Protein AF-A0A3N1AZD9-F1 (afdb_monomer_lite)

Structure (mmCIF, N/CA/C/O backbone):
data_AF-A0A3N1AZD9-F1
#
_entry.id   AF-A0A3N1AZD9-F1
#
loop_
_atom_site.group_PDB
_atom_site.id
_atom_site.type_symbol
_atom_site.label_atom_id
_atom_site.label_alt_id
_atom_site.label_comp_id
_atom_site.label_asym_id
_atom_site.label_entity_id
_atom_site.label_seq_id
_atom_site.pdbx_PDB_ins_code
_atom_site.Cartn_x
_atom_site.Cartn_y
_atom_site.Cartn_z
_atom_site.occupancy
_atom_site.B_iso_or_equiv
_atom_site.auth_seq_id
_atom_site.auth_comp_id
_atom_site.auth_asym_id
_atom_site.auth_atom_id
_atom_site.pdbx_PDB_model_num
ATOM 1 N N . MET A 1 1 ? 18.963 3.751 -42.893 1.00 38.50 1 MET A N 1
ATOM 2 C CA . MET A 1 1 ? 17.815 3.025 -43.468 1.00 38.50 1 MET A CA 1
ATOM 3 C C . MET A 1 1 ? 17.330 2.034 -42.424 1.00 38.50 1 MET A C 1
ATOM 5 O O . MET A 1 1 ? 18.108 1.163 -42.075 1.00 38.50 1 MET A O 1
ATOM 9 N N . ALA A 1 2 ? 16.138 2.237 -41.859 1.00 45.06 2 ALA A N 1
ATOM 10 C CA . ALA A 1 2 ? 15.436 1.289 -40.979 1.00 45.06 2 ALA A CA 1
ATOM 11 C C . ALA A 1 2 ? 14.009 1.813 -40.723 1.00 45.06 2 ALA A C 1
ATOM 13 O O . ALA A 1 2 ? 13.673 2.213 -39.615 1.00 45.06 2 ALA A O 1
ATOM 14 N N . GLN A 1 3 ? 13.200 1.914 -41.778 1.00 43.59 3 GLN A N 1
ATOM 15 C CA . GLN A 1 3 ? 11.759 2.186 -41.700 1.00 43.59 3 GLN A CA 1
ATOM 16 C C . GLN A 1 3 ? 11.111 1.440 -42.869 1.00 43.59 3 GLN A C 1
ATOM 18 O O . GLN A 1 3 ? 10.907 2.005 -43.936 1.00 43.59 3 GLN A O 1
ATOM 23 N N . GLY A 1 4 ? 10.928 0.128 -42.722 1.00 38.16 4 GLY A N 1
ATOM 24 C CA . GLY A 1 4 ? 10.436 -0.717 -43.815 1.00 38.16 4 GLY A CA 1
ATOM 25 C C . GLY A 1 4 ? 9.667 -1.966 -43.391 1.00 38.16 4 GLY A C 1
ATOM 26 O O . GLY A 1 4 ? 9.315 -2.751 -44.261 1.00 38.16 4 GLY A O 1
ATOM 27 N N . GLU A 1 5 ? 9.378 -2.161 -42.100 1.00 41.56 5 GLU A N 1
ATOM 28 C CA . GLU A 1 5 ? 8.749 -3.400 -41.600 1.00 41.56 5 GLU A CA 1
ATOM 29 C C . GLU A 1 5 ? 7.324 -3.238 -41.039 1.00 41.56 5 GLU A C 1
ATOM 31 O O . GLU A 1 5 ? 6.800 -4.163 -40.430 1.00 41.56 5 GLU A O 1
ATOM 36 N N . GLU A 1 6 ? 6.632 -2.121 -41.286 1.00 46.44 6 GLU A N 1
ATOM 37 C CA . GLU A 1 6 ? 5.239 -1.942 -40.817 1.00 46.44 6 GLU A CA 1
ATOM 38 C C . GLU A 1 6 ? 4.216 -1.700 -41.940 1.00 46.44 6 GLU A C 1
ATOM 40 O O . GLU A 1 6 ? 3.214 -1.021 -41.741 1.00 46.44 6 GLU A O 1
ATOM 45 N N . LEU A 1 7 ? 4.432 -2.248 -43.142 1.00 43.50 7 LEU A N 1
ATOM 46 C CA . LEU A 1 7 ? 3.531 -2.006 -44.284 1.00 43.50 7 LEU A CA 1
ATOM 47 C C . LEU A 1 7 ? 2.660 -3.194 -44.720 1.00 43.50 7 LEU A C 1
ATOM 49 O O . LEU A 1 7 ? 1.808 -3.013 -45.584 1.00 43.50 7 LEU A O 1
ATOM 53 N N . PHE A 1 8 ? 2.781 -4.378 -44.107 1.00 41.09 8 PHE A N 1
ATOM 54 C CA . PHE A 1 8 ? 2.000 -5.556 -44.522 1.00 41.09 8 PHE A CA 1
ATOM 55 C C . PHE A 1 8 ? 1.524 -6.443 -43.361 1.00 41.09 8 PHE A C 1
ATOM 57 O O . PHE A 1 8 ? 1.767 -7.642 -43.343 1.00 41.09 8 PHE A O 1
ATOM 64 N N . ASN A 1 9 ? 0.776 -5.864 -42.419 1.00 41.44 9 ASN A N 1
ATOM 65 C CA . ASN A 1 9 ? -0.092 -6.615 -41.499 1.00 41.44 9 ASN A CA 1
ATOM 66 C C . ASN A 1 9 ? -1.554 -6.167 -41.665 1.00 41.44 9 ASN A C 1
ATOM 68 O O . ASN A 1 9 ? -2.174 -5.642 -40.745 1.00 41.44 9 ASN A O 1
ATOM 72 N N . LEU A 1 10 ? -2.102 -6.345 -42.869 1.00 46.16 10 LEU A N 1
ATOM 73 C CA . LEU A 1 10 ? -3.519 -6.117 -43.164 1.00 46.16 10 LEU A CA 1
ATOM 74 C C . LEU A 1 10 ? -4.116 -7.356 -43.830 1.00 46.16 10 LEU A C 1
ATOM 76 O O . LEU A 1 10 ? -4.430 -7.344 -45.013 1.00 46.16 10 LEU A O 1
ATOM 80 N N . ASP A 1 11 ? -4.284 -8.418 -43.047 1.00 42.88 11 ASP A N 1
ATOM 81 C CA . ASP A 1 11 ? -5.478 -9.249 -43.182 1.00 42.88 11 ASP A CA 1
ATOM 82 C C . ASP A 1 11 ? -5.743 -9.988 -41.863 1.00 42.88 11 ASP A C 1
ATOM 84 O O . ASP A 1 11 ? -5.005 -10.893 -41.476 1.00 42.88 11 ASP A O 1
ATOM 88 N N . GLY A 1 12 ? -6.787 -9.558 -41.149 1.00 39.66 12 GLY A N 1
ATOM 89 C CA . GLY A 1 12 ? -7.280 -10.225 -39.941 1.00 39.66 12 GLY A CA 1
ATOM 90 C C . GLY A 1 12 ? -7.301 -9.381 -38.665 1.00 39.66 12 GLY A C 1
ATOM 91 O O . GLY A 1 12 ? -6.639 -9.745 -37.706 1.00 39.66 12 GLY A O 1
ATOM 92 N N . ASP A 1 13 ? -8.064 -8.283 -38.638 1.00 35.38 13 ASP A N 1
ATOM 93 C CA . ASP A 1 13 ? -9.177 -8.108 -37.681 1.00 35.38 13 ASP A CA 1
ATOM 94 C C . ASP A 1 13 ? -9.902 -6.777 -37.964 1.00 35.38 13 ASP A C 1
ATOM 96 O O . ASP A 1 13 ? -9.418 -5.678 -37.687 1.00 35.38 13 ASP A O 1
ATOM 100 N N . SER A 1 14 ? -11.076 -6.867 -38.584 1.00 43.41 14 SER A N 1
ATOM 101 C CA . SER A 1 14 ? -11.930 -5.718 -38.887 1.00 43.41 14 SER A CA 1
ATOM 102 C C . SER A 1 14 ? -12.856 -5.459 -37.699 1.00 43.41 14 SER A C 1
ATOM 104 O O . SER A 1 14 ? -13.969 -5.975 -37.635 1.00 43.41 14 SER A O 1
ATOM 106 N N . GLY A 1 15 ? -12.395 -4.633 -36.755 1.00 42.03 15 GLY A N 1
ATOM 107 C CA . GLY A 1 15 ? -13.229 -4.193 -35.630 1.00 42.03 15 GLY A CA 1
ATOM 108 C C . GLY A 1 15 ? -12.607 -3.243 -34.602 1.00 42.03 15 GLY A C 1
ATOM 109 O O . GLY A 1 15 ? -13.291 -2.892 -33.645 1.00 42.03 15 GLY A O 1
ATOM 110 N N . SER A 1 16 ? -11.354 -2.801 -34.754 1.00 45.81 16 SER A N 1
ATOM 111 C CA . SER A 1 16 ? -10.680 -2.001 -33.719 1.00 45.81 16 SER A CA 1
ATOM 112 C C . SER A 1 16 ? -10.763 -0.498 -34.002 1.00 45.81 16 SER A C 1
ATOM 114 O O . SER A 1 16 ? -9.838 0.120 -34.525 1.00 45.81 16 SER A O 1
ATOM 116 N N . GLY A 1 17 ? -11.906 0.106 -33.677 1.00 55.09 17 GLY A N 1
ATOM 117 C CA . GLY A 1 17 ? -11.932 1.544 -33.408 1.00 55.09 17 GLY A CA 1
ATOM 118 C C . GLY A 1 17 ? -11.178 1.839 -32.101 1.00 55.09 17 GLY A C 1
ATOM 119 O O . GLY A 1 17 ? -11.158 0.982 -31.214 1.00 55.09 17 GLY A O 1
ATOM 120 N N . PRO A 1 18 ? -10.562 3.023 -31.940 1.00 62.84 18 PRO A N 1
ATOM 121 C CA . PRO A 1 18 ? -9.939 3.411 -30.674 1.00 62.84 18 PRO A CA 1
ATOM 122 C C . PRO A 1 18 ? -10.954 3.279 -29.528 1.00 62.84 18 PRO A C 1
ATOM 124 O O . PRO A 1 18 ? -12.039 3.861 -29.567 1.00 62.84 18 PRO A O 1
ATOM 127 N N . ASN A 1 19 ? -10.616 2.479 -28.517 1.00 67.62 19 ASN A N 1
ATOM 128 C CA . ASN A 1 19 ? -11.515 2.185 -27.408 1.00 67.62 19 ASN A CA 1
ATOM 129 C C . ASN A 1 19 ? -11.417 3.318 -26.369 1.00 67.62 19 ASN A C 1
ATOM 131 O O . ASN A 1 19 ? -10.431 3.419 -25.637 1.00 67.62 19 ASN A O 1
ATOM 135 N N . PHE A 1 20 ? -12.402 4.217 -26.359 1.00 79.62 20 PHE A N 1
ATOM 136 C CA . PHE A 1 20 ? -12.469 5.345 -25.426 1.00 79.62 20 PHE A CA 1
ATOM 137 C C . PHE A 1 20 ? -13.220 4.956 -24.147 1.00 79.62 20 PHE A C 1
ATOM 139 O O . PHE A 1 20 ? -14.250 4.282 -24.202 1.00 79.62 20 PHE A O 1
ATOM 146 N N . GLU A 1 21 ? -12.752 5.422 -22.994 1.00 77.38 21 GLU A N 1
ATOM 147 C CA . GLU A 1 21 ? -13.413 5.187 -21.711 1.00 77.38 21 GLU A CA 1
ATOM 148 C C . GLU A 1 21 ? -14.753 5.948 -21.631 1.00 77.38 21 GLU A C 1
ATOM 150 O O . GLU A 1 21 ? -14.871 7.099 -22.065 1.00 77.38 21 GLU A O 1
ATOM 155 N N . LEU A 1 22 ? -15.787 5.294 -21.087 1.00 69.62 22 LEU A N 1
ATOM 156 C CA . LEU A 1 22 ? -17.137 5.846 -20.926 1.00 69.62 22 LEU A CA 1
ATOM 157 C C . LEU A 1 22 ? -17.248 6.618 -19.599 1.00 69.62 22 LEU A C 1
ATOM 159 O O . LEU A 1 22 ? -17.202 6.037 -18.518 1.00 69.62 22 LEU A O 1
ATOM 163 N N . ALA A 1 23 ? -17.452 7.929 -19.681 1.00 72.56 23 ALA A N 1
ATOM 164 C CA . ALA A 1 23 ? -17.836 8.795 -18.575 1.00 72.56 23 ALA A CA 1
ATOM 165 C C . ALA A 1 23 ? -19.372 8.853 -18.411 1.00 72.56 23 ALA A C 1
ATOM 167 O O . ALA A 1 23 ? -20.140 8.465 -19.292 1.00 72.56 23 ALA A O 1
ATOM 168 N N . ILE A 1 24 ? -19.847 9.409 -17.287 1.00 64.56 24 ILE A N 1
ATOM 169 C CA . ILE A 1 24 ? -21.278 9.478 -16.895 1.00 64.56 24 ILE A CA 1
ATOM 170 C C . ILE A 1 24 ? -22.179 10.140 -17.974 1.00 64.56 24 ILE A C 1
ATOM 172 O O . ILE A 1 24 ? -23.396 9.957 -17.977 1.00 64.56 24 ILE A O 1
ATOM 176 N N . ARG A 1 25 ? -21.592 10.862 -18.940 1.00 58.91 25 ARG A N 1
ATOM 177 C CA . ARG A 1 25 ? -22.233 11.290 -20.194 1.00 58.91 25 ARG A CA 1
ATOM 178 C C . ARG A 1 25 ? -21.275 11.136 -21.385 1.00 58.91 25 ARG A C 1
ATOM 180 O O . ARG A 1 25 ? -20.647 12.109 -21.791 1.00 58.91 25 ARG A O 1
ATOM 187 N N . GLY A 1 26 ? -21.213 9.943 -21.973 1.00 75.75 26 GLY A N 1
ATOM 188 C CA . GLY A 1 26 ? -20.466 9.690 -23.215 1.00 75.75 26 GLY A CA 1
ATOM 189 C C . GLY A 1 26 ? -18.983 9.398 -22.985 1.00 75.75 26 GLY A C 1
ATOM 190 O O . GLY A 1 26 ? -18.611 8.957 -21.910 1.00 75.75 26 GLY A O 1
ATOM 191 N N . TYR A 1 27 ? -18.137 9.601 -23.992 1.00 81.69 27 TYR A N 1
ATOM 192 C CA . TYR A 1 27 ? -16.703 9.293 -23.912 1.00 81.69 27 TYR A CA 1
ATOM 193 C C . TYR A 1 27 ? -15.904 10.358 -23.147 1.00 81.69 27 TYR A C 1
ATOM 195 O O . TYR A 1 27 ? -16.302 11.527 -23.114 1.00 81.69 27 TYR A O 1
ATOM 203 N N . ASP A 1 28 ? -14.764 9.981 -22.556 1.00 83.25 28 ASP A N 1
ATOM 204 C CA . ASP A 1 28 ? -13.844 10.947 -21.946 1.00 83.25 28 ASP A CA 1
ATOM 205 C C . ASP A 1 28 ? -13.318 11.926 -23.006 1.00 83.25 28 ASP A C 1
ATOM 207 O O . ASP A 1 28 ? -12.491 11.602 -23.865 1.00 83.25 28 ASP A O 1
ATOM 211 N N . LYS A 1 29 ? -13.794 13.170 -22.912 1.00 83.06 29 LYS A N 1
ATOM 212 C CA . LYS A 1 29 ? -13.447 14.259 -23.822 1.00 83.06 29 LYS A CA 1
ATOM 213 C C . LYS A 1 29 ? -11.933 14.465 -23.942 1.00 83.06 29 LYS A C 1
ATOM 215 O O . LYS A 1 29 ? -11.454 14.746 -25.031 1.00 83.06 29 LYS A O 1
ATOM 220 N N . ARG A 1 30 ? -11.159 14.287 -22.865 1.00 82.12 30 ARG A N 1
ATOM 221 C CA . ARG A 1 30 ? -9.697 14.474 -22.900 1.00 82.12 30 ARG A CA 1
ATOM 222 C C . ARG A 1 30 ? -8.995 13.373 -23.688 1.00 82.12 30 ARG A C 1
ATOM 224 O O . ARG A 1 30 ? -7.973 13.641 -24.317 1.00 82.12 30 ARG A O 1
ATOM 231 N N . GLN A 1 31 ? -9.518 12.150 -23.643 1.00 84.00 31 GLN A N 1
ATOM 232 C CA . GLN A 1 31 ? -8.984 11.025 -24.408 1.00 84.00 31 GLN A CA 1
ATOM 233 C C . GLN A 1 31 ? -9.302 11.186 -25.899 1.00 84.00 31 GLN A C 1
ATOM 235 O O . GLN A 1 31 ? -8.427 10.973 -26.738 1.00 84.00 31 GLN A O 1
ATOM 240 N N . VAL A 1 32 ? -10.517 11.641 -26.215 1.00 85.50 32 VAL A N 1
ATOM 241 C CA . VAL A 1 32 ? -10.953 11.934 -27.587 1.00 85.50 32 VAL A CA 1
ATOM 242 C C . VAL A 1 32 ? -10.176 13.114 -28.178 1.00 85.50 32 VAL A C 1
ATOM 244 O O . VAL A 1 32 ? -9.623 12.976 -29.263 1.00 85.50 32 VAL A O 1
ATOM 247 N N . ASP A 1 33 ? -10.037 14.230 -27.453 1.00 85.81 33 ASP A N 1
ATOM 248 C CA . ASP A 1 33 ? -9.287 15.409 -27.916 1.00 85.81 33 ASP A CA 1
ATOM 249 C C . ASP A 1 33 ? -7.810 15.062 -28.194 1.00 85.81 33 ASP A C 1
ATOM 251 O O . ASP A 1 33 ? -7.225 15.515 -29.178 1.00 85.81 33 ASP A O 1
ATOM 255 N N . ARG A 1 34 ? -7.203 14.202 -27.362 1.00 85.25 34 ARG A N 1
ATOM 256 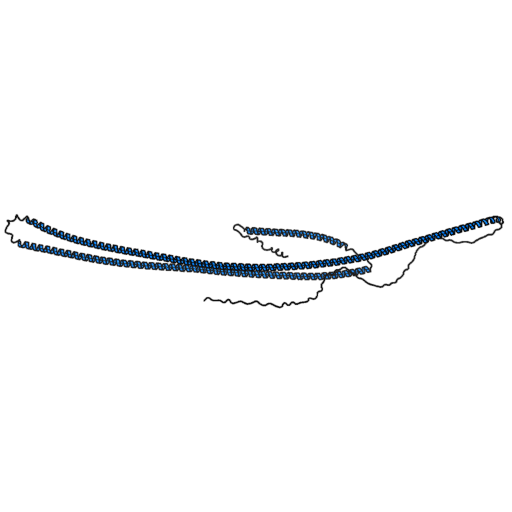C CA . ARG A 1 34 ? -5.825 13.729 -27.564 1.00 85.25 34 ARG A CA 1
ATOM 257 C C . ARG A 1 34 ? -5.700 12.807 -28.777 1.00 85.25 34 ARG A C 1
ATOM 259 O O . ARG A 1 34 ? -4.699 12.883 -29.484 1.00 85.25 34 ARG A O 1
ATOM 266 N N . TYR A 1 35 ? -6.683 11.938 -29.006 1.00 87.25 35 TYR A N 1
ATOM 267 C CA . TYR A 1 35 ? -6.707 11.071 -30.181 1.00 87.25 35 TYR A CA 1
ATOM 268 C C . TYR A 1 35 ? -6.886 11.884 -31.464 1.00 87.25 35 TYR A C 1
ATOM 270 O O . TYR A 1 35 ? -6.114 11.692 -32.394 1.00 87.25 35 TYR A O 1
ATOM 278 N N . ILE A 1 36 ? -7.809 12.852 -31.481 1.00 88.94 36 ILE A N 1
ATOM 279 C CA . ILE A 1 36 ? -8.016 13.753 -32.623 1.00 88.94 36 ILE A CA 1
ATOM 280 C C . ILE A 1 36 ? -6.720 14.500 -32.945 1.00 88.94 36 ILE A C 1
ATOM 282 O O . ILE A 1 36 ? -6.230 14.394 -34.065 1.00 88.94 36 ILE A O 1
ATOM 286 N N . ALA A 1 37 ? -6.095 15.144 -31.954 1.00 88.94 37 ALA A N 1
ATOM 287 C CA . ALA A 1 37 ? -4.836 15.862 -32.156 1.00 88.94 37 ALA A CA 1
ATOM 288 C C . ALA A 1 37 ? -3.706 14.949 -32.670 1.00 88.94 37 ALA A C 1
ATOM 290 O O . ALA A 1 37 ? -2.872 15.364 -33.473 1.00 88.94 37 ALA A O 1
ATOM 291 N N . ARG A 1 38 ? -3.671 13.688 -32.224 1.00 89.75 38 ARG A N 1
ATOM 292 C CA . ARG A 1 38 ? -2.721 12.692 -32.726 1.00 89.75 38 ARG A CA 1
ATOM 293 C C . ARG A 1 38 ? -3.001 12.334 -34.185 1.00 89.75 38 ARG A C 1
ATOM 295 O O . ARG A 1 38 ? -2.085 12.395 -34.995 1.00 89.75 38 ARG A O 1
ATOM 302 N N . THR A 1 39 ? -4.249 12.023 -34.525 1.00 88.25 39 THR A N 1
ATOM 303 C CA . THR A 1 39 ? -4.640 11.674 -35.898 1.00 88.25 39 THR A CA 1
ATOM 304 C C . THR A 1 39 ? -4.486 12.840 -36.870 1.00 88.25 39 THR A C 1
ATOM 306 O O . THR A 1 39 ? -4.115 12.631 -38.018 1.00 88.25 39 THR A O 1
ATOM 309 N N . GLU A 1 40 ? -4.717 14.077 -36.423 1.00 91.44 40 GLU A N 1
ATOM 310 C CA . GLU A 1 40 ? -4.484 15.282 -37.223 1.00 91.44 40 GLU A CA 1
ATOM 311 C C . GLU A 1 40 ? -2.993 15.470 -37.520 1.00 91.44 40 GLU A C 1
ATOM 313 O O . GLU A 1 40 ? -2.632 15.793 -38.652 1.00 91.44 40 GLU A O 1
ATOM 318 N N . ASN A 1 41 ? -2.119 15.202 -36.544 1.00 90.50 41 ASN A N 1
ATOM 319 C CA . ASN A 1 41 ? -0.673 15.217 -36.763 1.00 90.50 41 ASN A CA 1
ATOM 320 C C . ASN A 1 41 ? -0.224 14.094 -37.707 1.00 90.50 41 ASN A C 1
ATOM 322 O O . ASN A 1 41 ? 0.558 14.358 -38.613 1.00 90.50 41 ASN A O 1
ATOM 326 N N . GLU A 1 42 ? -0.744 12.876 -37.544 1.00 91.75 42 GLU A N 1
ATOM 327 C CA . GLU A 1 42 ? -0.448 11.744 -38.436 1.00 91.75 42 GLU A CA 1
ATOM 328 C C . GLU A 1 42 ? -0.935 12.012 -39.876 1.00 91.75 42 GLU A C 1
ATOM 330 O O . GLU A 1 42 ? -0.232 11.729 -40.843 1.00 91.75 42 GLU A O 1
ATOM 335 N N . LEU A 1 43 ? -2.101 12.642 -40.053 1.00 90.31 43 LEU A N 1
ATOM 336 C CA . LEU A 1 43 ? -2.580 13.079 -41.370 1.00 90.31 43 LEU A CA 1
ATOM 337 C C . LEU A 1 43 ? -1.704 14.183 -41.974 1.00 90.31 43 LEU A C 1
ATOM 339 O O . LEU A 1 43 ? -1.480 14.188 -43.185 1.00 90.31 43 LEU A O 1
ATOM 343 N N . ALA A 1 44 ? -1.201 15.110 -41.156 1.00 92.75 44 ALA A N 1
ATOM 344 C CA . ALA A 1 44 ? -0.299 16.160 -41.616 1.00 92.75 44 ALA A CA 1
ATOM 345 C C . ALA A 1 44 ? 1.059 15.594 -42.063 1.00 92.75 44 ALA A C 1
ATOM 347 O O . ALA A 1 44 ? 1.571 16.007 -43.105 1.00 92.75 44 ALA A O 1
ATOM 348 N N . THR A 1 45 ? 1.618 14.623 -41.331 1.00 91.12 45 THR A N 1
ATOM 349 C CA . THR A 1 45 ? 2.875 13.958 -41.711 1.00 91.12 45 THR A CA 1
ATOM 350 C C . THR A 1 45 ? 2.702 13.129 -42.976 1.00 91.12 45 THR A C 1
ATOM 352 O O . THR A 1 45 ? 3.464 13.311 -43.922 1.00 91.12 45 THR A O 1
ATOM 355 N N . LEU A 1 46 ? 1.642 12.317 -43.059 1.00 89.88 46 LEU A N 1
ATOM 356 C CA . LEU A 1 46 ? 1.330 11.542 -44.264 1.00 89.88 46 LEU A CA 1
ATOM 357 C C . LEU A 1 46 ? 1.066 12.451 -45.476 1.00 89.88 46 LEU A C 1
ATOM 359 O O . LEU A 1 46 ? 1.440 12.125 -46.601 1.00 89.88 46 LEU A O 1
ATOM 363 N N . GLY A 1 47 ? 0.450 13.618 -45.264 1.00 93.31 47 GLY A N 1
ATOM 364 C CA . GLY A 1 47 ? 0.267 14.632 -46.301 1.00 93.31 47 GLY A CA 1
ATOM 365 C C . GLY A 1 47 ? 1.591 15.196 -46.826 1.00 93.31 47 GLY A C 1
ATOM 366 O O . GLY A 1 47 ? 1.751 15.336 -48.039 1.00 93.31 47 GLY A O 1
ATOM 367 N N . ALA A 1 48 ? 2.546 15.478 -45.936 1.00 91.81 48 ALA A N 1
ATOM 368 C CA . ALA A 1 48 ? 3.877 15.960 -46.304 1.00 91.81 48 ALA A CA 1
ATOM 369 C C . ALA A 1 48 ? 4.702 14.888 -47.037 1.00 91.81 48 ALA A C 1
ATOM 371 O O . ALA A 1 48 ? 5.322 15.184 -48.058 1.00 91.81 48 ALA A O 1
ATOM 372 N N . GLU A 1 49 ? 4.651 13.638 -46.573 1.00 92.69 49 GLU A N 1
ATOM 373 C CA . GLU A 1 49 ? 5.303 12.498 -47.229 1.00 92.69 49 GLU A CA 1
ATOM 374 C C . GLU A 1 49 ? 4.742 12.266 -48.634 1.00 92.69 49 GLU A C 1
ATOM 376 O O . GLU A 1 49 ? 5.498 12.110 -49.594 1.00 92.69 49 GLU A O 1
ATOM 381 N N . ARG A 1 50 ? 3.414 12.326 -48.791 1.00 94.50 50 ARG A N 1
ATOM 382 C CA . ARG A 1 50 ? 2.764 12.218 -50.101 1.00 94.50 50 ARG A CA 1
ATOM 383 C C . ARG A 1 50 ? 3.252 13.304 -51.058 1.00 94.50 50 ARG A C 1
ATOM 385 O O . ARG A 1 50 ? 3.545 13.011 -52.215 1.00 94.50 50 ARG A O 1
ATOM 392 N N . GLU A 1 51 ? 3.331 14.549 -50.595 1.00 94.38 51 GLU A N 1
ATOM 393 C CA . GLU A 1 51 ? 3.808 15.667 -51.415 1.00 94.38 51 GLU A CA 1
ATOM 394 C C . GLU A 1 51 ? 5.280 15.485 -51.817 1.00 94.38 51 GLU A C 1
ATOM 396 O O . GLU A 1 51 ? 5.648 15.702 -52.972 1.00 94.38 51 GLU A O 1
ATOM 401 N N . GLN A 1 52 ? 6.115 14.991 -50.901 1.00 93.25 52 GLN A N 1
ATOM 402 C CA . GLN A 1 52 ? 7.517 14.680 -51.171 1.00 93.25 52 GLN A CA 1
ATOM 403 C C . GLN A 1 52 ? 7.674 13.587 -52.238 1.00 93.25 52 GLN A C 1
ATOM 405 O O . GLN A 1 52 ? 8.505 13.724 -53.139 1.00 93.25 52 GLN A O 1
ATOM 410 N N . ILE A 1 53 ? 6.843 12.542 -52.192 1.00 90.75 53 ILE A N 1
ATOM 411 C CA . ILE A 1 53 ? 6.822 11.483 -53.211 1.00 90.75 53 ILE A CA 1
ATOM 412 C C . ILE A 1 53 ? 6.403 12.048 -54.576 1.00 90.75 53 ILE A C 1
ATOM 414 O O . ILE A 1 53 ? 7.015 11.712 -55.590 1.00 90.75 53 ILE A O 1
ATOM 418 N N . TYR A 1 54 ? 5.419 12.953 -54.629 1.00 91.81 54 TYR A N 1
ATOM 419 C CA . TYR A 1 54 ? 5.021 13.595 -55.888 1.00 91.81 54 TYR A CA 1
ATOM 420 C C . TYR A 1 54 ? 6.145 14.434 -56.506 1.00 91.81 54 TYR A C 1
ATOM 422 O O . TYR A 1 54 ? 6.347 14.378 -57.723 1.00 91.81 54 TYR A O 1
ATOM 430 N N . VAL A 1 55 ? 6.907 15.167 -55.691 1.00 94.62 55 VAL A N 1
ATOM 431 C CA . VAL A 1 55 ? 8.079 15.928 -56.155 1.00 94.62 55 VAL A CA 1
ATOM 432 C C . VAL A 1 55 ? 9.182 14.992 -56.664 1.00 94.62 55 VAL A C 1
ATOM 434 O O . VAL A 1 55 ? 9.760 15.236 -57.727 1.00 94.62 55 VAL A O 1
ATOM 437 N N . GLN A 1 56 ? 9.451 13.890 -55.959 1.00 90.94 56 GLN A N 1
ATOM 438 C CA . GLN A 1 56 ? 10.422 12.881 -56.394 1.00 90.94 56 GLN A CA 1
ATOM 439 C C . GLN A 1 56 ? 10.018 12.232 -57.722 1.00 90.94 56 GLN A C 1
ATOM 441 O O . GLN A 1 56 ? 10.846 12.126 -58.624 1.00 90.94 56 GLN A O 1
ATOM 446 N N . MET A 1 57 ? 8.742 11.873 -57.878 1.00 89.69 57 MET A N 1
ATOM 447 C CA . MET A 1 57 ? 8.210 11.308 -59.118 1.00 89.69 57 MET A CA 1
ATOM 448 C C . MET A 1 57 ? 8.386 12.268 -60.305 1.00 89.69 57 MET A C 1
ATOM 450 O O . MET A 1 57 ? 8.807 11.836 -61.375 1.00 89.69 57 MET A O 1
ATOM 454 N N . HIS A 1 58 ? 8.122 13.568 -60.126 1.00 92.75 58 HIS A N 1
ATOM 455 C CA . HIS A 1 58 ? 8.328 14.562 -61.190 1.00 92.75 58 HIS A CA 1
ATOM 456 C C . HIS A 1 58 ? 9.808 14.746 -61.542 1.00 92.75 58 HIS A C 1
ATOM 458 O O . HIS A 1 58 ? 10.151 14.906 -62.710 1.00 92.75 58 HIS A O 1
ATOM 464 N N . THR A 1 59 ? 10.693 14.680 -60.547 1.00 92.31 59 THR A N 1
ATOM 465 C CA . THR A 1 59 ? 12.143 14.786 -60.764 1.00 92.31 59 THR A CA 1
ATOM 466 C C . THR A 1 59 ? 12.671 13.582 -61.546 1.00 92.31 59 THR A C 1
ATOM 468 O O . THR A 1 59 ? 13.422 13.745 -62.505 1.00 92.31 59 THR A O 1
ATOM 471 N N . LEU A 1 60 ? 12.228 12.374 -61.188 1.00 86.31 60 LEU A N 1
ATOM 472 C CA . LEU A 1 60 ? 12.548 11.143 -61.913 1.00 86.31 60 LEU A CA 1
ATOM 473 C C . LEU A 1 60 ? 11.998 11.160 -63.345 1.00 86.31 60 LEU A C 1
ATOM 475 O O . LEU A 1 60 ? 12.695 10.753 -64.269 1.00 86.31 60 LEU A O 1
ATOM 479 N N . ALA A 1 61 ? 10.783 11.674 -63.554 1.00 91.06 61 ALA A N 1
ATOM 480 C CA . ALA A 1 61 ? 10.217 11.818 -64.895 1.00 91.06 61 ALA A CA 1
ATOM 481 C C . ALA A 1 61 ? 11.067 12.747 -65.784 1.00 91.06 61 ALA A C 1
ATOM 483 O O . ALA A 1 61 ? 11.359 12.393 -66.924 1.00 91.06 61 ALA A O 1
ATOM 484 N N . ALA A 1 62 ? 11.538 13.878 -65.246 1.00 90.81 62 ALA A N 1
ATOM 485 C CA . ALA A 1 62 ? 12.435 14.785 -65.966 1.00 90.81 62 ALA A CA 1
ATOM 486 C C . ALA A 1 62 ? 13.791 14.134 -66.303 1.00 90.81 62 ALA A C 1
ATOM 488 O O . ALA A 1 62 ? 14.315 14.326 -67.398 1.00 90.81 62 ALA A O 1
ATOM 489 N N . GLN A 1 63 ? 14.340 13.315 -65.398 1.00 90.75 63 GLN A N 1
ATOM 490 C CA . GLN A 1 63 ? 15.574 12.559 -65.654 1.00 90.75 63 GLN A CA 1
ATOM 491 C C . GLN A 1 63 ? 15.397 11.521 -66.769 1.00 90.75 63 GLN A C 1
ATOM 493 O O . GLN A 1 63 ? 16.293 11.348 -67.591 1.00 90.75 63 GLN A O 1
ATOM 498 N N . ILE A 1 64 ? 14.241 10.851 -66.830 1.00 91.00 64 ILE A N 1
ATOM 499 C CA . ILE A 1 64 ? 13.934 9.895 -67.903 1.00 91.00 64 ILE A CA 1
ATOM 500 C C . ILE A 1 64 ? 13.845 10.608 -69.257 1.00 91.00 64 ILE A C 1
ATOM 502 O O . ILE A 1 64 ? 14.390 10.101 -70.235 1.00 91.00 64 ILE A O 1
ATOM 506 N N . GLU A 1 65 ? 13.203 11.778 -69.332 1.00 90.50 65 GLU A N 1
ATOM 507 C CA . GLU A 1 65 ? 13.156 12.566 -70.573 1.00 90.50 65 GLU A CA 1
ATOM 508 C C . GLU A 1 65 ? 14.554 13.012 -71.021 1.00 90.50 65 GLU A C 1
ATOM 510 O O . GLU A 1 65 ? 14.879 12.911 -72.204 1.00 90.50 65 GLU A O 1
ATOM 515 N N . GLN A 1 66 ? 15.409 13.436 -70.087 1.00 90.12 66 GLN A N 1
ATOM 516 C CA . GLN A 1 66 ? 16.782 13.838 -70.394 1.00 90.12 66 GLN A CA 1
ATOM 517 C C . GLN A 1 66 ? 17.624 12.662 -70.911 1.00 90.12 66 GLN A C 1
ATOM 519 O O . GLN A 1 66 ? 18.232 12.764 -71.973 1.00 90.12 66 GLN A O 1
ATOM 524 N N . LEU A 1 67 ? 17.564 11.506 -70.244 1.00 86.44 67 LEU A N 1
ATOM 525 C CA . LEU A 1 67 ? 18.252 10.292 -70.696 1.00 86.44 67 LEU A CA 1
ATOM 526 C C . LEU A 1 67 ? 17.771 9.818 -72.075 1.00 86.44 67 LEU A C 1
ATOM 528 O O . LEU A 1 67 ? 18.550 9.265 -72.850 1.00 86.44 67 LEU A O 1
ATOM 532 N N . GLN A 1 68 ? 16.496 10.028 -72.410 1.00 88.19 68 GLN A N 1
ATOM 533 C CA . GLN A 1 68 ? 15.984 9.720 -73.746 1.00 88.19 68 GLN A CA 1
ATOM 534 C C . GLN A 1 68 ? 16.574 10.643 -74.818 1.00 88.19 68 GLN A C 1
ATOM 536 O O . GLN A 1 68 ? 16.889 10.160 -75.907 1.00 88.19 68 GLN A O 1
ATOM 541 N N . VAL A 1 69 ? 16.754 11.935 -74.526 1.00 92.00 69 VAL A N 1
ATOM 542 C CA . VAL A 1 69 ? 17.425 12.874 -75.439 1.00 92.00 69 VAL A CA 1
ATOM 543 C C . VAL A 1 69 ? 18.886 12.468 -75.631 1.00 92.00 69 VAL A C 1
ATOM 545 O O . VAL A 1 69 ? 19.308 12.291 -76.776 1.00 92.00 69 VAL A O 1
ATOM 548 N N . ASP A 1 70 ? 19.603 12.192 -74.542 1.00 84.00 70 ASP A N 1
ATOM 549 C CA . ASP A 1 70 ? 21.016 11.798 -74.574 1.00 84.00 70 ASP A CA 1
ATOM 550 C C . ASP A 1 70 ? 21.225 10.504 -75.386 1.00 84.00 70 ASP A C 1
ATOM 552 O O . ASP A 1 70 ? 22.120 10.418 -76.229 1.00 84.00 70 ASP A O 1
ATOM 556 N N . LEU A 1 71 ? 20.336 9.512 -75.238 1.00 82.00 71 LEU A N 1
ATOM 557 C CA . LEU A 1 71 ? 20.365 8.287 -76.049 1.00 82.00 71 LEU A CA 1
ATOM 558 C C . LEU A 1 71 ? 20.122 8.551 -77.542 1.00 82.00 71 LEU A C 1
ATOM 560 O O . LEU A 1 71 ? 20.683 7.854 -78.392 1.00 82.00 71 LEU A O 1
ATOM 564 N N . THR A 1 72 ? 19.281 9.528 -77.894 1.00 80.31 72 THR A N 1
ATOM 565 C CA . THR A 1 72 ? 19.073 9.892 -79.306 1.00 80.31 72 THR A CA 1
ATOM 566 C C . THR A 1 72 ? 20.257 10.646 -79.905 1.00 80.31 72 THR A C 1
ATOM 568 O O . THR A 1 72 ? 20.505 10.515 -81.106 1.00 80.31 72 THR A O 1
ATOM 571 N N . GLU A 1 73 ? 20.998 11.394 -79.090 1.00 79.75 73 GLU A N 1
ATOM 572 C CA . GLU A 1 73 ? 22.188 12.140 -79.498 1.00 79.75 73 GLU A CA 1
ATOM 573 C C . GLU A 1 73 ? 23.394 11.211 -79.678 1.00 79.75 73 GLU A C 1
ATOM 575 O O . GLU A 1 73 ? 23.972 11.175 -80.767 1.00 79.75 73 GLU A O 1
ATOM 580 N N . ALA A 1 74 ? 23.656 10.327 -78.710 1.00 74.56 74 ALA A N 1
ATOM 581 C CA . ALA A 1 74 ? 24.705 9.310 -78.807 1.00 74.56 74 ALA A CA 1
ATOM 582 C C . ALA A 1 74 ? 24.533 8.419 -80.052 1.00 74.56 74 ALA A C 1
ATOM 584 O O . ALA A 1 74 ? 25.493 8.119 -80.760 1.00 74.56 74 ALA A O 1
ATOM 585 N N . ARG A 1 75 ? 23.287 8.058 -80.396 1.00 72.81 75 ARG A N 1
ATOM 586 C CA . ARG A 1 75 ? 22.986 7.241 -81.586 1.00 72.81 75 ARG A CA 1
ATOM 587 C C . ARG A 1 75 ? 23.258 7.966 -82.911 1.00 72.81 75 ARG A C 1
ATOM 589 O O . ARG A 1 75 ? 23.512 7.310 -83.925 1.00 72.81 75 ARG A O 1
ATOM 596 N N . ARG A 1 76 ? 23.203 9.305 -82.929 1.00 70.00 76 ARG A N 1
ATOM 597 C CA . ARG A 1 76 ? 23.610 10.111 -84.093 1.00 70.00 76 ARG A CA 1
ATOM 598 C C . ARG A 1 76 ? 25.126 10.161 -84.230 1.00 70.00 76 ARG A C 1
ATOM 600 O O . ARG A 1 76 ? 25.606 10.064 -85.354 1.00 70.00 76 ARG A O 1
ATOM 607 N N . GLU A 1 77 ? 25.860 10.254 -83.125 1.00 62.16 77 GLU A N 1
ATOM 608 C CA . GLU A 1 77 ? 27.328 10.261 -83.134 1.00 62.16 77 GLU A CA 1
ATOM 609 C C . GLU A 1 77 ? 27.915 8.923 -83.601 1.00 62.16 77 GLU A C 1
ATOM 611 O O . GLU A 1 77 ? 28.821 8.913 -84.433 1.00 62.16 77 GLU A O 1
ATOM 616 N N . THR A 1 78 ? 27.342 7.784 -83.187 1.00 57.41 78 THR A N 1
ATOM 617 C CA . THR A 1 78 ? 27.847 6.460 -83.610 1.00 57.41 78 THR A CA 1
ATOM 618 C C . THR A 1 78 ? 27.687 6.207 -85.114 1.00 57.41 78 THR A C 1
ATOM 620 O O . THR A 1 78 ? 28.477 5.477 -85.706 1.00 57.41 78 THR A O 1
ATOM 623 N N . SER A 1 79 ? 26.703 6.836 -85.770 1.00 55.72 79 SER A N 1
ATOM 624 C CA . SER A 1 79 ? 26.465 6.649 -87.212 1.00 55.72 79 SER A CA 1
ATOM 625 C C . SER A 1 79 ? 27.559 7.262 -88.103 1.00 55.72 79 SER A C 1
ATOM 627 O O . SER A 1 79 ? 27.611 6.946 -89.289 1.00 55.72 79 SER A O 1
ATOM 629 N N . PHE A 1 80 ? 28.435 8.124 -87.570 1.00 54.34 80 PHE A N 1
ATOM 630 C CA . PHE A 1 80 ? 29.523 8.746 -88.337 1.00 54.34 80 PHE A CA 1
ATOM 631 C C . PHE A 1 80 ? 30.807 7.903 -88.410 1.00 54.34 80 PHE A C 1
ATOM 633 O O . PHE A 1 80 ? 31.666 8.198 -89.240 1.00 54.34 80 PHE A O 1
ATOM 640 N N . LEU A 1 81 ? 30.948 6.860 -87.587 1.00 52.75 81 LEU A N 1
ATOM 641 C CA . LEU A 1 81 ? 32.192 6.085 -87.475 1.00 52.75 81 LEU A CA 1
ATOM 642 C C . LEU A 1 81 ? 32.232 4.824 -88.357 1.00 52.75 81 LEU A C 1
ATOM 644 O O . LEU A 1 81 ? 33.289 4.221 -88.507 1.00 52.75 81 LEU A O 1
ATOM 648 N N . ASP A 1 82 ? 31.123 4.457 -89.005 1.00 49.88 82 ASP A N 1
ATOM 649 C CA . ASP A 1 82 ? 30.975 3.162 -89.693 1.00 49.88 82 ASP A CA 1
ATOM 650 C C . ASP A 1 82 ? 31.448 3.162 -91.166 1.00 49.88 82 ASP A C 1
ATOM 652 O O . ASP A 1 82 ? 31.123 2.273 -91.955 1.00 49.88 82 ASP A O 1
ATOM 656 N N . GLN A 1 83 ? 32.199 4.186 -91.593 1.00 42.50 83 GLN A N 1
ATOM 657 C CA . GLN A 1 83 ? 32.593 4.319 -93.000 1.00 42.50 83 GLN A CA 1
ATOM 658 C C . GLN A 1 83 ? 33.976 4.943 -93.213 1.00 42.50 83 GLN A C 1
ATOM 660 O O . GLN A 1 83 ? 34.132 5.975 -93.864 1.00 42.50 83 GLN A O 1
ATOM 665 N N . VAL A 1 84 ? 35.014 4.254 -92.735 1.00 47.84 84 VAL A N 1
ATOM 666 C CA . VAL A 1 84 ? 36.395 4.472 -93.191 1.00 47.84 84 VAL A CA 1
ATOM 667 C C . VAL A 1 84 ? 36.979 3.135 -93.649 1.00 47.84 84 VAL A C 1
ATOM 669 O O . VAL A 1 84 ? 37.382 2.310 -92.841 1.00 47.84 84 VAL A O 1
ATOM 672 N N . SER A 1 85 ? 37.002 2.886 -94.966 1.00 47.72 85 SER A N 1
ATOM 673 C CA . SER A 1 85 ? 37.635 1.689 -95.541 1.00 47.72 85 SER A CA 1
ATOM 674 C C . SER A 1 85 ? 39.015 2.023 -96.115 1.00 47.72 85 SER A C 1
ATOM 676 O O . SER A 1 85 ? 39.115 2.730 -97.120 1.00 47.72 85 SER A O 1
ATOM 678 N N . PHE A 1 86 ? 40.079 1.472 -95.529 1.00 50.81 86 PHE A N 1
ATOM 679 C CA . PHE A 1 86 ? 41.485 1.729 -95.883 1.00 50.81 86 PHE A CA 1
ATOM 680 C C . PHE A 1 86 ? 42.021 0.874 -97.054 1.00 50.81 86 PHE A C 1
ATOM 682 O O . PHE A 1 86 ? 43.174 0.460 -97.067 1.00 50.81 86 PHE A O 1
ATOM 689 N N . ARG A 1 87 ? 41.208 0.625 -98.088 1.00 54.81 87 ARG A N 1
ATOM 690 C CA . ARG A 1 87 ? 41.510 -0.313 -99.197 1.00 54.81 87 ARG A CA 1
ATOM 691 C C . ARG A 1 87 ? 42.525 0.167 -100.257 1.00 54.81 87 ARG A C 1
ATOM 693 O O . ARG A 1 87 ? 42.603 -0.416 -101.338 1.00 54.81 87 ARG A O 1
ATOM 700 N N . HIS A 1 88 ? 43.274 1.241 -100.001 1.00 48.56 88 HIS A N 1
ATOM 701 C CA . HIS A 1 88 ? 44.162 1.866 -101.001 1.00 48.56 88 HIS A CA 1
ATOM 702 C C . HIS A 1 88 ? 45.574 2.195 -100.497 1.00 48.56 88 HIS A C 1
ATOM 704 O O . HIS A 1 88 ? 46.298 2.959 -101.135 1.00 48.56 88 HIS A O 1
ATOM 710 N N . LEU A 1 89 ? 45.995 1.614 -99.378 1.00 54.66 89 LEU A N 1
ATOM 711 C CA . LEU A 1 89 ? 47.364 1.733 -98.886 1.00 54.66 89 LEU A CA 1
ATOM 712 C C . LEU A 1 89 ? 48.107 0.460 -99.318 1.00 54.66 89 LEU A C 1
ATOM 714 O O . LEU A 1 89 ? 47.638 -0.626 -99.034 1.00 54.66 89 LEU A O 1
ATOM 718 N N . GLY A 1 90 ? 49.200 0.563 -100.081 1.00 58.50 90 GLY A N 1
ATOM 719 C CA . GLY A 1 90 ? 49.827 -0.592 -100.753 1.00 58.50 90 GLY A CA 1
ATOM 720 C C . GLY A 1 90 ? 50.220 -1.783 -99.843 1.00 58.50 90 GLY A C 1
ATOM 721 O O . GLY A 1 90 ? 50.206 -1.659 -98.621 1.00 58.50 90 GLY A O 1
ATOM 722 N N . PRO A 1 91 ? 50.685 -2.915 -100.416 1.00 68.06 91 PRO A N 1
ATOM 723 C CA . PRO A 1 91 ? 50.741 -4.237 -99.758 1.00 68.06 91 PRO A CA 1
ATOM 724 C C . PRO A 1 91 ? 51.466 -4.301 -98.402 1.00 68.06 91 PRO A C 1
ATOM 726 O O . PRO A 1 91 ? 51.173 -5.146 -97.564 1.00 68.06 91 PRO A O 1
ATOM 729 N N . ARG A 1 92 ? 52.435 -3.406 -98.170 1.00 59.62 92 ARG A N 1
ATOM 730 C CA . ARG A 1 92 ? 53.184 -3.319 -96.908 1.00 59.62 92 ARG A CA 1
ATOM 731 C C . ARG A 1 92 ? 52.401 -2.624 -95.790 1.00 59.62 92 ARG A C 1
ATOM 733 O O . ARG A 1 92 ? 52.610 -2.942 -94.628 1.00 59.62 92 ARG A O 1
ATOM 740 N N . VAL A 1 93 ? 51.527 -1.680 -96.132 1.00 67.62 93 VAL A N 1
ATOM 741 C CA . VAL A 1 93 ? 50.659 -0.994 -95.167 1.00 67.62 93 VAL A CA 1
ATOM 742 C C . VAL A 1 93 ? 49.459 -1.871 -94.822 1.00 67.62 93 VAL A C 1
ATOM 744 O O . VAL A 1 93 ? 49.105 -1.937 -93.656 1.00 67.62 93 VAL A O 1
ATOM 747 N N . GLU A 1 94 ? 48.917 -2.627 -95.782 1.00 66.81 94 GLU A N 1
ATOM 748 C CA . GLU A 1 94 ? 47.930 -3.684 -95.503 1.00 66.81 94 GLU A CA 1
ATOM 749 C C . GLU A 1 94 ? 48.469 -4.733 -94.518 1.00 66.81 94 GLU A C 1
ATOM 751 O O . GLU A 1 94 ? 47.750 -5.128 -93.611 1.00 66.81 94 GLU A O 1
ATOM 756 N N . GLN A 1 95 ? 49.741 -5.140 -94.629 1.00 75.44 95 GLN A N 1
ATOM 757 C CA . GLN A 1 95 ? 50.336 -6.094 -93.684 1.00 75.44 95 GLN A CA 1
ATOM 758 C C . GLN A 1 95 ? 50.555 -5.502 -92.281 1.00 75.44 95 GLN A C 1
ATOM 760 O O . GLN A 1 95 ? 50.327 -6.195 -91.296 1.00 75.44 95 GLN A O 1
ATOM 765 N N . ILE A 1 96 ? 51.000 -4.243 -92.173 1.00 78.50 96 ILE A N 1
ATOM 766 C CA . ILE A 1 96 ? 51.175 -3.574 -90.870 1.00 78.50 96 ILE A CA 1
ATOM 767 C C . ILE A 1 96 ? 49.816 -3.338 -90.205 1.00 78.50 96 ILE A C 1
ATOM 769 O O . ILE A 1 96 ? 49.682 -3.573 -89.013 1.00 78.50 96 ILE A O 1
ATOM 773 N N . LEU A 1 97 ? 48.808 -2.916 -90.973 1.00 77.31 97 LEU A N 1
ATOM 774 C CA . LEU A 1 97 ? 47.453 -2.734 -90.459 1.00 77.31 97 LEU A CA 1
ATOM 775 C C . LEU A 1 97 ? 46.789 -4.068 -90.105 1.00 77.31 97 LEU A C 1
ATOM 777 O O . LEU A 1 97 ? 46.092 -4.110 -89.108 1.00 77.31 97 LEU A O 1
ATOM 781 N N . GLY A 1 98 ? 47.047 -5.146 -90.853 1.00 79.69 98 GLY A N 1
ATOM 782 C CA . GLY A 1 98 ? 46.569 -6.486 -90.504 1.00 79.69 98 GLY A CA 1
ATOM 783 C C . GLY A 1 98 ? 47.186 -7.015 -89.207 1.00 79.69 98 GLY A C 1
ATOM 784 O O . GLY A 1 98 ? 46.463 -7.507 -88.358 1.00 79.69 98 GLY A O 1
ATOM 785 N N . LEU A 1 99 ? 48.499 -6.839 -89.004 1.00 83.38 99 LEU A N 1
ATOM 786 C CA . LEU A 1 99 ? 49.151 -7.202 -87.736 1.00 83.38 99 LEU A CA 1
ATOM 787 C C . LEU A 1 99 ? 48.667 -6.341 -86.563 1.00 83.38 99 LEU A C 1
ATOM 789 O O . LEU A 1 99 ? 48.458 -6.869 -85.479 1.00 83.38 99 LEU A O 1
ATOM 793 N N . ALA A 1 100 ? 48.453 -5.041 -86.785 1.00 80.62 100 ALA A N 1
ATOM 794 C CA . ALA A 1 100 ? 47.883 -4.155 -85.775 1.00 80.62 100 ALA A CA 1
ATOM 795 C C . ALA A 1 100 ? 46.407 -4.485 -85.474 1.00 80.62 100 ALA A C 1
ATOM 797 O O . ALA A 1 100 ? 45.966 -4.321 -84.343 1.00 80.62 100 ALA A O 1
ATOM 798 N N . GLU A 1 101 ? 45.637 -4.951 -86.462 1.00 83.06 101 GLU A N 1
ATOM 799 C CA . GLU A 1 101 ? 44.259 -5.422 -86.281 1.00 83.06 101 GLU A CA 1
ATOM 800 C C . GLU A 1 101 ? 44.231 -6.737 -85.493 1.00 83.06 101 GLU A C 1
ATOM 802 O O . GLU A 1 101 ? 43.474 -6.826 -84.530 1.00 83.06 101 GLU A O 1
ATOM 807 N N . ASP A 1 102 ? 45.119 -7.687 -85.808 1.00 85.38 102 ASP A N 1
ATOM 808 C CA . ASP A 1 102 ? 45.299 -8.932 -85.049 1.00 85.38 102 ASP A CA 1
ATOM 809 C C . ASP A 1 102 ? 45.741 -8.646 -83.596 1.00 85.38 102 ASP A C 1
ATOM 811 O O . ASP A 1 102 ? 45.170 -9.200 -82.658 1.00 85.38 102 ASP A O 1
ATOM 815 N N . GLN A 1 103 ? 46.698 -7.732 -83.378 1.00 87.62 103 GLN A N 1
ATOM 816 C CA . GLN A 1 103 ? 47.118 -7.293 -82.035 1.00 87.62 103 GLN A CA 1
ATOM 817 C C . GLN A 1 103 ? 45.991 -6.582 -81.283 1.00 87.62 103 GLN A C 1
ATOM 819 O O . GLN A 1 103 ? 45.767 -6.847 -80.104 1.00 87.62 103 GLN A O 1
ATOM 824 N N . ALA A 1 104 ? 45.234 -5.711 -81.951 1.00 82.19 104 ALA A N 1
ATOM 825 C CA . ALA A 1 104 ? 44.080 -5.058 -81.346 1.00 82.19 104 ALA A CA 1
ATOM 826 C C . ALA A 1 104 ? 42.950 -6.054 -81.041 1.00 82.19 104 ALA A C 1
ATOM 828 O O . ALA A 1 104 ? 42.189 -5.844 -80.097 1.00 82.19 104 ALA A O 1
ATOM 829 N N . GLU A 1 105 ? 42.780 -7.115 -81.833 1.00 88.38 105 GLU A N 1
ATOM 830 C CA . GLU A 1 105 ? 41.872 -8.221 -81.513 1.00 88.38 105 GLU A CA 1
ATOM 831 C C . GLU A 1 105 ? 42.369 -9.035 -80.315 1.00 88.38 105 GLU A C 1
ATOM 833 O O . GLU A 1 105 ? 41.563 -9.345 -79.441 1.00 88.38 105 GLU A O 1
ATOM 838 N N . GLU A 1 106 ? 43.670 -9.307 -80.209 1.00 91.25 106 GLU A N 1
ATOM 839 C CA . GLU A 1 106 ? 44.266 -10.017 -79.072 1.00 91.25 106 GLU A CA 1
ATOM 840 C C . GLU A 1 106 ? 44.156 -9.212 -77.766 1.00 91.25 106 GLU A C 1
ATOM 842 O O . GLU A 1 106 ? 43.708 -9.749 -76.754 1.00 91.25 106 GLU A O 1
ATOM 847 N N . ILE A 1 107 ? 44.460 -7.909 -77.788 1.00 87.25 107 ILE A N 1
ATOM 848 C CA . ILE A 1 107 ? 44.282 -7.015 -76.631 1.00 87.25 107 ILE A CA 1
ATOM 849 C C . ILE A 1 107 ? 42.806 -6.960 -76.228 1.00 87.25 107 ILE A C 1
ATOM 851 O O . ILE A 1 107 ? 42.487 -7.124 -75.053 1.00 87.25 107 ILE A O 1
ATOM 855 N N . ARG A 1 108 ? 41.884 -6.801 -77.191 1.00 89.94 108 ARG A N 1
ATOM 856 C CA . ARG A 1 108 ? 40.438 -6.790 -76.906 1.00 89.94 108 ARG A CA 1
ATOM 857 C C . ARG A 1 108 ? 39.946 -8.123 -76.349 1.00 89.94 108 ARG A C 1
ATOM 859 O O . ARG A 1 108 ? 39.090 -8.117 -75.469 1.00 89.94 108 ARG A O 1
ATOM 866 N N . PHE A 1 109 ? 40.462 -9.245 -76.844 1.00 92.00 109 PHE A N 1
ATOM 867 C CA . PHE A 1 109 ? 40.125 -10.574 -76.343 1.00 92.00 109 PHE A CA 1
ATOM 868 C C . PHE A 1 109 ? 40.623 -10.767 -74.906 1.00 92.00 109 PHE A C 1
ATOM 870 O O . PHE A 1 109 ? 39.833 -11.138 -74.040 1.00 92.00 109 PHE A O 1
ATOM 877 N N . ASN A 1 110 ? 41.886 -10.434 -74.633 1.00 90.75 110 ASN A N 1
ATOM 878 C CA . ASN A 1 110 ? 42.484 -10.545 -73.301 1.00 90.75 110 ASN A CA 1
ATOM 879 C C . ASN A 1 110 ? 41.803 -9.606 -72.293 1.00 90.75 110 ASN A C 1
ATOM 881 O O . ASN A 1 110 ? 41.474 -10.026 -71.186 1.00 90.75 110 ASN A O 1
ATOM 885 N N . ALA A 1 111 ? 41.514 -8.362 -72.688 1.00 88.31 111 ALA A N 1
ATOM 886 C CA . ALA A 1 111 ? 40.777 -7.412 -71.858 1.00 88.31 111 ALA A CA 1
ATOM 887 C C . ALA A 1 111 ? 39.342 -7.889 -71.579 1.00 88.31 111 ALA A C 1
ATOM 889 O O . ALA A 1 111 ? 38.851 -7.745 -70.461 1.00 88.31 111 ALA A O 1
ATOM 890 N N . ALA A 1 112 ? 38.662 -8.491 -72.563 1.00 91.00 112 ALA A N 1
ATOM 891 C CA . ALA A 1 112 ? 37.335 -9.069 -72.360 1.00 91.00 112 ALA A CA 1
ATOM 892 C C . ALA A 1 112 ? 37.368 -10.254 -71.381 1.00 91.00 112 ALA A C 1
ATOM 894 O O . ALA A 1 112 ? 36.521 -10.324 -70.492 1.00 91.00 112 ALA A O 1
ATOM 895 N N . GLU A 1 113 ? 38.360 -11.141 -71.496 1.00 93.81 113 GLU A N 1
ATOM 896 C CA . GLU A 1 113 ? 38.539 -12.268 -70.574 1.00 93.81 113 GLU A CA 1
ATOM 897 C C . GLU A 1 113 ? 38.857 -11.790 -69.147 1.00 93.81 113 GLU A C 1
ATOM 899 O O . GLU A 1 113 ? 38.272 -12.290 -68.183 1.00 93.81 113 GLU A O 1
ATOM 904 N N . GLU A 1 114 ? 39.710 -10.773 -68.990 1.00 88.75 114 GLU A N 1
ATOM 905 C CA . GLU A 1 114 ? 40.019 -10.187 -67.682 1.00 88.75 114 GLU A CA 1
ATOM 906 C C . GLU A 1 114 ? 38.797 -9.495 -67.057 1.00 88.75 114 GLU A C 1
ATOM 908 O O . GLU A 1 114 ? 38.521 -9.681 -65.869 1.00 88.75 114 GLU A O 1
ATOM 913 N N . ILE A 1 115 ? 38.020 -8.746 -67.847 1.00 88.94 115 ILE A N 1
ATOM 914 C CA . ILE A 1 115 ? 36.766 -8.126 -67.394 1.00 88.94 115 ILE A CA 1
ATOM 915 C C . ILE A 1 115 ? 35.770 -9.196 -66.945 1.00 88.94 115 ILE A C 1
ATOM 917 O O . ILE A 1 115 ? 35.145 -9.037 -65.894 1.00 88.94 115 ILE A O 1
ATOM 921 N N . ASP A 1 116 ? 35.617 -10.276 -67.708 1.00 93.31 116 ASP A N 1
ATOM 922 C CA . ASP A 1 116 ? 34.712 -11.368 -67.357 1.00 93.31 116 ASP A CA 1
ATOM 923 C C . ASP A 1 116 ? 35.191 -12.114 -66.099 1.00 93.31 116 ASP A C 1
ATOM 925 O O . ASP A 1 116 ? 34.370 -12.430 -65.234 1.00 93.31 116 ASP A O 1
ATOM 929 N N . SER A 1 117 ? 36.504 -12.304 -65.922 1.00 93.19 117 SER A N 1
ATOM 930 C CA . SER A 1 117 ? 37.085 -12.874 -64.697 1.00 93.19 117 SER A CA 1
ATOM 931 C C . SER A 1 117 ? 36.839 -11.979 -63.479 1.00 93.19 117 SER A C 1
ATOM 933 O O . SER A 1 117 ? 36.289 -12.437 -62.476 1.00 93.19 117 SER A O 1
ATOM 935 N N . ARG A 1 118 ? 37.159 -10.678 -63.569 1.00 88.25 118 ARG A N 1
ATOM 936 C CA . ARG A 1 118 ? 36.922 -9.706 -62.485 1.00 88.25 118 ARG A CA 1
ATOM 937 C C . ARG A 1 118 ? 35.428 -9.584 -62.158 1.00 88.25 118 ARG A C 1
ATOM 939 O O . ARG A 1 118 ? 35.061 -9.446 -60.991 1.00 88.25 118 ARG A O 1
ATOM 946 N N . ARG A 1 119 ? 34.544 -9.669 -63.161 1.00 89.81 119 ARG A N 1
ATOM 947 C CA . ARG A 1 119 ? 33.085 -9.704 -62.957 1.00 89.81 119 ARG A CA 1
ATOM 948 C C . ARG A 1 119 ? 32.640 -10.967 -62.235 1.00 89.81 119 ARG A C 1
ATOM 950 O O . ARG A 1 119 ? 31.863 -10.852 -61.294 1.00 89.81 119 ARG A O 1
ATOM 957 N N . ALA A 1 120 ? 33.138 -12.138 -62.624 1.00 93.44 120 ALA A N 1
ATOM 958 C CA . ALA A 1 120 ? 32.811 -13.393 -61.954 1.00 93.44 120 ALA A CA 1
ATOM 959 C C . ALA A 1 120 ? 33.266 -13.391 -60.482 1.00 93.44 120 ALA A C 1
ATOM 961 O O . ALA A 1 120 ? 32.515 -13.815 -59.604 1.00 93.44 120 ALA A O 1
ATOM 962 N N . GLU A 1 121 ? 34.454 -12.855 -60.192 1.00 91.56 121 GLU A N 1
ATOM 963 C CA . GLU A 1 121 ? 34.944 -12.669 -58.820 1.00 91.56 121 GLU A CA 1
ATOM 964 C C . GLU A 1 121 ? 34.074 -11.680 -58.030 1.00 91.56 121 GLU A C 1
ATOM 966 O O . GLU A 1 121 ? 33.661 -11.975 -56.907 1.00 91.56 121 GLU A O 1
ATOM 971 N N . ALA A 1 122 ? 33.720 -10.534 -58.622 1.00 87.19 122 ALA A N 1
ATOM 972 C CA . ALA A 1 122 ? 32.828 -9.562 -57.992 1.00 87.19 122 ALA A CA 1
ATOM 973 C C . ALA A 1 122 ? 31.430 -10.149 -57.719 1.00 87.19 122 ALA A C 1
ATOM 975 O O . ALA A 1 122 ? 30.849 -9.906 -56.659 1.00 87.19 122 ALA A O 1
ATOM 976 N N . GLU A 1 123 ? 30.891 -10.952 -58.640 1.00 93.06 123 GLU A N 1
ATOM 977 C CA . GLU A 1 123 ? 29.624 -11.664 -58.462 1.00 93.06 123 GLU A CA 1
ATOM 978 C C . GLU A 1 123 ? 29.696 -12.693 -57.329 1.00 93.06 123 GLU A C 1
ATOM 980 O O . GLU A 1 123 ? 28.755 -12.781 -56.536 1.00 93.06 123 GLU A O 1
ATOM 985 N N . GLN A 1 124 ? 30.809 -13.421 -57.196 1.00 94.12 124 GLN A N 1
ATOM 986 C CA . GLN A 1 124 ? 31.031 -14.342 -56.078 1.00 94.12 124 GLN A CA 1
ATOM 987 C C . GLN A 1 124 ? 31.108 -13.606 -54.740 1.00 94.12 124 GLN A C 1
ATOM 989 O O . GLN A 1 124 ? 30.403 -13.976 -53.803 1.00 94.12 124 GLN A O 1
ATOM 994 N N . VAL A 1 125 ? 31.874 -12.515 -54.657 1.00 91.94 125 VAL A N 1
ATOM 995 C CA . VAL A 1 125 ? 31.964 -11.697 -53.436 1.00 91.94 125 VAL A CA 1
ATOM 996 C C . VAL A 1 125 ? 30.595 -11.128 -53.054 1.00 91.94 125 VAL A C 1
ATOM 998 O O . VAL A 1 125 ? 30.226 -11.134 -51.878 1.00 91.94 125 VAL A O 1
ATOM 1001 N N . LEU A 1 126 ? 29.799 -10.678 -54.029 1.00 89.56 126 LEU A N 1
ATOM 1002 C CA . LEU A 1 126 ? 28.430 -10.215 -53.787 1.00 89.56 126 LEU A CA 1
ATOM 1003 C C . LEU A 1 126 ? 27.502 -11.346 -53.328 1.00 89.56 126 LEU A C 1
ATOM 1005 O O . LEU A 1 126 ? 26.654 -11.115 -52.463 1.00 89.56 126 LEU A O 1
ATOM 1009 N N . ALA A 1 127 ? 27.635 -12.551 -53.887 1.00 94.62 127 ALA A N 1
ATOM 1010 C CA . ALA A 1 127 ? 26.862 -13.716 -53.467 1.00 94.62 127 ALA A CA 1
ATOM 1011 C C . ALA A 1 127 ? 27.202 -14.126 -52.024 1.00 94.62 127 ALA A C 1
ATOM 1013 O O . ALA A 1 127 ? 26.291 -14.305 -51.212 1.00 94.62 127 ALA A O 1
ATOM 1014 N N . ASP A 1 128 ? 28.489 -14.170 -51.679 1.00 93.81 128 ASP A N 1
ATOM 1015 C CA . ASP A 1 128 ? 28.966 -14.489 -50.333 1.00 93.81 128 ASP A CA 1
ATOM 1016 C C . ASP A 1 128 ? 28.536 -13.427 -49.316 1.00 93.81 128 ASP A C 1
ATOM 1018 O O . ASP A 1 128 ? 28.015 -13.761 -48.250 1.00 93.81 128 ASP A O 1
ATOM 1022 N N . ALA A 1 129 ? 28.669 -12.141 -49.655 1.00 87.81 129 ALA A N 1
ATOM 1023 C CA . ALA A 1 129 ? 28.223 -11.042 -48.801 1.00 87.81 129 ALA A CA 1
ATOM 1024 C C . ALA A 1 129 ? 26.707 -11.093 -48.550 1.00 87.81 129 ALA A C 1
ATOM 1026 O O . ALA A 1 129 ? 26.259 -10.872 -47.423 1.00 87.81 129 ALA A O 1
ATOM 1027 N N . ARG A 1 130 ? 25.906 -11.434 -49.571 1.00 91.38 130 ARG A N 1
ATOM 1028 C CA . ARG A 1 130 ? 24.454 -11.635 -49.423 1.00 91.38 130 ARG A CA 1
ATOM 1029 C C . ARG A 1 130 ? 24.138 -12.821 -48.517 1.00 91.38 130 ARG A C 1
ATOM 1031 O O . ARG A 1 130 ? 23.333 -12.678 -47.604 1.00 91.38 130 ARG A O 1
ATOM 1038 N N . GLN A 1 131 ? 24.802 -13.959 -48.706 1.00 95.94 131 GLN A N 1
ATOM 1039 C CA . GLN A 1 131 ? 24.597 -15.133 -47.857 1.00 95.94 131 GLN A CA 1
ATOM 1040 C C . GLN A 1 131 ? 24.978 -14.860 -46.392 1.00 95.94 131 GLN A C 1
ATOM 1042 O O . GLN A 1 131 ? 24.286 -15.307 -45.471 1.00 95.94 131 GLN A O 1
ATOM 1047 N N . GLN A 1 132 ? 26.062 -14.119 -46.160 1.00 91.88 132 GLN A N 1
ATOM 1048 C CA . GLN A 1 132 ? 26.469 -13.696 -44.821 1.00 91.88 132 GLN A CA 1
ATOM 1049 C C . GLN A 1 132 ? 25.449 -12.739 -44.199 1.00 91.88 132 GLN A C 1
ATOM 1051 O O . GLN A 1 132 ? 25.097 -12.919 -43.034 1.00 91.88 132 GLN A O 1
ATOM 1056 N N . ALA A 1 133 ? 24.924 -11.778 -44.967 1.00 87.38 133 ALA A N 1
ATOM 1057 C CA . ALA A 1 133 ? 23.872 -10.876 -44.505 1.00 87.38 133 ALA A CA 1
ATOM 1058 C C . ALA A 1 133 ? 22.589 -11.638 -44.133 1.00 87.38 133 ALA A C 1
ATOM 1060 O O . ALA A 1 133 ? 22.056 -11.431 -43.046 1.00 87.38 133 ALA A O 1
ATOM 1061 N N . ASP A 1 134 ? 22.143 -12.580 -44.969 1.00 93.75 134 ASP A N 1
ATOM 1062 C CA . ASP A 1 134 ? 20.963 -13.410 -44.693 1.00 93.75 134 ASP A CA 1
ATOM 1063 C C . ASP A 1 134 ? 21.146 -14.271 -43.436 1.00 93.75 134 ASP A C 1
ATOM 1065 O O . ASP A 1 134 ? 20.220 -14.445 -42.641 1.00 93.75 134 ASP A O 1
ATOM 1069 N N . THR A 1 135 ? 22.351 -14.809 -43.235 1.00 95.38 135 THR A N 1
ATOM 1070 C CA . THR A 1 135 ? 22.680 -15.595 -42.039 1.00 95.38 135 THR A CA 1
ATOM 1071 C C . THR A 1 135 ? 22.686 -14.710 -40.794 1.00 95.38 135 THR A C 1
ATOM 1073 O O . THR A 1 135 ? 22.041 -15.047 -39.805 1.00 95.38 135 THR A O 1
ATOM 1076 N N . ALA A 1 136 ? 23.326 -13.540 -40.863 1.00 89.88 136 ALA A N 1
ATOM 1077 C CA . ALA A 1 136 ? 23.364 -12.583 -39.762 1.00 89.88 136 ALA A CA 1
ATOM 1078 C C . ALA A 1 136 ? 21.963 -12.076 -39.381 1.00 89.88 136 ALA A C 1
ATOM 1080 O O . ALA A 1 136 ? 21.666 -11.941 -38.194 1.00 89.88 136 ALA A O 1
ATOM 1081 N N . MET A 1 137 ? 21.084 -11.848 -40.364 1.00 90.69 137 MET A N 1
ATOM 1082 C CA . MET A 1 137 ? 19.688 -11.469 -40.121 1.00 90.69 137 MET A CA 1
ATOM 1083 C C . MET A 1 137 ? 18.922 -12.575 -39.388 1.00 90.69 137 MET A C 1
ATOM 1085 O O . MET A 1 137 ? 18.280 -12.299 -38.377 1.00 90.69 137 MET A O 1
ATOM 1089 N N . ARG A 1 138 ? 19.047 -13.836 -39.823 1.00 95.75 138 ARG A N 1
ATOM 1090 C CA . ARG A 1 138 ? 18.411 -14.980 -39.142 1.00 95.75 138 ARG A CA 1
ATOM 1091 C C . ARG A 1 138 ? 18.918 -15.163 -37.716 1.00 95.75 138 ARG A C 1
ATOM 1093 O O . ARG A 1 138 ? 18.122 -15.394 -36.808 1.00 95.75 138 ARG A O 1
ATOM 1100 N N . ASP A 1 139 ? 20.225 -15.046 -37.507 1.00 93.25 139 ASP A N 1
ATOM 1101 C CA . ASP A 1 139 ? 20.823 -15.159 -36.176 1.00 93.25 139 ASP A CA 1
ATOM 1102 C C . ASP A 1 139 ? 20.348 -14.026 -35.257 1.00 93.25 139 ASP A C 1
ATOM 1104 O O . ASP A 1 139 ? 20.036 -14.260 -34.086 1.00 93.25 139 ASP A O 1
ATOM 1108 N N . PHE A 1 140 ? 20.218 -12.807 -35.791 1.00 88.00 140 PHE A N 1
ATOM 1109 C CA . PHE A 1 140 ? 19.672 -11.671 -35.057 1.00 88.00 140 PHE A CA 1
ATOM 1110 C C . PHE A 1 140 ? 18.193 -11.867 -34.699 1.00 88.00 140 PHE A C 1
ATOM 1112 O O . PHE A 1 140 ? 17.810 -11.646 -33.549 1.00 88.00 140 PHE A O 1
ATOM 1119 N N . GLU A 1 141 ? 17.365 -12.328 -35.638 1.00 94.19 141 GLU A N 1
ATOM 1120 C CA . GLU A 1 141 ? 15.952 -12.641 -35.395 1.00 94.19 141 GLU A CA 1
ATOM 1121 C C . GLU A 1 141 ? 15.787 -13.721 -34.320 1.00 94.19 141 GLU A C 1
ATOM 1123 O O . GLU A 1 141 ? 14.972 -13.573 -33.405 1.00 94.19 141 GLU A O 1
ATOM 1128 N N . LEU A 1 142 ? 16.598 -14.782 -34.378 1.00 94.94 142 LEU A N 1
ATOM 1129 C CA . LEU A 1 142 ? 16.615 -15.842 -33.371 1.00 94.94 142 LEU A CA 1
ATOM 1130 C C . LEU A 1 142 ? 17.046 -15.314 -31.999 1.00 94.94 142 LEU A C 1
ATOM 1132 O O . LEU A 1 142 ? 16.403 -15.630 -30.994 1.00 94.94 142 LEU A O 1
ATOM 1136 N N . ALA A 1 143 ? 18.092 -14.486 -31.938 1.00 91.69 143 ALA A N 1
ATOM 1137 C CA . ALA A 1 143 ? 18.548 -13.866 -30.697 1.00 91.69 143 ALA A CA 1
ATOM 1138 C C . ALA A 1 143 ? 17.483 -12.929 -30.102 1.00 91.69 143 ALA A C 1
ATOM 1140 O O . ALA A 1 143 ? 17.242 -12.946 -28.891 1.00 91.69 143 ALA A O 1
ATOM 1141 N N . LEU A 1 144 ? 16.796 -12.152 -30.943 1.00 91.19 144 LEU A N 1
ATOM 1142 C CA . LEU A 1 144 ? 15.712 -11.269 -30.523 1.00 91.19 144 LEU A CA 1
ATOM 1143 C C . LEU A 1 144 ? 14.503 -12.064 -30.013 1.00 91.19 144 LEU A C 1
ATOM 1145 O O . LEU A 1 144 ? 13.951 -11.731 -28.963 1.00 91.19 144 LEU A O 1
ATOM 1149 N N . ALA A 1 145 ? 14.112 -13.132 -30.711 1.00 93.31 145 ALA A N 1
ATOM 1150 C CA . ALA A 1 145 ? 13.035 -14.021 -30.283 1.00 93.31 145 ALA A CA 1
ATOM 1151 C C . ALA A 1 145 ? 13.368 -14.717 -28.954 1.00 93.31 145 ALA A C 1
ATOM 1153 O O . ALA A 1 145 ? 12.520 -14.783 -28.062 1.00 93.31 145 ALA A O 1
ATOM 1154 N N . ALA A 1 146 ? 14.611 -15.179 -28.784 1.00 93.62 146 ALA A N 1
ATOM 1155 C CA . ALA A 1 146 ? 15.083 -15.771 -27.536 1.00 93.62 146 ALA A CA 1
ATOM 1156 C C . ALA A 1 146 ? 15.023 -14.766 -26.377 1.00 93.62 146 ALA A C 1
ATOM 1158 O O . ALA A 1 146 ? 14.509 -15.100 -25.308 1.00 93.62 146 ALA A O 1
ATOM 1159 N N . ARG A 1 147 ? 15.468 -13.524 -26.606 1.00 88.38 147 ARG A N 1
ATOM 1160 C CA . ARG A 1 147 ? 15.443 -12.464 -25.591 1.00 88.38 147 ARG A CA 1
ATOM 1161 C C . ARG A 1 147 ? 14.024 -12.059 -25.201 1.00 88.38 147 ARG A C 1
ATOM 1163 O O . ARG A 1 147 ? 13.742 -11.944 -24.014 1.00 88.38 147 ARG A O 1
ATOM 1170 N N . ARG A 1 148 ? 13.112 -11.926 -26.170 1.00 91.56 148 ARG A N 1
ATOM 1171 C CA . ARG A 1 148 ? 11.683 -11.684 -25.898 1.00 91.56 148 ARG A CA 1
ATOM 1172 C C . ARG A 1 148 ? 11.071 -12.815 -25.075 1.00 91.56 148 ARG A C 1
ATOM 1174 O O . ARG A 1 148 ? 10.428 -12.556 -24.067 1.00 91.56 148 ARG A O 1
ATOM 1181 N N . ALA A 1 149 ? 11.340 -14.069 -25.440 1.00 93.50 149 ALA A N 1
ATOM 1182 C CA . ALA A 1 149 ? 10.843 -15.219 -24.689 1.00 93.50 149 ALA A CA 1
ATOM 1183 C C . ALA A 1 149 ? 11.412 -15.287 -23.259 1.00 93.50 149 ALA A C 1
ATOM 1185 O O . ALA A 1 149 ? 10.727 -15.737 -22.342 1.00 93.50 149 ALA A O 1
ATOM 1186 N N . GLU A 1 150 ? 12.662 -14.874 -23.047 1.00 91.88 150 GLU A N 1
ATOM 1187 C CA . GLU A 1 150 ? 13.258 -14.782 -21.713 1.00 91.88 150 GLU A CA 1
ATOM 1188 C C . GLU A 1 150 ? 12.637 -13.652 -20.882 1.00 91.88 150 GLU A C 1
ATOM 1190 O O . GLU A 1 150 ? 12.280 -13.880 -19.725 1.00 91.88 150 GLU A O 1
ATOM 1195 N N . GLU A 1 151 ? 12.416 -12.476 -21.473 1.00 85.88 151 GLU A N 1
ATOM 1196 C CA . GLU A 1 151 ? 11.711 -11.368 -20.820 1.00 85.88 151 GLU A CA 1
ATOM 1197 C C . GLU A 1 151 ? 10.263 -11.729 -20.476 1.00 85.88 151 GLU A C 1
ATOM 1199 O O . GLU A 1 151 ? 9.815 -11.456 -19.363 1.00 85.88 151 GLU A O 1
ATOM 1204 N N . ASP A 1 152 ? 9.545 -12.411 -21.368 1.00 91.94 152 ASP A N 1
ATOM 1205 C CA . ASP A 1 152 ? 8.186 -12.890 -21.111 1.00 91.94 152 ASP A CA 1
ATOM 1206 C C . ASP A 1 152 ? 8.153 -13.905 -19.966 1.00 91.94 152 ASP A C 1
ATOM 1208 O O . ASP A 1 152 ? 7.299 -13.814 -19.081 1.00 91.94 152 ASP A O 1
ATOM 1212 N N . ARG A 1 153 ? 9.117 -14.836 -19.915 1.00 94.06 153 ARG A N 1
ATOM 1213 C CA . ARG A 1 153 ? 9.260 -15.771 -18.786 1.00 94.06 153 ARG A CA 1
ATOM 1214 C C . ARG A 1 153 ? 9.587 -15.044 -17.486 1.00 94.06 153 ARG A C 1
ATOM 1216 O O . ARG A 1 153 ? 9.000 -15.372 -16.458 1.00 94.06 153 ARG A O 1
ATOM 1223 N N . ALA A 1 154 ? 10.481 -14.057 -17.515 1.00 91.88 154 ALA A N 1
ATOM 1224 C CA . ALA A 1 154 ? 10.825 -13.262 -16.340 1.00 91.88 154 ALA A CA 1
ATOM 1225 C C . ALA A 1 154 ? 9.624 -12.439 -15.847 1.00 91.88 154 ALA A C 1
ATOM 1227 O O . ALA A 1 154 ? 9.352 -12.395 -14.648 1.00 91.88 154 ALA A O 1
ATOM 1228 N N . ASN A 1 155 ? 8.861 -11.837 -16.759 1.00 87.44 155 ASN A N 1
ATOM 1229 C CA . ASN A 1 155 ? 7.644 -11.096 -16.440 1.00 87.44 155 ASN A CA 1
ATOM 1230 C C . ASN A 1 155 ? 6.549 -12.017 -15.890 1.00 87.44 155 ASN A C 1
ATOM 1232 O O . ASN A 1 155 ? 5.903 -11.666 -14.903 1.00 87.44 155 ASN A O 1
ATOM 1236 N N . ALA A 1 156 ? 6.363 -13.203 -16.474 1.00 93.56 156 ALA A N 1
ATOM 1237 C CA . ALA A 1 156 ? 5.435 -14.209 -15.966 1.00 93.56 156 ALA A CA 1
ATOM 1238 C C . ALA A 1 156 ? 5.839 -14.703 -14.568 1.00 93.56 156 ALA A C 1
ATOM 1240 O O . ALA A 1 156 ? 4.983 -14.804 -13.694 1.00 93.56 156 ALA A O 1
ATOM 1241 N N . ALA A 1 157 ? 7.133 -14.936 -14.326 1.00 93.62 157 ALA A N 1
ATOM 1242 C CA . ALA A 1 157 ? 7.646 -15.329 -13.016 1.00 93.62 157 ALA A CA 1
ATOM 1243 C C . ALA A 1 157 ? 7.415 -14.239 -11.957 1.00 93.62 157 ALA A C 1
ATOM 1245 O O . ALA A 1 157 ? 6.872 -14.534 -10.895 1.00 93.62 157 ALA A O 1
ATOM 1246 N N . ARG A 1 158 ? 7.730 -12.970 -12.266 1.00 88.94 158 ARG A N 1
ATOM 1247 C CA . ARG A 1 158 ? 7.458 -11.834 -11.364 1.00 88.94 158 ARG A CA 1
ATOM 1248 C C . ARG A 1 158 ? 5.966 -11.678 -11.069 1.00 88.94 158 ARG A C 1
ATOM 1250 O O . ARG A 1 158 ? 5.598 -11.381 -9.938 1.00 88.94 158 ARG A O 1
ATOM 1257 N N . ARG A 1 159 ? 5.097 -11.879 -12.069 1.00 90.62 159 ARG A N 1
ATOM 1258 C CA . ARG A 1 159 ? 3.636 -11.853 -11.875 1.00 90.62 159 ARG A CA 1
ATOM 1259 C C . ARG A 1 159 ? 3.167 -12.993 -10.979 1.00 90.62 159 ARG A C 1
ATOM 1261 O O . ARG A 1 159 ? 2.411 -12.733 -10.054 1.00 90.62 159 ARG A O 1
ATOM 1268 N N . ALA A 1 160 ? 3.651 -14.214 -11.197 1.00 93.38 160 ALA A N 1
ATOM 1269 C CA . ALA A 1 160 ? 3.310 -15.359 -10.358 1.00 93.38 160 ALA A CA 1
ATOM 1270 C C . ALA A 1 160 ? 3.772 -15.166 -8.901 1.00 93.38 160 ALA A C 1
ATOM 1272 O O . ALA A 1 160 ? 3.034 -15.490 -7.976 1.00 93.38 160 ALA A O 1
ATOM 1273 N N . GLU A 1 161 ? 4.957 -14.591 -8.682 1.00 90.44 161 GLU A N 1
ATOM 1274 C CA . GLU A 1 161 ? 5.454 -14.247 -7.343 1.00 90.44 161 GLU A CA 1
ATOM 1275 C C . GLU A 1 161 ? 4.608 -13.144 -6.679 1.00 90.44 161 GLU A C 1
ATOM 1277 O O . GLU A 1 161 ? 4.229 -13.257 -5.510 1.00 90.44 161 GLU A O 1
ATOM 1282 N N . ALA A 1 162 ? 4.230 -12.105 -7.430 1.00 85.56 162 ALA A N 1
ATOM 1283 C CA . ALA A 1 162 ? 3.324 -11.061 -6.951 1.00 85.56 162 ALA A CA 1
ATOM 1284 C C . ALA A 1 162 ? 1.924 -11.616 -6.616 1.00 85.56 162 ALA A C 1
ATOM 1286 O O . ALA A 1 162 ? 1.333 -11.260 -5.601 1.00 85.56 162 ALA A O 1
ATOM 1287 N N . GLU A 1 163 ? 1.389 -12.527 -7.428 1.00 92.88 163 GLU A N 1
ATOM 1288 C CA . GLU A 1 163 ? 0.102 -13.178 -7.162 1.00 92.88 163 GLU A CA 1
ATOM 1289 C C . GLU A 1 163 ? 0.173 -14.107 -5.944 1.00 92.88 163 GLU A C 1
ATOM 1291 O O . GLU A 1 163 ? -0.744 -14.108 -5.119 1.00 92.88 163 GLU A O 1
ATOM 1296 N N . ALA A 1 164 ? 1.270 -14.851 -5.779 1.00 93.38 164 ALA A N 1
ATOM 1297 C CA . ALA A 1 164 ? 1.489 -15.710 -4.619 1.00 93.38 164 ALA A CA 1
ATOM 1298 C C . ALA A 1 164 ? 1.584 -14.899 -3.317 1.00 93.38 164 ALA A C 1
ATOM 1300 O O . ALA A 1 164 ? 0.943 -15.252 -2.327 1.00 93.38 164 ALA A O 1
ATOM 1301 N N . THR A 1 165 ? 2.315 -13.779 -3.321 1.00 91.19 165 THR A N 1
ATOM 1302 C CA . THR A 1 165 ? 2.421 -12.891 -2.149 1.00 91.19 165 THR A CA 1
ATOM 1303 C C . THR A 1 165 ? 1.083 -12.238 -1.804 1.00 91.19 165 THR A C 1
ATOM 1305 O O . THR A 1 165 ? 0.695 -12.232 -0.637 1.00 91.19 165 THR A O 1
ATOM 1308 N N . VAL A 1 166 ? 0.319 -11.771 -2.800 1.00 92.56 166 VAL A N 1
ATOM 1309 C CA . VAL A 1 166 ? -1.042 -11.241 -2.586 1.00 92.56 166 VAL A CA 1
ATOM 1310 C C . VAL A 1 166 ? -1.985 -12.314 -2.040 1.00 92.56 166 VAL A C 1
ATOM 1312 O O . VAL A 1 166 ? -2.808 -12.017 -1.177 1.00 92.56 166 VAL A O 1
ATOM 1315 N N . THR A 1 167 ? -1.877 -13.554 -2.516 1.00 94.50 167 THR A N 1
ATOM 1316 C CA . THR A 1 167 ? -2.704 -14.668 -2.030 1.00 94.50 167 THR A CA 1
ATOM 1317 C C . THR A 1 167 ? -2.361 -15.010 -0.580 1.00 94.50 167 THR A C 1
ATOM 1319 O O . THR A 1 167 ? -3.266 -15.042 0.248 1.00 94.50 167 THR A O 1
ATOM 1322 N N . SER A 1 168 ? -1.073 -15.136 -0.242 1.00 93.00 168 SER A N 1
ATOM 1323 C CA . SER A 1 168 ? -0.615 -15.358 1.140 1.00 93.00 168 SER A CA 1
ATOM 1324 C C . SER A 1 168 ? -1.078 -14.242 2.079 1.00 93.00 168 SER A C 1
ATOM 1326 O O . SER A 1 168 ? -1.624 -14.512 3.143 1.00 93.00 168 SER A O 1
ATOM 1328 N N . ALA A 1 169 ? -0.940 -12.977 1.667 1.00 87.50 169 ALA A N 1
ATOM 1329 C CA . ALA A 1 169 ? -1.383 -11.836 2.466 1.00 87.50 169 ALA A CA 1
ATOM 1330 C C . ALA A 1 169 ? -2.909 -11.820 2.677 1.00 87.50 169 ALA A C 1
ATOM 1332 O O . ALA A 1 169 ? -3.388 -11.451 3.750 1.00 87.50 169 ALA A O 1
ATOM 1333 N N . ARG A 1 170 ? -3.692 -12.236 1.670 1.00 91.12 170 ARG A N 1
ATOM 1334 C CA . ARG A 1 170 ? -5.150 -12.388 1.801 1.00 91.12 170 ARG A CA 1
ATOM 1335 C C . ARG A 1 170 ? -5.514 -13.508 2.766 1.00 91.12 170 ARG A C 1
ATOM 1337 O O . ARG A 1 170 ? -6.343 -13.280 3.638 1.00 91.12 170 ARG A O 1
ATOM 1344 N N . GLU A 1 171 ? -4.873 -14.669 2.655 1.00 94.75 171 GLU A N 1
ATOM 1345 C CA . GLU A 1 171 ? -5.091 -15.795 3.570 1.00 94.75 171 GLU A CA 1
ATOM 1346 C C . GLU A 1 171 ? -4.726 -15.428 5.015 1.00 94.75 171 GLU A C 1
ATOM 1348 O O . GLU A 1 171 ? -5.489 -15.711 5.934 1.00 94.75 171 GLU A O 1
ATOM 1353 N N . GLU A 1 172 ? -3.604 -14.738 5.234 1.00 90.62 172 GLU A N 1
ATOM 1354 C CA . GLU A 1 172 ? -3.226 -14.212 6.550 1.00 90.62 172 GLU A CA 1
ATOM 1355 C C . GLU A 1 172 ? -4.259 -13.215 7.086 1.00 90.62 172 GLU A C 1
ATOM 1357 O O . GLU A 1 172 ? -4.662 -13.310 8.246 1.00 90.62 172 GLU A O 1
ATOM 1362 N N . SER A 1 173 ? -4.742 -12.295 6.245 1.00 86.38 173 SER A N 1
ATOM 1363 C CA . SER A 1 173 ? -5.778 -11.337 6.636 1.00 86.38 173 SER A CA 1
ATOM 1364 C C . SER A 1 173 ? -7.105 -12.018 6.976 1.00 86.38 173 SER A C 1
ATOM 1366 O O . SER A 1 173 ? -7.751 -11.623 7.949 1.00 86.38 173 SER A O 1
ATOM 1368 N N . ASP A 1 174 ? -7.521 -13.023 6.206 1.00 92.50 174 ASP A N 1
ATOM 1369 C CA . ASP A 1 174 ? -8.737 -13.790 6.471 1.00 92.50 174 ASP A CA 1
ATOM 1370 C C . ASP A 1 174 ? -8.599 -14.631 7.744 1.00 92.50 174 ASP A C 1
ATOM 1372 O O . ASP A 1 174 ? -9.524 -14.662 8.557 1.00 92.50 174 ASP A O 1
ATOM 1376 N N . ASN A 1 175 ? -7.430 -15.229 7.983 1.00 93.25 175 ASN A N 1
ATOM 1377 C CA . ASN A 1 175 ? -7.132 -15.951 9.219 1.00 93.25 175 ASN A CA 1
ATOM 1378 C C . ASN A 1 175 ? -7.153 -15.022 10.441 1.00 93.25 175 ASN A C 1
ATOM 1380 O O . ASN A 1 175 ? -7.739 -15.371 11.466 1.00 93.25 175 ASN A O 1
ATOM 1384 N N . LEU A 1 176 ? -6.568 -13.823 10.340 1.00 90.31 176 LEU A N 1
ATOM 1385 C CA . LEU A 1 176 ? -6.616 -12.815 11.402 1.00 90.31 176 LEU A CA 1
ATOM 1386 C C . LEU A 1 176 ? -8.047 -12.339 11.664 1.00 90.31 176 LEU A C 1
ATOM 1388 O O . LEU A 1 176 ? -8.438 -12.190 12.822 1.00 90.31 176 LEU A O 1
ATOM 1392 N N . ARG A 1 177 ? -8.848 -12.142 10.611 1.00 91.38 177 ARG A N 1
ATOM 1393 C CA . ARG A 1 177 ? -10.259 -11.771 10.746 1.00 91.38 177 ARG A CA 1
ATOM 1394 C C . ARG A 1 177 ? -11.067 -12.882 11.412 1.00 91.38 177 ARG A C 1
ATOM 1396 O O . ARG A 1 177 ? -11.807 -12.595 12.347 1.00 91.38 177 ARG A O 1
ATOM 1403 N N . ALA A 1 178 ? -10.881 -14.134 11.002 1.00 93.38 178 ALA A N 1
ATOM 1404 C CA . ALA A 1 178 ? -11.531 -15.285 11.623 1.00 93.38 178 ALA A CA 1
ATOM 1405 C C . ALA A 1 178 ? -11.122 -15.448 13.098 1.00 93.38 178 ALA A C 1
ATOM 1407 O O . ALA A 1 178 ? -11.973 -15.694 13.950 1.00 93.38 178 ALA A O 1
ATOM 1408 N N . ALA A 1 179 ? -9.840 -15.252 13.424 1.00 91.56 179 ALA A N 1
ATOM 1409 C CA . ALA A 1 179 ? -9.352 -15.281 14.801 1.00 91.56 179 ALA A CA 1
ATOM 1410 C C . ALA A 1 179 ? -9.941 -14.141 15.649 1.00 91.56 179 ALA A C 1
ATOM 1412 O O . ALA A 1 179 ? -10.341 -14.369 16.790 1.00 91.56 179 ALA A O 1
ATOM 1413 N N . ALA A 1 180 ? -10.046 -12.930 15.094 1.00 84.94 180 ALA A N 1
ATOM 1414 C CA . ALA A 1 180 ? -10.671 -11.793 15.764 1.00 84.94 180 ALA A CA 1
ATOM 1415 C C . ALA A 1 180 ? -12.177 -12.010 15.982 1.00 84.94 180 ALA A C 1
ATOM 1417 O O . ALA A 1 180 ? -12.685 -11.741 17.070 1.00 84.94 180 ALA A O 1
ATOM 1418 N N . GLU A 1 181 ? -12.891 -12.535 14.983 1.00 92.81 181 GLU A N 1
ATOM 1419 C CA . GLU A 1 181 ? -14.307 -12.901 15.096 1.00 92.81 181 GLU A CA 1
ATOM 1420 C C . GLU A 1 181 ? -14.513 -13.982 16.171 1.00 92.81 181 GLU A C 1
ATOM 1422 O O . GLU A 1 181 ? -15.385 -13.831 17.027 1.00 92.81 181 GLU A O 1
ATOM 1427 N N . ALA A 1 182 ? -13.669 -15.018 16.201 1.00 92.94 182 ALA A N 1
ATOM 1428 C CA . ALA A 1 182 ? -13.712 -16.057 17.230 1.00 92.94 182 ALA A CA 1
ATOM 1429 C C . ALA A 1 182 ? -13.433 -15.500 18.637 1.00 92.94 182 ALA A C 1
ATOM 1431 O O . ALA A 1 182 ? -14.149 -15.832 19.580 1.00 92.94 182 ALA A O 1
ATOM 1432 N N . ALA A 1 183 ? -12.444 -14.612 18.781 1.00 90.38 183 ALA A N 1
ATOM 1433 C CA . ALA A 1 183 ? -12.141 -13.957 20.052 1.00 90.38 183 ALA A CA 1
ATOM 1434 C C . ALA A 1 183 ? -13.299 -13.068 20.537 1.00 90.38 183 ALA A C 1
ATOM 1436 O O . ALA A 1 183 ? -13.600 -13.050 21.727 1.00 90.38 183 ALA A O 1
ATOM 1437 N N . LEU A 1 184 ? -13.987 -12.366 19.628 1.00 90.00 184 LEU A N 1
ATOM 1438 C CA . LEU A 1 184 ? -15.174 -11.572 19.964 1.00 90.00 184 LEU A CA 1
ATOM 1439 C C . LEU A 1 184 ? -16.350 -12.442 20.415 1.00 90.00 184 LEU A C 1
ATOM 1441 O O . LEU A 1 184 ? -17.074 -12.045 21.325 1.00 90.00 184 LEU A O 1
ATOM 1445 N N . VAL A 1 185 ? -16.560 -13.603 19.788 1.00 95.25 185 VAL A N 1
ATOM 1446 C CA . VAL A 1 185 ? -17.590 -14.560 20.222 1.00 95.25 185 VAL A CA 1
ATOM 1447 C C . VAL A 1 185 ? -17.251 -15.108 21.606 1.00 95.25 185 VAL A C 1
ATOM 1449 O O . VAL A 1 185 ? -18.095 -15.023 22.492 1.00 95.25 185 VAL A O 1
ATOM 1452 N N . ALA A 1 186 ? -16.015 -15.560 21.828 1.00 92.44 186 ALA A N 1
ATOM 1453 C CA . ALA A 1 186 ? -15.573 -16.058 23.131 1.00 92.44 186 ALA A CA 1
ATOM 1454 C C . ALA A 1 186 ? -15.712 -14.994 24.234 1.00 92.44 186 ALA A C 1
ATOM 1456 O O . ALA A 1 186 ? -16.280 -15.267 25.286 1.00 92.44 186 ALA A O 1
ATOM 1457 N N . ALA A 1 187 ? -15.293 -13.751 23.972 1.00 86.62 187 ALA A N 1
ATOM 1458 C CA . ALA A 1 187 ? -15.436 -12.653 24.927 1.00 86.62 187 ALA A CA 1
ATOM 1459 C C . ALA A 1 187 ? -16.908 -12.326 25.244 1.00 86.62 187 ALA A C 1
ATOM 1461 O O . ALA A 1 187 ? -17.229 -11.961 26.374 1.00 86.62 187 ALA A O 1
ATOM 1462 N N . ARG A 1 188 ? -17.816 -12.455 24.265 1.00 91.50 188 ARG A N 1
ATOM 1463 C CA . ARG A 1 188 ? -19.263 -12.300 24.493 1.00 91.50 188 ARG A CA 1
ATOM 1464 C C . ARG A 1 188 ? -19.824 -13.441 25.331 1.00 91.50 188 ARG A C 1
ATOM 1466 O O . ARG A 1 188 ? -20.570 -13.170 26.260 1.00 91.50 188 ARG A O 1
ATOM 1473 N N . GLU A 1 189 ? -19.440 -14.680 25.043 1.00 93.88 189 GLU A N 1
ATOM 1474 C CA . GLU A 1 189 ? -19.855 -15.841 25.834 1.00 93.88 189 GLU A CA 1
ATOM 1475 C C . GLU A 1 189 ? -19.353 -15.746 27.280 1.00 93.88 189 GLU A C 1
ATOM 1477 O O . GLU A 1 189 ? -20.118 -16.003 28.207 1.00 93.88 189 GLU A O 1
ATOM 1482 N N . GLU A 1 190 ? -18.106 -15.320 27.497 1.00 90.62 190 GLU A N 1
ATOM 1483 C CA . GLU A 1 190 ? -17.564 -15.056 28.835 1.00 90.62 190 GLU A CA 1
ATOM 1484 C C . GLU A 1 190 ? -18.327 -13.930 29.544 1.00 90.62 190 GLU A C 1
ATOM 1486 O O . GLU A 1 190 ? -18.681 -14.071 30.715 1.00 90.62 190 GLU A O 1
ATOM 1491 N N . ALA A 1 191 ? -18.637 -12.833 28.845 1.00 86.75 191 ALA A N 1
ATOM 1492 C CA . ALA A 1 191 ? -19.438 -11.746 29.402 1.00 86.75 191 ALA A CA 1
ATOM 1493 C C . ALA A 1 191 ? -20.855 -12.209 29.780 1.00 86.75 191 ALA A C 1
ATOM 1495 O O . ALA A 1 191 ? -21.328 -11.897 30.872 1.00 86.75 191 ALA A O 1
ATOM 1496 N N . ASP A 1 192 ? -21.512 -12.995 28.926 1.00 92.38 192 ASP A N 1
ATOM 1497 C CA . ASP A 1 192 ? -22.838 -13.554 29.192 1.00 92.38 192 ASP A CA 1
ATOM 1498 C C . ASP A 1 192 ? -22.802 -14.535 30.376 1.00 92.38 192 ASP A C 1
ATOM 1500 O O . ASP A 1 192 ? -23.694 -14.512 31.225 1.00 92.38 192 ASP A O 1
ATOM 1504 N N . GLN A 1 193 ? -21.748 -15.350 30.499 1.00 93.81 193 GLN A N 1
ATOM 1505 C CA . GLN A 1 193 ? -21.531 -16.223 31.658 1.00 93.81 193 GLN A CA 1
ATOM 1506 C C . GLN A 1 193 ? -21.304 -15.426 32.948 1.00 93.81 193 GLN A C 1
ATOM 1508 O O . GLN A 1 193 ? -21.867 -15.769 33.990 1.00 93.81 193 GLN A O 1
ATOM 1513 N N . LEU A 1 194 ? -20.518 -14.349 32.902 1.00 90.31 194 LEU A N 1
ATOM 1514 C CA . LEU A 1 194 ? -20.321 -13.453 34.044 1.00 90.31 194 LEU A CA 1
ATOM 1515 C C . LEU A 1 194 ? -21.630 -12.773 34.456 1.00 90.31 194 LEU A C 1
ATOM 1517 O O . LEU A 1 194 ? -21.941 -12.707 35.642 1.00 90.31 194 LEU A O 1
ATOM 1521 N N . ILE A 1 195 ? -22.440 -12.326 33.495 1.00 90.56 195 ILE A N 1
ATOM 1522 C CA . ILE A 1 195 ? -23.759 -11.748 33.775 1.00 90.56 195 ILE A CA 1
ATOM 1523 C C . ILE A 1 195 ? -24.684 -12.803 34.387 1.00 90.56 195 ILE A C 1
ATOM 1525 O O . ILE A 1 195 ? -25.325 -12.524 35.397 1.00 90.56 195 ILE A O 1
ATOM 1529 N N . ALA A 1 196 ? -24.736 -14.014 33.828 1.00 93.69 196 ALA A N 1
ATOM 1530 C CA . ALA A 1 196 ? -25.581 -15.090 34.341 1.00 93.69 196 ALA A CA 1
ATOM 1531 C C . ALA A 1 196 ? -25.178 -15.507 35.764 1.00 93.69 196 ALA A C 1
ATOM 1533 O O . ALA A 1 196 ? -26.034 -15.670 36.632 1.00 93.69 196 ALA A O 1
ATOM 1534 N N . THR A 1 197 ? -23.876 -15.633 36.031 1.00 92.81 197 THR A N 1
ATOM 1535 C CA . THR A 1 197 ? -23.362 -15.954 37.372 1.00 92.81 197 THR A CA 1
ATOM 1536 C C . THR A 1 197 ? -23.617 -14.824 38.366 1.00 92.81 197 THR A C 1
ATOM 1538 O O . THR A 1 197 ? -24.060 -15.101 39.479 1.00 92.81 197 THR A O 1
ATOM 1541 N N . ALA A 1 198 ? -23.430 -13.561 37.973 1.00 87.31 198 ALA A N 1
ATOM 1542 C CA . ALA A 1 198 ? -23.760 -12.409 38.811 1.00 87.31 198 ALA A CA 1
ATOM 1543 C C . ALA A 1 198 ? -25.268 -12.324 39.111 1.00 87.31 198 ALA A C 1
ATOM 1545 O O . ALA A 1 198 ? -25.653 -12.054 40.248 1.00 87.31 198 ALA A O 1
ATOM 1546 N N . GLN A 1 199 ? -26.128 -12.597 38.124 1.00 91.06 199 GLN A N 1
ATOM 1547 C CA . GLN A 1 199 ? -27.582 -12.670 38.308 1.00 91.06 199 GLN A CA 1
ATOM 1548 C C . GLN A 1 199 ? -27.967 -13.789 39.274 1.00 91.06 199 GLN A C 1
ATOM 1550 O O . GLN A 1 199 ? -28.727 -13.548 40.207 1.00 91.06 199 GLN A O 1
ATOM 1555 N N . GLN A 1 200 ? -27.390 -14.981 39.114 1.00 93.81 200 GLN A N 1
ATOM 1556 C CA . GLN A 1 200 ? -27.643 -16.099 40.018 1.00 93.81 200 GLN A CA 1
ATOM 1557 C C . GLN A 1 200 ? -27.190 -15.787 41.451 1.00 93.81 200 GLN A C 1
ATOM 1559 O O . GLN A 1 200 ? -27.932 -16.038 42.396 1.00 93.81 200 GLN A O 1
ATOM 1564 N N . GLN A 1 201 ? -26.010 -15.187 41.627 1.00 90.25 201 GLN A N 1
ATOM 1565 C CA . GLN A 1 201 ? -25.533 -14.750 42.942 1.00 90.25 201 GLN A CA 1
ATOM 1566 C C . GLN A 1 201 ? -26.449 -13.688 43.564 1.00 90.25 201 GLN A C 1
ATOM 1568 O O . GLN A 1 201 ? -26.706 -13.733 44.767 1.00 90.25 201 GLN A O 1
ATOM 1573 N N . ALA A 1 202 ? -26.964 -12.753 42.760 1.00 87.38 202 ALA A N 1
ATOM 1574 C CA . ALA A 1 202 ? -27.924 -11.755 43.219 1.00 87.38 202 ALA A CA 1
ATOM 1575 C C . ALA A 1 202 ? -29.258 -12.395 43.640 1.00 87.38 202 ALA A C 1
ATOM 1577 O O . ALA A 1 202 ? -29.788 -12.051 44.698 1.00 87.38 202 ALA A O 1
ATOM 1578 N N . ASP A 1 203 ? -29.776 -13.351 42.868 1.00 91.75 203 ASP A N 1
ATOM 1579 C CA . ASP A 1 203 ? -31.002 -14.086 43.192 1.00 91.75 203 ASP A CA 1
ATOM 1580 C C . ASP A 1 203 ? -30.839 -14.938 44.459 1.00 91.75 203 ASP A C 1
ATOM 1582 O O . ASP A 1 203 ? -31.710 -14.927 45.333 1.00 91.75 203 ASP A O 1
ATOM 1586 N N . ASP A 1 204 ? -29.701 -15.619 44.612 1.00 91.81 204 ASP A N 1
ATOM 1587 C CA . ASP A 1 204 ? -29.369 -16.395 45.809 1.00 91.81 204 ASP A CA 1
ATOM 1588 C C . ASP A 1 204 ? -29.247 -15.491 47.045 1.00 91.81 204 ASP A C 1
ATOM 1590 O O . ASP A 1 204 ? -29.800 -15.809 48.104 1.00 91.81 204 ASP A O 1
ATOM 1594 N N . ALA A 1 205 ? -28.597 -14.329 46.914 1.00 89.69 205 ALA A N 1
ATOM 1595 C CA . ALA A 1 205 ? -28.500 -13.335 47.981 1.00 89.69 205 ALA A CA 1
ATOM 1596 C C . ALA A 1 205 ? -29.878 -12.766 48.360 1.00 89.69 205 ALA A C 1
ATOM 1598 O O . ALA A 1 205 ? -30.196 -12.659 49.546 1.00 89.69 205 ALA A O 1
ATOM 1599 N N . LEU A 1 206 ? -30.736 -12.468 47.377 1.00 90.50 206 LEU A N 1
ATOM 1600 C CA . LEU A 1 206 ? -32.115 -12.033 47.617 1.00 90.50 206 LEU A CA 1
ATOM 1601 C C . LEU A 1 206 ? -32.941 -13.122 48.307 1.00 90.50 206 LEU A C 1
ATOM 1603 O O . LEU A 1 206 ? -33.727 -12.824 49.209 1.00 90.50 206 LEU A O 1
ATOM 1607 N N . HIS A 1 207 ? -32.778 -14.386 47.915 1.00 92.44 207 HIS A N 1
ATOM 1608 C CA . HIS A 1 207 ? -33.444 -15.507 48.568 1.00 92.44 207 HIS A CA 1
ATOM 1609 C C . HIS A 1 207 ? -32.963 -15.716 50.004 1.00 92.44 207 HIS A C 1
ATOM 1611 O O . HIS A 1 207 ? -33.795 -15.955 50.882 1.00 92.44 207 HIS A O 1
ATOM 1617 N N . ALA A 1 208 ? -31.660 -15.601 50.259 1.00 90.75 208 ALA A N 1
ATOM 1618 C CA . ALA A 1 208 ? -31.096 -15.665 51.601 1.00 90.75 208 ALA A CA 1
ATOM 1619 C C . ALA A 1 208 ? -31.628 -14.523 52.482 1.00 90.75 208 ALA A C 1
ATOM 1621 O O . ALA A 1 208 ? -32.183 -14.790 53.547 1.00 90.75 208 ALA A O 1
ATOM 1622 N N . ALA A 1 209 ? -31.580 -13.282 51.988 1.00 87.44 209 ALA A N 1
ATOM 1623 C CA . ALA A 1 209 ? -32.090 -12.109 52.696 1.00 87.44 209 ALA A CA 1
ATOM 1624 C C . ALA A 1 209 ? -33.596 -12.215 52.995 1.00 87.44 209 ALA A C 1
ATOM 1626 O O . ALA A 1 209 ? -34.040 -11.877 54.090 1.00 87.44 209 ALA A O 1
ATOM 1627 N N . ARG A 1 210 ? -34.402 -12.741 52.058 1.00 91.31 210 ARG A N 1
ATOM 1628 C CA . ARG A 1 210 ? -35.837 -12.994 52.289 1.00 91.31 210 ARG A CA 1
ATOM 1629 C C . ARG A 1 210 ? -36.077 -14.045 53.368 1.00 91.31 210 ARG A C 1
ATOM 1631 O O . ARG A 1 210 ? -36.970 -13.861 54.186 1.00 91.31 210 ARG A O 1
ATOM 1638 N N . ARG A 1 211 ? -35.298 -15.132 53.388 1.00 93.75 211 ARG A N 1
ATOM 1639 C CA . ARG A 1 211 ? -35.411 -16.161 54.436 1.00 93.75 211 ARG A CA 1
ATOM 1640 C C . ARG A 1 211 ? -35.056 -15.598 55.808 1.00 93.75 211 ARG A C 1
ATOM 1642 O O . ARG A 1 211 ? -35.788 -15.841 56.759 1.00 93.75 211 ARG A O 1
ATOM 1649 N N . GLU A 1 212 ? -33.987 -14.813 55.895 1.00 90.75 212 GLU A N 1
ATOM 1650 C CA . GLU A 1 212 ? -33.588 -14.148 57.137 1.00 90.75 212 GLU A CA 1
ATOM 1651 C C . GLU A 1 212 ? -34.653 -13.145 57.613 1.00 90.75 212 GLU A C 1
ATOM 1653 O O . GLU A 1 212 ? -35.027 -13.134 58.789 1.00 90.75 212 GLU A O 1
ATOM 1658 N N . ALA A 1 213 ? -35.228 -12.363 56.694 1.00 86.69 213 ALA A N 1
ATOM 1659 C CA . ALA A 1 213 ? -36.358 -11.484 56.987 1.00 86.69 213 ALA A CA 1
ATOM 1660 C C . ALA A 1 213 ? -37.593 -12.269 57.480 1.00 86.69 213 ALA A C 1
ATOM 1662 O O . ALA A 1 213 ? -38.210 -11.897 58.475 1.00 86.69 213 ALA A O 1
ATOM 1663 N N . ASP A 1 214 ? -37.943 -13.391 56.850 1.00 90.62 214 ASP A N 1
ATOM 1664 C CA . ASP A 1 214 ? -39.064 -14.227 57.295 1.00 90.62 214 ASP A CA 1
ATOM 1665 C C . ASP A 1 214 ? -38.814 -14.848 58.678 1.00 90.62 214 ASP A C 1
ATOM 1667 O O . ASP A 1 214 ? -39.730 -14.948 59.501 1.00 90.62 214 ASP A O 1
ATOM 1671 N N . ASP A 1 215 ? -37.585 -15.280 58.956 1.00 91.19 215 ASP A N 1
ATOM 1672 C CA . ASP A 1 215 ? -37.222 -15.899 60.229 1.00 91.19 215 ASP A CA 1
ATOM 1673 C C . ASP A 1 215 ? -37.180 -14.881 61.371 1.00 91.19 215 ASP A C 1
ATOM 1675 O O . ASP A 1 215 ? -37.672 -15.177 62.466 1.00 91.19 215 ASP A O 1
ATOM 1679 N N . THR A 1 216 ? -36.689 -13.668 61.111 1.00 89.75 216 THR A N 1
ATOM 1680 C CA . THR A 1 216 ? -36.742 -12.547 62.063 1.00 89.75 216 THR A CA 1
ATOM 1681 C C . THR A 1 216 ? -38.186 -12.127 62.341 1.00 89.75 216 THR A C 1
ATOM 1683 O O . THR A 1 216 ? -38.560 -11.998 63.507 1.00 89.75 216 THR A O 1
ATOM 1686 N N . VAL A 1 217 ? -39.049 -12.039 61.318 1.00 90.75 217 VAL A N 1
ATOM 1687 C CA . VAL A 1 217 ? -40.489 -11.775 61.501 1.00 90.75 217 VAL A CA 1
ATOM 1688 C C . VAL A 1 217 ? -41.150 -12.873 62.336 1.00 90.75 217 VAL A C 1
ATOM 1690 O O . VAL A 1 217 ? -41.895 -12.572 63.269 1.00 90.75 217 VAL A O 1
ATOM 1693 N N . LYS A 1 218 ? -40.869 -14.154 62.066 1.00 91.69 218 LYS A N 1
ATOM 1694 C CA . LYS A 1 218 ? -41.399 -15.266 62.878 1.00 91.69 218 LYS A CA 1
ATOM 1695 C C . LYS A 1 218 ? -40.884 -15.225 64.314 1.00 91.69 218 LYS A C 1
ATOM 1697 O O . LYS A 1 218 ? -41.638 -15.555 65.229 1.00 91.69 218 LYS A O 1
ATOM 1702 N N . ALA A 1 219 ? -39.619 -14.866 64.528 1.00 89.62 219 ALA A N 1
ATOM 1703 C CA . ALA A 1 219 ? -39.046 -14.718 65.862 1.00 89.62 219 ALA A CA 1
ATOM 1704 C C . ALA A 1 219 ? -39.738 -13.586 66.633 1.00 89.62 219 ALA A C 1
ATOM 1706 O O . ALA A 1 219 ? -40.266 -13.845 67.713 1.00 89.62 219 ALA A O 1
ATOM 1707 N N . ALA A 1 220 ? -39.862 -12.405 66.025 1.00 84.50 220 ALA A N 1
ATOM 1708 C CA . ALA A 1 220 ? -40.576 -11.269 66.599 1.00 84.50 220 ALA A CA 1
ATOM 1709 C C . ALA A 1 220 ? -42.050 -11.601 66.892 1.00 84.50 220 ALA A C 1
ATOM 1711 O O . ALA A 1 220 ? -42.573 -11.246 67.943 1.00 84.50 220 ALA A O 1
ATOM 1712 N N . GLN A 1 221 ? -42.730 -12.350 66.016 1.00 89.00 221 GLN A N 1
ATOM 1713 C CA . GLN A 1 221 ? -44.101 -12.814 66.264 1.00 89.00 221 GLN A CA 1
ATOM 1714 C C . GLN A 1 221 ? -44.198 -13.794 67.439 1.00 89.00 221 GLN A C 1
ATOM 1716 O O . GLN A 1 221 ? -45.173 -13.746 68.190 1.00 89.00 221 GLN A O 1
ATOM 1721 N N . ARG A 1 222 ? -43.229 -14.707 67.596 1.00 92.25 222 ARG A N 1
ATOM 1722 C CA . ARG A 1 222 ? -43.179 -15.625 68.746 1.00 92.25 222 ARG A CA 1
ATOM 1723 C C . ARG A 1 222 ? -42.967 -14.858 70.044 1.00 92.25 222 ARG A C 1
ATOM 1725 O O . ARG A 1 222 ? -43.697 -15.107 70.996 1.00 92.25 222 ARG A O 1
ATOM 1732 N N . GLU A 1 223 ? -42.031 -13.918 70.051 1.00 88.19 223 GLU A N 1
ATOM 1733 C CA . GLU A 1 223 ? -41.753 -13.064 71.203 1.00 88.19 223 GLU A CA 1
ATOM 1734 C C . GLU A 1 223 ? -42.969 -12.201 71.558 1.00 88.19 223 GLU A C 1
ATOM 1736 O O . GLU A 1 223 ? -43.435 -12.239 72.691 1.00 88.19 223 GLU A O 1
ATOM 1741 N N . ALA A 1 224 ? -43.590 -11.542 70.575 1.00 84.44 224 ALA A N 1
ATOM 1742 C CA . ALA A 1 224 ? -44.817 -10.777 70.782 1.00 84.44 224 ALA A CA 1
ATOM 1743 C C . ALA A 1 224 ? -45.956 -11.643 71.347 1.00 84.44 224 ALA A C 1
ATOM 1745 O O . ALA A 1 224 ? -46.639 -11.230 72.282 1.00 84.44 224 ALA A O 1
ATOM 1746 N N . ARG A 1 225 ? -46.155 -12.865 70.828 1.00 90.44 225 ARG A N 1
ATOM 1747 C CA . ARG A 1 225 ? -47.142 -13.810 71.383 1.00 90.44 225 ARG A CA 1
ATOM 1748 C C . ARG A 1 225 ? -46.809 -14.206 72.814 1.00 90.44 225 ARG A C 1
ATOM 1750 O O . ARG A 1 225 ? -47.719 -14.293 73.633 1.00 90.44 225 ARG A O 1
ATOM 1757 N N . GLN A 1 226 ? -45.538 -14.448 73.113 1.00 91.00 226 GLN A N 1
ATOM 1758 C CA . GLN A 1 226 ? -45.094 -14.795 74.456 1.00 91.00 226 GLN A CA 1
ATOM 1759 C C . GLN A 1 226 ? -45.368 -13.645 75.427 1.00 91.00 226 GLN A C 1
ATOM 1761 O O . GLN A 1 226 ? -45.986 -13.882 76.458 1.00 91.00 226 GLN A O 1
ATOM 1766 N N . THR A 1 227 ? -45.028 -12.410 75.057 1.00 87.88 227 THR A N 1
ATOM 1767 C CA . THR A 1 227 ? -45.304 -11.205 75.853 1.00 87.88 227 THR A CA 1
ATOM 1768 C C . THR A 1 227 ? -46.801 -10.972 76.060 1.00 87.88 227 THR A C 1
ATOM 1770 O O . THR A 1 227 ? -47.228 -10.627 77.158 1.00 87.88 227 THR A O 1
ATOM 1773 N N . VAL A 1 228 ? -47.634 -11.198 75.038 1.00 88.88 228 VAL A N 1
ATOM 1774 C CA . VAL A 1 228 ? -49.098 -11.117 75.189 1.00 88.88 228 VAL A CA 1
ATOM 1775 C C . VAL A 1 228 ? -49.615 -12.202 76.133 1.00 88.88 228 VAL A C 1
ATOM 1777 O O . VAL A 1 228 ? -50.473 -11.921 76.964 1.00 88.88 228 VAL A O 1
ATOM 1780 N N . THR A 1 229 ? -49.088 -13.424 76.038 1.00 90.00 229 THR A N 1
ATOM 1781 C CA . THR A 1 229 ? -49.503 -14.540 76.903 1.00 90.00 229 THR A CA 1
ATOM 1782 C C . THR A 1 229 ? -49.121 -14.269 78.357 1.00 90.00 229 THR A C 1
ATOM 1784 O O . THR A 1 229 ? -49.963 -14.398 79.240 1.00 90.00 229 THR A O 1
ATOM 1787 N N . THR A 1 230 ? -47.892 -13.812 78.618 1.00 87.31 230 THR A N 1
ATOM 1788 C CA . THR A 1 230 ? -47.450 -13.462 79.977 1.00 87.31 230 THR A CA 1
ATOM 1789 C C . THR A 1 230 ? -48.237 -12.282 80.540 1.00 87.31 230 THR A C 1
ATOM 1791 O O . THR A 1 230 ? -48.632 -12.320 81.704 1.00 87.31 230 THR A O 1
ATOM 1794 N N . ALA A 1 231 ? -48.544 -11.268 79.726 1.00 82.06 231 ALA A N 1
ATOM 1795 C CA . ALA A 1 231 ? -49.407 -10.163 80.135 1.00 82.06 231 ALA A CA 1
ATOM 1796 C C . ALA A 1 231 ? -50.839 -10.633 80.457 1.00 82.06 231 ALA A C 1
ATOM 1798 O O . ALA A 1 231 ? -51.423 -10.191 81.444 1.00 82.06 231 ALA A O 1
ATOM 1799 N N . GLN A 1 232 ? -51.404 -11.559 79.672 1.00 83.38 232 GLN A N 1
ATOM 1800 C CA . GLN A 1 232 ? -52.721 -12.156 79.936 1.00 83.38 232 GLN A CA 1
ATOM 1801 C C . GLN A 1 232 ? -52.735 -13.001 81.213 1.00 83.38 232 GLN A C 1
ATOM 1803 O O . GLN A 1 232 ? -53.686 -12.906 81.986 1.00 83.38 232 GLN A O 1
ATOM 1808 N N . GLU A 1 233 ? -51.693 -13.792 81.469 1.00 85.81 233 GLU A N 1
ATOM 1809 C CA . GLU A 1 233 ? -51.540 -14.550 82.716 1.00 85.81 233 GLU A CA 1
ATOM 1810 C C . GLU A 1 233 ? -51.432 -13.615 83.924 1.00 85.81 233 GLU A C 1
ATOM 1812 O O . GLU A 1 233 ? -52.122 -13.812 84.924 1.00 85.81 233 GLU A O 1
ATOM 1817 N N . GLN A 1 234 ? -50.621 -12.557 83.824 1.00 80.88 234 GLN A N 1
ATOM 1818 C CA . GLN A 1 234 ? -50.512 -11.532 84.864 1.00 80.88 234 GLN A CA 1
ATOM 1819 C C . GLN A 1 234 ? -51.854 -10.835 85.115 1.00 80.88 234 GLN A C 1
ATOM 1821 O O . GLN A 1 234 ? -52.253 -10.692 86.271 1.00 80.88 234 GLN A O 1
ATOM 1826 N N . ALA A 1 235 ? -52.584 -10.471 84.057 1.00 79.62 235 ALA A N 1
ATOM 1827 C CA . ALA A 1 235 ? -53.915 -9.881 84.166 1.00 79.62 235 ALA A CA 1
ATOM 1828 C C . ALA A 1 235 ? -54.926 -10.852 84.802 1.00 79.62 235 ALA A C 1
ATOM 1830 O O . ALA A 1 235 ? -55.662 -10.461 85.705 1.00 79.62 235 ALA A O 1
ATOM 1831 N N . SER A 1 236 ? -54.934 -12.127 84.399 1.00 85.44 236 SER A N 1
ATOM 1832 C CA . SER A 1 236 ? -55.807 -13.159 84.975 1.00 85.44 236 SER A CA 1
ATOM 1833 C C . SER A 1 236 ? -55.513 -13.387 86.459 1.00 85.44 236 SER A C 1
ATOM 1835 O O . SER A 1 236 ? -56.437 -13.474 87.265 1.00 85.44 236 SER A O 1
ATOM 1837 N N . ASN A 1 237 ? -54.236 -13.443 86.839 1.00 84.25 237 ASN A N 1
ATOM 1838 C CA . ASN A 1 237 ? -53.824 -13.587 88.234 1.00 84.25 237 ASN A CA 1
ATOM 1839 C C . ASN A 1 237 ? -54.221 -12.361 89.066 1.00 84.25 237 ASN A C 1
ATOM 1841 O O . ASN A 1 237 ? -54.710 -12.513 90.186 1.00 84.25 237 ASN A O 1
ATOM 1845 N N . ALA A 1 238 ? -54.070 -11.151 88.518 1.00 82.12 238 ALA A N 1
ATOM 1846 C CA . ALA A 1 238 ? -54.505 -9.922 89.176 1.00 82.12 238 ALA A CA 1
ATOM 1847 C C . ALA A 1 238 ? -56.030 -9.891 89.380 1.00 82.12 238 ALA A C 1
ATOM 1849 O O . ALA A 1 238 ? -56.486 -9.582 90.479 1.00 82.12 238 ALA A O 1
ATOM 1850 N N . VAL A 1 239 ? -56.818 -10.280 88.368 1.00 83.81 239 VAL A N 1
ATOM 1851 C CA . VAL A 1 239 ? -58.286 -10.379 88.469 1.00 83.81 239 VAL A CA 1
ATOM 1852 C C . VAL A 1 239 ? -58.706 -11.439 89.486 1.00 83.81 239 VAL A C 1
ATOM 1854 O O . VAL A 1 239 ? -59.569 -11.159 90.312 1.00 83.81 239 VAL A O 1
ATOM 1857 N N . SER A 1 240 ? -58.080 -12.619 89.483 1.00 85.69 240 SER A N 1
ATOM 1858 C CA . SER A 1 240 ? -58.356 -13.674 90.471 1.00 85.69 240 SER A CA 1
ATOM 1859 C C . SER A 1 240 ? -58.055 -13.200 91.892 1.00 85.69 240 SER A C 1
ATOM 1861 O O . SER A 1 240 ? -58.862 -13.395 92.794 1.00 85.69 240 SER A O 1
ATOM 1863 N N . THR A 1 241 ? -56.924 -12.516 92.090 1.00 82.56 241 THR A N 1
ATOM 1864 C CA . THR A 1 241 ? -56.553 -11.953 93.397 1.00 82.56 241 THR A CA 1
ATOM 1865 C C . THR A 1 241 ? -57.563 -10.889 93.835 1.00 82.56 241 THR A C 1
ATOM 1867 O O . THR A 1 241 ? -57.995 -10.884 94.986 1.00 82.56 241 THR A O 1
ATOM 1870 N N . ALA A 1 242 ? -57.992 -10.021 92.913 1.00 76.62 242 ALA A N 1
ATOM 1871 C CA . ALA A 1 242 ? -59.011 -9.012 93.179 1.00 76.62 242 ALA A CA 1
ATOM 1872 C C . ALA A 1 242 ? -60.370 -9.644 93.545 1.00 76.62 242 ALA A C 1
ATOM 1874 O O . ALA A 1 242 ? -61.012 -9.203 94.500 1.00 76.62 242 ALA A O 1
ATOM 1875 N N . GLN A 1 243 ? -60.785 -10.704 92.845 1.00 78.25 243 GLN A N 1
ATOM 1876 C CA . GLN A 1 243 ? -62.004 -11.464 93.145 1.00 78.25 243 GLN A CA 1
ATOM 1877 C C . GLN A 1 243 ? -61.932 -12.137 94.517 1.00 78.25 243 GLN A C 1
ATOM 1879 O O . GLN A 1 243 ? -62.845 -11.962 95.314 1.00 78.25 243 GLN A O 1
ATOM 1884 N N . GLU A 1 244 ? -60.825 -12.807 94.848 1.00 79.00 244 GLU A N 1
ATOM 1885 C CA . GLU A 1 244 ? -60.632 -13.398 96.176 1.00 79.00 244 GLU A CA 1
ATOM 1886 C C . GLU A 1 244 ? -60.699 -12.347 97.288 1.00 79.00 244 GLU A C 1
ATOM 1888 O O . GLU A 1 244 ? -61.304 -12.592 98.333 1.00 79.00 244 GLU A O 1
ATOM 1893 N N . THR A 1 245 ? -60.109 -11.163 97.083 1.00 78.25 245 THR A N 1
ATOM 1894 C CA . THR A 1 245 ? -60.219 -10.067 98.057 1.00 78.25 245 THR A CA 1
ATOM 1895 C C . THR A 1 245 ? -61.645 -9.528 98.176 1.00 78.25 245 THR A C 1
ATOM 1897 O O . THR A 1 245 ? -62.077 -9.222 99.287 1.00 78.25 245 THR A O 1
ATOM 1900 N N . ALA A 1 246 ? -62.393 -9.450 97.072 1.00 71.62 246 ALA A N 1
ATOM 1901 C CA . ALA A 1 246 ? -63.792 -9.026 97.072 1.00 71.62 246 ALA A CA 1
ATOM 1902 C C . ALA A 1 246 ? -64.711 -10.053 97.759 1.00 71.62 246 ALA A C 1
ATOM 1904 O O . ALA A 1 246 ? -65.577 -9.679 98.546 1.00 71.62 246 ALA A O 1
ATOM 1905 N N . ASP A 1 247 ? -64.490 -11.349 97.537 1.00 77.00 247 ASP A N 1
ATOM 1906 C CA . ASP A 1 247 ? -65.249 -12.419 98.191 1.00 77.00 247 ASP A CA 1
ATOM 1907 C C . ASP A 1 247 ? -64.963 -12.470 99.698 1.00 77.00 247 ASP A C 1
ATOM 1909 O O . ASP A 1 247 ? -65.873 -12.682 100.508 1.00 77.00 247 ASP A O 1
ATOM 1913 N N . ARG A 1 248 ? -63.712 -12.216 100.105 1.00 79.25 248 ARG A N 1
ATOM 1914 C CA . ARG A 1 248 ? -63.331 -12.116 101.523 1.00 79.25 248 ARG A CA 1
ATOM 1915 C C . ARG A 1 248 ? -64.047 -10.968 102.223 1.00 79.25 248 ARG A C 1
ATOM 1917 O O . ARG A 1 248 ? -64.636 -11.184 103.276 1.00 79.25 248 ARG A O 1
ATOM 1924 N N . THR A 1 249 ? -64.050 -9.777 101.624 1.00 77.94 249 THR A N 1
ATOM 1925 C CA . THR A 1 249 ? -64.728 -8.610 102.208 1.00 77.94 249 THR A CA 1
ATOM 1926 C C . THR A 1 249 ? -66.242 -8.798 102.268 1.00 77.94 249 THR A C 1
ATOM 1928 O O . THR A 1 249 ? -66.856 -8.432 103.268 1.00 77.94 249 THR A O 1
ATOM 1931 N N . LEU A 1 250 ? -66.848 -9.438 101.260 1.00 77.50 250 LEU A N 1
ATOM 1932 C CA . LEU A 1 250 ? -68.262 -9.832 101.283 1.00 77.50 250 LEU A CA 1
ATOM 1933 C C . LEU A 1 250 ? -68.573 -10.812 102.419 1.00 77.50 250 LEU A C 1
ATOM 1935 O O . LEU A 1 250 ? -69.561 -10.628 103.131 1.00 77.50 250 LEU A O 1
ATOM 1939 N N . THR A 1 251 ? -67.730 -11.826 102.608 1.00 79.50 251 THR A N 1
ATOM 1940 C CA . THR A 1 251 ? -67.904 -12.835 103.664 1.00 79.50 251 THR A CA 1
ATOM 1941 C C . THR A 1 251 ? -67.756 -12.214 105.055 1.00 79.50 251 THR A C 1
ATOM 1943 O O . THR A 1 251 ? -68.580 -12.466 105.935 1.00 79.50 251 THR A O 1
ATOM 1946 N N . ASP A 1 252 ? -66.755 -11.352 105.248 1.00 76.00 252 ASP A N 1
ATOM 1947 C CA . ASP A 1 252 ? -66.535 -10.634 106.507 1.00 76.00 252 ASP A CA 1
ATOM 1948 C C . ASP A 1 252 ? -67.709 -9.688 106.823 1.00 76.00 252 ASP A C 1
ATOM 1950 O O . ASP A 1 252 ? -68.199 -9.656 107.956 1.00 76.00 252 ASP A O 1
ATOM 1954 N N . ALA A 1 253 ? -68.235 -8.980 105.816 1.00 69.25 253 ALA A N 1
ATOM 1955 C CA . ALA A 1 253 ? -69.411 -8.121 105.963 1.00 69.25 253 ALA A CA 1
ATOM 1956 C C . ALA A 1 253 ? -70.689 -8.915 106.302 1.00 69.25 253 ALA A C 1
ATOM 1958 O O . ALA A 1 253 ? -71.496 -8.471 107.121 1.00 69.25 253 ALA A O 1
ATOM 1959 N N . GLN A 1 254 ? -70.876 -10.100 105.709 1.00 70.19 254 GLN A N 1
ATOM 1960 C CA . GLN A 1 254 ? -72.003 -10.989 106.017 1.00 70.19 254 GLN A CA 1
ATOM 1961 C C . GLN A 1 254 ? -71.916 -11.560 107.438 1.00 70.19 254 GLN A C 1
ATOM 1963 O O . GLN A 1 254 ? -72.918 -11.554 108.155 1.00 70.19 254 GLN A O 1
ATOM 1968 N N . ALA A 1 255 ? -70.730 -11.983 107.881 1.00 73.44 255 ALA A N 1
ATOM 1969 C CA . ALA A 1 255 ? -70.515 -12.476 109.241 1.00 73.44 255 ALA A CA 1
ATOM 1970 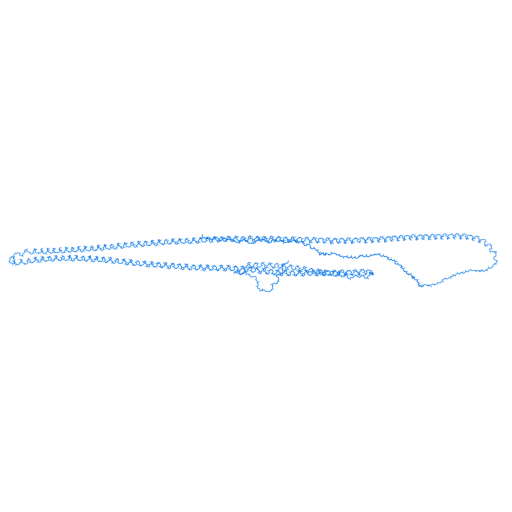C C . ALA A 1 255 ? -70.793 -11.394 110.300 1.00 73.44 255 ALA A C 1
ATOM 1972 O O . ALA A 1 255 ? -71.360 -11.680 111.359 1.00 73.44 255 ALA A O 1
ATOM 1973 N N . GLU A 1 256 ? -70.439 -10.141 110.012 1.00 69.56 256 GLU A N 1
ATOM 1974 C CA . GLU A 1 256 ? -70.725 -9.015 110.901 1.00 69.56 256 GLU A CA 1
ATOM 1975 C C . GLU A 1 256 ? -72.224 -8.667 110.931 1.00 69.56 256 GLU A C 1
ATOM 1977 O O . GLU A 1 256 ? -72.796 -8.449 112.004 1.00 69.56 256 GLU A O 1
ATOM 1982 N N . ALA A 1 257 ? -72.908 -8.728 109.783 1.00 64.94 257 ALA A N 1
ATOM 1983 C CA . ALA A 1 257 ? -74.361 -8.576 109.718 1.00 64.94 257 ALA A CA 1
ATOM 1984 C C . ALA A 1 257 ? -75.100 -9.678 110.508 1.00 64.94 257 ALA A C 1
ATOM 1986 O O . ALA A 1 257 ? -76.046 -9.389 111.246 1.00 64.94 257 ALA A O 1
ATOM 1987 N N . GLU A 1 258 ? -74.657 -10.936 110.420 1.00 69.06 258 GLU A N 1
ATOM 1988 C CA . GLU A 1 258 ? -75.233 -12.055 111.178 1.00 69.06 258 GLU A CA 1
ATOM 1989 C C . GLU A 1 258 ? -75.006 -11.932 112.694 1.00 69.06 258 GLU A C 1
ATOM 1991 O O . GLU A 1 258 ? -75.905 -12.252 113.486 1.00 69.06 258 GLU A O 1
ATOM 1996 N N . ARG A 1 259 ? -73.849 -11.410 113.125 1.00 71.19 259 ARG A N 1
ATOM 1997 C CA . ARG A 1 259 ? -73.588 -11.092 114.540 1.00 71.19 259 ARG A CA 1
ATOM 1998 C C . ARG A 1 259 ? -74.559 -10.045 115.073 1.00 71.19 259 ARG A C 1
ATOM 2000 O O . ARG A 1 259 ? -75.159 -10.265 116.126 1.00 71.19 259 ARG A O 1
ATOM 2007 N N . LEU A 1 260 ? -74.774 -8.958 114.332 1.00 69.94 260 LEU A N 1
ATOM 2008 C CA . LEU A 1 260 ? -75.707 -7.893 114.715 1.00 69.94 260 LEU A CA 1
ATOM 2009 C C . LEU A 1 260 ? -77.155 -8.400 114.824 1.00 69.94 260 LEU A C 1
ATOM 2011 O O . LEU A 1 260 ? -77.854 -8.085 115.789 1.00 69.94 260 LEU A O 1
ATOM 2015 N N . VAL A 1 261 ? -77.598 -9.249 113.891 1.00 71.50 261 VAL A N 1
ATOM 2016 C CA . VAL A 1 261 ? -78.944 -9.855 113.925 1.00 71.50 261 VAL A CA 1
ATOM 2017 C C . VAL A 1 261 ? -79.111 -10.816 115.109 1.00 71.50 261 VAL A C 1
ATOM 2019 O O . VAL A 1 261 ? -80.174 -10.860 115.736 1.00 71.50 261 VAL A O 1
ATOM 2022 N N . THR A 1 262 ? -78.072 -11.580 115.447 1.00 71.12 262 THR A N 1
ATOM 2023 C CA . THR A 1 262 ? -78.096 -12.517 116.583 1.00 71.12 262 THR A CA 1
ATOM 2024 C C . THR A 1 262 ? -78.127 -11.775 117.923 1.00 71.12 262 THR A C 1
ATOM 2026 O O . THR A 1 262 ? -78.896 -12.149 118.812 1.00 71.12 262 THR A O 1
ATOM 2029 N N . GLN A 1 263 ? -77.375 -10.677 118.042 1.00 63.91 263 GLN A N 1
ATOM 2030 C CA . GLN A 1 263 ? -77.394 -9.776 119.198 1.00 63.91 263 GLN A CA 1
ATOM 2031 C C . GLN A 1 263 ? -78.799 -9.179 119.413 1.00 63.91 263 GLN A C 1
ATOM 2033 O O . GLN A 1 263 ? -79.362 -9.290 120.502 1.00 63.91 263 GLN A O 1
ATOM 2038 N N . ALA A 1 264 ? -79.426 -8.667 118.347 1.00 58.94 264 ALA A N 1
ATOM 2039 C CA . ALA A 1 264 ? -80.770 -8.085 118.403 1.00 58.94 264 ALA A CA 1
ATOM 2040 C C . ALA A 1 264 ? -81.860 -9.098 118.819 1.00 58.94 264 ALA A C 1
ATOM 2042 O O . ALA A 1 264 ? -82.824 -8.747 119.504 1.00 58.94 264 ALA A O 1
ATOM 2043 N N . ARG A 1 265 ? -81.716 -10.379 118.450 1.00 59.44 265 ARG A N 1
ATOM 2044 C CA . ARG A 1 265 ? -82.646 -11.452 118.857 1.00 59.44 265 ARG A CA 1
ATOM 2045 C C . ARG A 1 265 ? -82.501 -11.855 120.327 1.00 59.44 265 ARG A C 1
ATOM 2047 O O . ARG A 1 265 ? -83.500 -12.198 120.959 1.00 59.44 265 ARG A O 1
ATOM 2054 N N . MET A 1 266 ? -81.289 -11.806 120.879 1.00 60.47 266 MET A N 1
ATOM 2055 C CA . MET A 1 266 ? -81.035 -12.080 122.300 1.00 60.47 266 MET A CA 1
ATOM 2056 C C . MET A 1 266 ? -81.659 -11.006 123.201 1.00 60.47 266 MET A C 1
ATOM 2058 O O . MET A 1 266 ? -82.243 -11.333 124.238 1.00 60.47 266 MET A O 1
ATOM 2062 N N . ASP A 1 267 ? -81.615 -9.748 122.766 1.00 57.69 267 ASP A N 1
ATOM 2063 C CA . ASP A 1 267 ? -82.230 -8.626 123.478 1.00 57.69 267 ASP A CA 1
ATOM 2064 C C . ASP A 1 267 ? -83.768 -8.674 123.404 1.00 57.69 267 ASP A C 1
ATOM 2066 O O . ASP A 1 267 ? -84.446 -8.465 124.413 1.00 57.69 267 ASP A O 1
ATOM 2070 N N . ALA A 1 268 ? -84.334 -9.096 122.266 1.00 52.75 268 ALA A N 1
ATOM 2071 C CA . ALA A 1 268 ? -85.776 -9.321 122.119 1.00 52.75 268 ALA A CA 1
ATOM 2072 C C . ALA A 1 268 ? -86.311 -10.476 123.000 1.00 52.75 268 ALA A C 1
ATOM 2074 O O . ALA A 1 268 ? -87.388 -10.357 123.585 1.00 52.75 268 ALA A O 1
ATOM 2075 N N . SER A 1 269 ? -85.558 -11.572 123.164 1.00 56.12 269 SER A N 1
ATOM 2076 C CA . SER A 1 269 ? -85.941 -12.699 124.042 1.00 56.12 269 SER A CA 1
ATOM 2077 C C . SER A 1 269 ? -85.890 -12.358 125.539 1.00 56.12 269 SER A C 1
ATOM 2079 O O . SER A 1 269 ? -86.663 -12.909 126.328 1.00 56.12 269 SER A O 1
ATOM 2081 N N . ARG A 1 270 ? -85.025 -11.419 125.947 1.00 54.78 270 ARG A N 1
ATOM 2082 C CA . ARG A 1 270 ? -84.982 -10.895 127.325 1.00 54.78 270 ARG A CA 1
ATOM 2083 C C . ARG A 1 270 ? -86.169 -9.990 127.662 1.00 54.78 270 ARG A C 1
ATOM 2085 O O . ARG A 1 270 ? -86.577 -9.959 128.815 1.00 54.78 270 ARG A O 1
ATOM 2092 N N . MET A 1 271 ? -86.745 -9.298 126.678 1.00 50.91 271 MET A N 1
ATOM 2093 C CA . MET A 1 271 ? -87.908 -8.419 126.875 1.00 50.91 271 MET A CA 1
ATOM 2094 C C . MET A 1 271 ? -89.243 -9.168 127.022 1.00 50.91 271 MET A C 1
ATOM 2096 O O . MET A 1 271 ? -90.174 -8.643 127.625 1.00 50.91 271 MET A O 1
ATOM 2100 N N . VAL A 1 272 ? -89.361 -10.388 126.489 1.00 52.41 272 VAL A N 1
ATOM 2101 C CA . VAL A 1 272 ? -90.630 -11.148 126.490 1.00 52.41 272 VAL A CA 1
ATOM 2102 C C . VAL A 1 272 ? -90.857 -11.926 127.796 1.00 52.41 272 VAL A C 1
ATOM 2104 O O . VAL A 1 272 ? -91.999 -12.196 128.150 1.00 52.41 272 VAL A O 1
ATOM 2107 N N . THR A 1 273 ? -89.801 -12.236 128.553 1.00 52.16 273 THR A N 1
ATOM 2108 C CA . THR A 1 273 ? -89.878 -13.028 129.798 1.00 52.16 273 THR A CA 1
ATOM 2109 C C . THR A 1 273 ? -90.126 -12.197 131.061 1.00 52.16 273 THR A C 1
ATOM 2111 O O . THR A 1 273 ? -90.657 -12.723 132.032 1.00 52.16 273 THR A O 1
ATOM 2114 N N . THR A 1 274 ? -89.828 -10.897 131.050 1.00 52.19 274 THR A N 1
ATOM 2115 C CA . THR A 1 274 ? -90.109 -9.961 132.158 1.00 52.19 274 THR A CA 1
ATOM 2116 C C . THR A 1 274 ? -91.461 -9.247 132.025 1.00 52.19 274 THR A C 1
ATOM 2118 O O . THR A 1 274 ? -92.003 -8.765 133.013 1.00 52.19 274 THR A O 1
ATOM 2121 N N . ALA A 1 275 ? -92.066 -9.242 130.832 1.00 46.09 275 ALA A N 1
ATOM 2122 C CA . ALA A 1 275 ? -93.335 -8.563 130.545 1.00 46.09 275 ALA A CA 1
ATOM 2123 C C . ALA A 1 275 ? -94.607 -9.363 130.923 1.00 46.09 275 ALA A C 1
ATOM 2125 O O . ALA A 1 275 ? -95.719 -8.869 130.741 1.00 46.09 275 ALA A O 1
ATOM 2126 N N . GLN A 1 276 ? -94.473 -10.589 131.445 1.00 38.09 276 GLN A N 1
ATOM 2127 C CA . GLN A 1 276 ? -95.604 -11.459 131.816 1.00 38.09 276 GLN A CA 1
ATOM 2128 C C . GLN A 1 276 ? -95.969 -11.441 133.314 1.00 38.09 276 GLN A C 1
ATOM 2130 O O . GLN A 1 276 ? -97.003 -12.000 133.675 1.00 38.09 276 GLN A O 1
ATOM 2135 N N . GLU A 1 277 ? -95.212 -10.744 134.170 1.00 43.47 277 GLU A N 1
ATOM 2136 C CA . GLU A 1 277 ? -95.501 -10.637 135.616 1.00 43.47 277 GLU A CA 1
ATOM 2137 C C . GLU A 1 277 ? -96.091 -9.273 136.048 1.00 43.47 277 GLU A C 1
ATOM 2139 O O . GLU A 1 277 ? -96.667 -9.169 137.128 1.00 43.47 277 GLU A O 1
ATOM 2144 N N . GLU A 1 278 ? -96.077 -8.241 135.193 1.00 45.22 278 GLU A N 1
ATOM 2145 C CA . GLU A 1 278 ? -96.526 -6.872 135.538 1.00 45.22 278 GLU A CA 1
ATOM 2146 C C . GLU A 1 278 ? -97.916 -6.488 134.972 1.00 45.22 278 GLU A C 1
ATOM 2148 O O . GLU A 1 278 ? -98.245 -5.314 134.806 1.00 45.22 278 GLU A O 1
ATOM 2153 N N . ALA A 1 279 ? -98.781 -7.469 134.688 1.00 41.22 279 ALA A N 1
ATOM 2154 C CA . ALA A 1 279 ? -100.052 -7.260 133.979 1.00 41.22 279 ALA A CA 1
ATOM 2155 C C . ALA A 1 279 ? -101.311 -7.038 134.856 1.00 41.22 279 ALA A C 1
ATOM 2157 O O . ALA A 1 279 ? -102.425 -7.153 134.342 1.00 41.22 279 ALA A O 1
ATOM 2158 N N . THR A 1 280 ? -101.200 -6.694 136.149 1.00 50.44 280 THR A N 1
ATOM 2159 C CA . THR A 1 280 ? -102.398 -6.415 136.985 1.00 50.44 280 THR A CA 1
ATOM 2160 C C . THR A 1 280 ? -102.345 -5.197 137.906 1.00 50.44 280 THR A C 1
ATOM 2162 O O . THR A 1 280 ? -103.306 -4.998 138.642 1.00 50.44 280 THR A O 1
ATOM 2165 N N . ASN A 1 281 ? -101.332 -4.327 137.847 1.00 38.47 281 ASN A N 1
ATOM 2166 C CA . ASN A 1 281 ? -101.341 -3.088 138.636 1.00 38.47 281 ASN A CA 1
ATOM 2167 C C . ASN A 1 281 ? -101.021 -1.857 137.778 1.00 38.47 281 ASN A C 1
ATOM 2169 O O . ASN A 1 281 ? -99.999 -1.795 137.112 1.00 38.47 281 ASN A O 1
ATOM 2173 N N . LEU A 1 282 ? -101.909 -0.864 137.868 1.00 42.53 282 LEU A N 1
ATOM 2174 C CA . LEU A 1 282 ? -101.823 0.495 137.320 1.00 42.53 282 LEU A CA 1
ATOM 2175 C C . LEU A 1 282 ? -102.178 0.699 135.842 1.00 42.53 282 LEU A C 1
ATOM 2177 O O . LEU A 1 282 ? -101.458 1.275 135.032 1.00 42.53 282 LEU A O 1
ATOM 2181 N N . ARG A 1 283 ? -103.458 0.432 135.587 1.00 43.69 283 ARG A N 1
ATOM 2182 C CA . ARG A 1 283 ? -104.283 1.061 134.549 1.00 43.69 283 ARG A CA 1
ATOM 2183 C C . ARG A 1 283 ? -104.648 2.529 134.877 1.00 43.69 283 ARG A C 1
ATOM 2185 O O . ARG A 1 283 ? -105.745 2.966 134.555 1.00 43.69 283 ARG A O 1
ATOM 2192 N N . GLU A 1 284 ? -103.742 3.278 135.513 1.00 47.47 284 GLU A N 1
ATOM 2193 C CA . GLU A 1 284 ? -103.953 4.681 135.929 1.00 47.47 284 GLU A CA 1
ATOM 2194 C C . GLU A 1 284 ? -102.867 5.662 135.432 1.00 47.47 284 GLU A C 1
ATOM 2196 O O . GLU A 1 284 ? -102.920 6.843 135.747 1.00 47.47 284 GLU A O 1
ATOM 2201 N N . ALA A 1 285 ? -101.928 5.235 134.576 1.00 49.50 285 ALA A N 1
ATOM 2202 C CA . ALA A 1 285 ? -100.887 6.118 134.014 1.00 49.50 285 ALA A CA 1
ATOM 2203 C C . ALA A 1 285 ? -100.870 6.166 132.467 1.00 49.50 285 ALA A C 1
ATOM 2205 O O . ALA A 1 285 ? -99.837 6.425 131.852 1.00 49.50 285 ALA A O 1
ATOM 2206 N N . ALA A 1 286 ? -102.008 5.896 131.817 1.00 46.91 286 ALA A N 1
ATOM 2207 C CA . ALA A 1 286 ? -102.088 5.636 130.374 1.00 46.91 286 ALA A CA 1
ATOM 2208 C C . ALA A 1 286 ? -102.239 6.871 129.458 1.00 46.91 286 ALA A C 1
ATOM 2210 O O . ALA A 1 286 ? -102.375 6.697 128.251 1.00 46.91 286 ALA A O 1
ATOM 2211 N N . GLU A 1 287 ? -102.159 8.106 129.962 1.00 49.78 287 GLU A N 1
ATOM 2212 C CA . GLU A 1 287 ? -102.276 9.306 129.103 1.00 49.78 287 GLU A CA 1
ATOM 2213 C C . GLU A 1 287 ? -100.987 10.142 128.974 1.00 49.78 287 GLU A C 1
ATOM 2215 O O . GLU A 1 287 ? -100.935 11.054 128.155 1.00 49.78 287 GLU A O 1
ATOM 2220 N N . ALA A 1 288 ? -99.890 9.778 129.653 1.00 50.72 288 ALA A N 1
ATOM 2221 C CA . ALA A 1 288 ? -98.601 10.483 129.528 1.00 50.72 288 ALA A CA 1
ATOM 2222 C C . ALA A 1 288 ? -97.559 9.794 128.605 1.00 50.72 288 ALA A C 1
ATOM 2224 O O . ALA A 1 288 ? -96.521 10.383 128.313 1.00 50.72 288 ALA A O 1
ATOM 2225 N N . ALA A 1 289 ? -97.815 8.575 128.102 1.00 50.56 289 ALA A N 1
ATOM 2226 C CA . ALA A 1 289 ? -96.798 7.723 127.452 1.00 50.56 289 ALA A CA 1
ATOM 2227 C C . ALA A 1 289 ? -96.805 7.691 125.902 1.00 50.56 289 ALA A C 1
ATOM 2229 O O . ALA A 1 289 ? -95.909 7.108 125.295 1.00 50.56 289 ALA A O 1
ATOM 2230 N N . VAL A 1 290 ? -97.766 8.330 125.221 1.00 55.78 290 VAL A N 1
ATOM 2231 C CA . VAL A 1 290 ? -97.879 8.255 123.742 1.00 55.78 290 VAL A CA 1
ATOM 2232 C C . VAL A 1 290 ? -96.924 9.220 123.007 1.00 55.78 290 VAL A C 1
ATOM 2234 O O . VAL A 1 290 ? -96.630 9.015 121.830 1.00 55.78 290 VAL A O 1
ATOM 2237 N N . ALA A 1 291 ? -96.369 10.233 123.683 1.00 53.97 291 ALA A N 1
ATOM 2238 C CA . ALA A 1 291 ? -95.447 11.198 123.066 1.00 53.97 291 ALA A CA 1
ATOM 2239 C C . ALA A 1 291 ? -93.976 10.724 123.018 1.00 53.97 291 ALA A C 1
ATOM 2241 O O . ALA A 1 291 ? -93.279 11.026 122.054 1.00 53.97 291 ALA A O 1
ATOM 2242 N N . ALA A 1 292 ? -93.511 9.933 123.994 1.00 54.12 292 ALA A N 1
ATOM 2243 C CA . ALA A 1 292 ? -92.116 9.471 124.061 1.00 54.12 292 ALA A CA 1
ATOM 2244 C C . ALA A 1 292 ? -91.805 8.328 123.070 1.00 54.12 292 ALA A C 1
ATOM 2246 O O . ALA A 1 292 ? -90.732 8.289 122.474 1.00 54.12 292 ALA A O 1
ATOM 2247 N N . ALA A 1 293 ? -92.776 7.447 122.800 1.00 52.75 293 ALA A N 1
ATOM 2248 C CA . ALA A 1 293 ? -92.588 6.280 121.929 1.00 52.75 293 ALA A CA 1
ATOM 2249 C C . ALA A 1 293 ? -92.410 6.615 120.430 1.00 52.75 293 ALA A C 1
ATOM 2251 O O . ALA A 1 293 ? -91.940 5.778 119.662 1.00 52.75 293 ALA A O 1
ATOM 2252 N N . ARG A 1 294 ? -92.765 7.832 119.990 1.00 54.94 294 ARG A N 1
ATOM 2253 C CA . ARG A 1 294 ? -92.539 8.279 118.601 1.00 54.94 294 ARG A CA 1
ATOM 2254 C C . ARG A 1 294 ? -91.118 8.799 118.368 1.00 54.94 294 ARG A C 1
ATOM 2256 O O . ARG A 1 294 ? -90.589 8.608 117.280 1.00 54.94 294 ARG A O 1
ATOM 2263 N N . GLN A 1 295 ? -90.480 9.363 119.392 1.00 52.84 295 GLN A N 1
ATOM 2264 C CA . GLN A 1 295 ? -89.134 9.932 119.294 1.00 52.84 295 GLN A CA 1
ATOM 2265 C C . GLN A 1 295 ? -88.040 8.845 119.215 1.00 52.84 295 GLN A C 1
ATOM 2267 O O . GLN A 1 295 ? -87.063 9.001 118.485 1.00 52.84 295 GLN A O 1
ATOM 2272 N N . ASP A 1 296 ? -88.225 7.700 119.881 1.00 55.41 296 ASP A N 1
ATOM 2273 C CA . ASP A 1 296 ? -87.264 6.584 119.832 1.00 55.41 296 ASP A CA 1
ATOM 2274 C C . ASP A 1 296 ? -87.325 5.766 118.526 1.00 55.41 296 ASP A C 1
ATOM 2276 O O . ASP A 1 296 ? -86.300 5.280 118.045 1.00 55.41 296 ASP A O 1
ATOM 2280 N N . ALA A 1 297 ? -88.498 5.664 117.889 1.00 53.28 297 ALA A N 1
ATOM 2281 C CA . ALA A 1 297 ? -88.663 4.970 116.604 1.00 53.28 297 ALA A CA 1
ATOM 2282 C C . ALA A 1 297 ? -88.127 5.769 115.394 1.00 53.28 297 ALA A C 1
ATOM 2284 O O . ALA A 1 297 ? -87.889 5.205 114.320 1.00 53.28 297 ALA A O 1
ATOM 2285 N N . GLU A 1 298 ? -87.957 7.084 115.540 1.00 57.56 298 GLU A N 1
ATOM 2286 C CA . GLU A 1 298 ? -87.281 7.944 114.560 1.00 57.56 298 GLU A CA 1
ATOM 2287 C C . GLU A 1 298 ? -85.755 7.885 114.729 1.00 57.56 298 GLU A C 1
ATOM 2289 O O . GLU A 1 298 ? -85.038 7.803 113.733 1.00 57.56 298 GLU A O 1
ATOM 2294 N N . ARG A 1 299 ? -85.257 7.791 115.969 1.00 62.03 299 ARG A N 1
ATOM 2295 C CA . ARG A 1 299 ? -83.824 7.650 116.277 1.00 62.03 299 ARG A CA 1
ATOM 2296 C C . ARG A 1 299 ? -83.209 6.365 115.707 1.00 62.03 299 ARG A C 1
ATOM 2298 O O . ARG A 1 299 ? -82.175 6.427 115.055 1.00 62.03 299 ARG A O 1
ATOM 2305 N N . ILE A 1 300 ? -83.884 5.223 115.854 1.00 65.56 300 ILE A N 1
ATOM 2306 C CA . ILE A 1 300 ? -83.380 3.924 115.364 1.00 65.56 300 ILE A CA 1
ATOM 2307 C C . ILE A 1 300 ? -83.360 3.846 113.824 1.00 65.56 300 ILE A C 1
ATOM 2309 O O . ILE A 1 300 ? -82.465 3.233 113.243 1.00 65.56 300 ILE A O 1
ATOM 2313 N N . ARG A 1 301 ? -84.313 4.490 113.134 1.00 59.66 301 ARG A N 1
ATOM 2314 C CA . ARG A 1 301 ? -84.297 4.580 111.660 1.00 59.66 301 ARG A CA 1
ATOM 2315 C C . ARG A 1 301 ? -83.212 5.521 111.152 1.00 59.66 301 ARG A C 1
ATOM 2317 O O . ARG A 1 301 ? -82.519 5.155 110.211 1.00 59.66 301 ARG A O 1
ATOM 2324 N N . ALA A 1 302 ? -83.022 6.668 111.803 1.00 65.00 302 ALA A N 1
ATOM 2325 C CA . ALA A 1 302 ? -81.949 7.597 111.463 1.00 65.00 302 ALA A CA 1
ATOM 2326 C C . ALA A 1 302 ? -80.555 6.968 111.664 1.00 65.00 302 ALA A C 1
ATOM 2328 O O . ALA A 1 302 ? -79.672 7.154 110.831 1.00 65.00 302 ALA A O 1
ATOM 2329 N N . GLU A 1 303 ? -80.368 6.169 112.720 1.00 65.88 303 GLU A N 1
ATOM 2330 C CA . GLU A 1 303 ? -79.120 5.433 112.978 1.00 65.88 303 GLU A CA 1
ATOM 2331 C C . GLU A 1 303 ? -78.874 4.315 111.936 1.00 65.88 303 GLU A C 1
ATOM 2333 O O . GLU A 1 303 ? -77.746 4.144 111.470 1.00 65.88 303 GLU A O 1
ATOM 2338 N N . GLY A 1 304 ? -79.917 3.597 111.497 1.00 57.38 304 GLY A N 1
ATOM 2339 C CA . GLY A 1 304 ? -79.813 2.561 110.456 1.00 57.38 304 GLY A CA 1
ATOM 2340 C C . GLY A 1 304 ? -79.606 3.107 109.036 1.00 57.38 304 GLY A C 1
ATOM 2341 O O . GLY A 1 304 ? -78.830 2.545 108.261 1.00 57.38 304 GLY A O 1
ATOM 2342 N N . GLU A 1 305 ? -80.252 4.224 108.697 1.00 65.62 305 GLU A N 1
ATOM 2343 C CA . GLU A 1 305 ? -80.031 4.934 107.432 1.00 65.62 305 GLU A CA 1
ATOM 2344 C C . GLU A 1 305 ? -78.618 5.535 107.381 1.00 65.62 305 GLU A C 1
ATOM 2346 O O . GLU A 1 305 ? -77.937 5.376 106.368 1.00 65.62 305 GLU A O 1
ATOM 2351 N N . ALA A 1 306 ? -78.115 6.098 108.487 1.00 67.25 306 ALA A N 1
ATOM 2352 C CA . ALA A 1 306 ? -76.739 6.590 108.581 1.00 67.25 306 ALA A CA 1
ATOM 2353 C C . ALA A 1 306 ? -75.687 5.474 108.405 1.00 67.25 306 ALA A C 1
ATOM 2355 O O . ALA A 1 306 ? -74.675 5.684 107.734 1.00 67.25 306 ALA A O 1
ATOM 2356 N N . ALA A 1 307 ? -75.931 4.274 108.945 1.00 67.31 307 ALA A N 1
ATOM 2357 C CA . ALA A 1 307 ? -75.039 3.124 108.776 1.00 67.31 307 ALA A CA 1
ATOM 2358 C C . ALA A 1 307 ? -75.041 2.576 107.334 1.00 67.31 307 ALA A C 1
ATOM 2360 O O . ALA A 1 307 ? -73.980 2.292 106.774 1.00 67.31 307 ALA A O 1
ATOM 2361 N N . ALA A 1 308 ? -76.212 2.483 106.693 1.00 63.06 308 ALA A N 1
ATOM 2362 C CA . ALA A 1 308 ? -76.326 2.054 105.297 1.00 63.06 308 ALA A CA 1
ATOM 2363 C C . ALA A 1 308 ? -75.710 3.071 104.321 1.00 63.06 308 ALA A C 1
ATOM 2365 O O . ALA A 1 308 ? -75.137 2.689 103.299 1.00 63.06 308 ALA A O 1
ATOM 2366 N N . GLU A 1 309 ? -75.800 4.364 104.631 1.00 68.69 309 GLU A N 1
ATOM 2367 C CA . GLU A 1 309 ? -75.172 5.420 103.844 1.00 68.69 309 GLU A CA 1
ATOM 2368 C C . GLU A 1 309 ? -73.646 5.442 104.029 1.00 68.69 309 GLU A C 1
ATOM 2370 O O . GLU A 1 309 ? -72.926 5.657 103.055 1.00 68.69 309 GLU A O 1
ATOM 2375 N N . SER A 1 310 ? -73.135 5.128 105.228 1.00 71.88 310 SER A N 1
ATOM 2376 C CA . SER A 1 310 ? -71.695 4.925 105.465 1.00 71.88 310 SER A CA 1
ATOM 2377 C C . SER A 1 310 ? -71.151 3.740 104.664 1.00 71.88 310 SER A C 1
ATOM 2379 O O . SER A 1 310 ? -70.187 3.899 103.920 1.00 71.88 310 SER A O 1
ATOM 2381 N N . ALA A 1 311 ? -71.824 2.585 104.707 1.00 69.00 311 ALA A N 1
ATOM 2382 C CA . ALA A 1 311 ? -71.412 1.394 103.960 1.00 69.00 311 ALA A CA 1
ATOM 2383 C C . ALA A 1 311 ? -71.477 1.591 102.432 1.00 69.00 311 ALA A C 1
ATOM 2385 O O . ALA A 1 311 ? -70.617 1.104 101.700 1.00 69.00 311 ALA A O 1
ATOM 2386 N N . ARG A 1 312 ? -72.466 2.345 101.921 1.00 72.81 312 ARG A N 1
ATOM 2387 C CA . ARG A 1 312 ? -72.524 2.709 100.492 1.00 72.81 312 ARG A CA 1
ATOM 2388 C C . ARG A 1 312 ? -71.428 3.691 100.091 1.00 72.81 312 ARG A C 1
ATOM 2390 O O . ARG A 1 312 ? -70.924 3.576 98.978 1.00 72.81 312 ARG A O 1
ATOM 2397 N N . ARG A 1 313 ? -71.056 4.639 100.959 1.00 74.50 313 ARG A N 1
ATOM 2398 C CA . ARG A 1 313 ? -69.914 5.535 100.710 1.00 74.50 313 ARG A CA 1
ATOM 2399 C C . ARG A 1 313 ? -68.602 4.758 100.694 1.00 74.50 313 ARG A C 1
ATOM 2401 O O . ARG A 1 313 ? -67.812 4.978 99.789 1.00 74.50 313 ARG A O 1
ATOM 2408 N N . GLU A 1 314 ? -68.403 3.820 101.614 1.00 73.44 314 GLU A N 1
ATOM 2409 C CA . GLU A 1 314 ? -67.201 2.975 101.654 1.00 73.44 314 GLU A CA 1
ATOM 2410 C C . GLU A 1 314 ? -67.112 2.035 100.442 1.00 73.44 314 GLU A C 1
ATOM 2412 O O . GLU A 1 314 ? -66.066 1.959 99.802 1.00 73.44 314 GLU A O 1
ATOM 2417 N N . ALA A 1 315 ? -68.215 1.390 100.045 1.00 65.31 315 ALA A N 1
ATOM 2418 C CA . ALA A 1 315 ? -68.259 0.582 98.823 1.00 65.31 315 ALA A CA 1
ATOM 2419 C C . ALA A 1 315 ? -68.064 1.433 97.554 1.00 65.31 315 ALA A C 1
ATOM 2421 O O . ALA A 1 315 ? -67.382 1.007 96.624 1.00 65.31 315 ALA A O 1
ATOM 2422 N N . GLY A 1 316 ? -68.623 2.649 97.522 1.00 74.81 316 GLY A N 1
ATOM 2423 C CA . GLY A 1 316 ? -68.407 3.616 96.445 1.00 74.81 316 GLY A CA 1
ATOM 2424 C C . GLY A 1 316 ? -66.945 4.048 96.336 1.00 74.81 316 GLY A C 1
ATOM 2425 O O . GLY A 1 316 ? -66.385 4.005 95.247 1.00 74.81 316 GLY A O 1
ATOM 2426 N N . GLN A 1 317 ? -66.304 4.358 97.466 1.00 76.31 317 GLN A N 1
ATOM 2427 C CA . GLN A 1 317 ? -64.879 4.691 97.535 1.00 76.31 317 GLN A CA 1
ATOM 2428 C C . GLN A 1 317 ? -63.990 3.512 97.119 1.00 76.31 317 GLN A C 1
ATOM 2430 O O . GLN A 1 317 ? -63.005 3.716 96.415 1.00 76.31 317 GLN A O 1
ATOM 2435 N N . ALA A 1 318 ? -64.342 2.278 97.490 1.00 73.00 318 ALA A N 1
ATOM 2436 C CA . ALA A 1 318 ? -63.597 1.087 97.085 1.00 73.00 318 ALA A CA 1
ATOM 2437 C C . ALA A 1 318 ? -63.698 0.816 95.571 1.00 73.00 318 ALA A C 1
ATOM 2439 O O . ALA A 1 318 ? -62.698 0.481 94.936 1.00 73.00 318 ALA A O 1
ATOM 2440 N N . VAL A 1 319 ? -64.883 0.993 94.973 1.00 73.31 319 VAL A N 1
ATOM 2441 C CA . VAL A 1 319 ? -65.075 0.863 93.517 1.00 73.31 319 VAL A CA 1
ATOM 2442 C C . VAL A 1 319 ? -64.351 1.979 92.767 1.00 73.31 319 VAL A C 1
ATOM 2444 O O . VAL A 1 319 ? -63.691 1.696 91.772 1.00 73.31 319 VAL A O 1
ATOM 2447 N N . GLU A 1 320 ? -64.417 3.218 93.258 1.00 78.88 320 GLU A N 1
ATOM 2448 C CA . GLU A 1 320 ? -63.719 4.367 92.674 1.00 78.88 320 GLU A CA 1
ATOM 2449 C C . GLU A 1 320 ? -62.197 4.148 92.680 1.00 78.88 320 GLU A C 1
ATOM 2451 O O . GLU A 1 320 ? -61.565 4.222 91.625 1.00 78.88 320 GLU A O 1
ATOM 2456 N N . GLN A 1 321 ? -61.630 3.713 93.812 1.00 76.44 321 GLN A N 1
ATOM 2457 C CA . GLN A 1 321 ? -60.213 3.341 93.927 1.00 76.44 321 GLN A CA 1
ATOM 2458 C C . GLN A 1 321 ? -59.822 2.179 92.999 1.00 76.44 321 GLN A C 1
ATOM 2460 O O . GLN A 1 321 ? -58.745 2.204 92.399 1.00 76.44 321 GLN A O 1
ATOM 2465 N N . ALA A 1 322 ? -60.685 1.170 92.834 1.00 74.06 322 ALA A N 1
ATOM 2466 C CA . ALA A 1 322 ? -60.439 0.064 91.909 1.00 74.06 322 ALA A CA 1
ATOM 2467 C C . ALA A 1 322 ? -60.462 0.530 90.442 1.00 74.06 322 ALA A C 1
ATOM 2469 O O . ALA A 1 322 ? -59.600 0.137 89.654 1.00 74.06 322 ALA A O 1
ATOM 2470 N N . THR A 1 323 ? -61.400 1.405 90.068 1.00 76.62 323 THR A N 1
ATOM 2471 C CA . THR A 1 323 ? -61.459 1.981 88.717 1.00 76.62 323 THR A CA 1
ATOM 2472 C C . THR A 1 323 ? -60.297 2.925 88.426 1.00 76.62 323 THR A C 1
ATOM 2474 O O . THR A 1 323 ? -59.738 2.863 87.331 1.00 76.62 323 THR A O 1
ATOM 2477 N N . GLU A 1 324 ? -59.864 3.743 89.388 1.00 83.44 324 GLU A N 1
ATOM 2478 C CA . GLU A 1 324 ? -58.660 4.574 89.264 1.00 83.44 324 GLU A CA 1
ATOM 2479 C C . GLU A 1 324 ? -57.397 3.717 89.117 1.00 83.44 324 GLU A C 1
ATOM 2481 O O . GLU A 1 324 ? -56.539 4.002 88.284 1.00 83.44 324 GLU A O 1
ATOM 2486 N N . TYR A 1 325 ? -57.289 2.615 89.860 1.00 80.12 325 TYR A N 1
ATOM 2487 C CA . TYR A 1 325 ? -56.170 1.687 89.724 1.00 80.12 325 TYR A CA 1
ATOM 2488 C C . TYR A 1 325 ? -56.136 1.005 88.344 1.00 80.12 325 TYR A C 1
ATOM 2490 O O . TYR A 1 325 ? -55.081 0.944 87.709 1.00 80.12 325 TYR A O 1
ATOM 2498 N N . VAL A 1 326 ? -57.280 0.529 87.843 1.00 81.69 326 VAL A N 1
ATOM 2499 C CA . VAL A 1 326 ? -57.387 -0.118 86.520 1.00 81.69 326 VAL A CA 1
ATOM 2500 C C . VAL A 1 326 ? -57.128 0.876 85.383 1.00 81.69 326 VAL A C 1
ATOM 2502 O O . VAL A 1 326 ? -56.390 0.578 84.450 1.00 81.69 326 VAL A O 1
ATOM 2505 N N . THR A 1 327 ? -57.681 2.085 85.461 1.00 84.12 327 THR A N 1
ATOM 2506 C CA . THR A 1 327 ? -57.423 3.132 84.455 1.00 84.12 327 THR A CA 1
ATOM 2507 C C . THR A 1 327 ? -55.966 3.581 84.463 1.00 84.12 327 THR A C 1
ATOM 2509 O O . THR A 1 327 ? -55.378 3.743 83.394 1.00 84.12 327 THR A O 1
ATOM 2512 N N . ARG A 1 328 ? -55.347 3.706 85.643 1.00 87.50 328 ARG A N 1
ATOM 2513 C CA . ARG A 1 328 ? -53.920 4.015 85.766 1.00 87.50 328 ARG A CA 1
ATOM 2514 C C . ARG A 1 328 ? -53.044 2.916 85.170 1.00 87.50 328 ARG A C 1
ATOM 2516 O O . ARG A 1 328 ? -52.153 3.225 84.390 1.00 87.50 328 ARG A O 1
ATOM 2523 N N . THR A 1 329 ? -53.317 1.651 85.479 1.00 83.31 329 THR A N 1
ATOM 2524 C CA . THR A 1 329 ? -52.544 0.523 84.929 1.00 83.31 329 THR A CA 1
ATOM 2525 C C . THR A 1 329 ? -52.709 0.397 83.415 1.00 83.31 329 THR A C 1
ATOM 2527 O O . THR A 1 329 ? -51.719 0.180 82.723 1.00 83.31 329 THR A O 1
ATOM 2530 N N . HIS A 1 330 ? -53.908 0.633 82.871 1.00 82.25 330 HIS A N 1
ATOM 2531 C CA . HIS A 1 330 ? -54.109 0.695 81.421 1.00 82.25 330 HIS A CA 1
ATOM 2532 C C . HIS A 1 330 ? -53.332 1.841 80.765 1.00 82.25 330 HIS A C 1
ATOM 2534 O O . HIS A 1 330 ? -52.641 1.613 79.772 1.00 82.25 330 HIS A O 1
ATOM 2540 N N . ALA A 1 331 ? -53.376 3.044 81.342 1.00 86.38 331 ALA A N 1
ATOM 2541 C CA . ALA A 1 331 ? -52.610 4.183 80.841 1.00 86.38 331 ALA A CA 1
ATOM 2542 C C . ALA A 1 331 ? -51.092 3.926 80.890 1.00 86.38 331 ALA A C 1
ATOM 2544 O O . ALA A 1 331 ? -50.379 4.280 79.952 1.00 86.38 331 ALA A O 1
ATOM 2545 N N . GLU A 1 332 ? -50.600 3.270 81.945 1.00 87.50 332 GLU A N 1
ATOM 2546 C CA . GLU A 1 332 ? -49.201 2.847 82.071 1.00 87.50 332 GLU A CA 1
ATOM 2547 C C . GLU A 1 332 ? -48.824 1.806 80.998 1.00 87.50 332 GLU A C 1
ATOM 2549 O O . GLU A 1 332 ? -47.772 1.931 80.369 1.00 87.50 332 GLU A O 1
ATOM 2554 N N . THR A 1 333 ? -49.688 0.823 80.714 1.00 84.38 333 THR A N 1
ATOM 2555 C CA . THR A 1 333 ? -49.439 -0.165 79.649 1.00 84.38 333 THR A CA 1
ATOM 2556 C C . THR A 1 333 ? -49.497 0.436 78.247 1.00 84.38 333 THR A C 1
ATOM 2558 O O . THR A 1 333 ? -48.647 0.119 77.417 1.00 84.38 333 THR A O 1
ATOM 2561 N N . ASP A 1 334 ? -50.446 1.334 77.978 1.00 87.38 334 ASP A N 1
ATOM 2562 C CA . ASP A 1 334 ? -50.573 1.998 76.680 1.00 87.38 334 ASP A CA 1
ATOM 2563 C C . ASP A 1 334 ? -49.377 2.922 76.423 1.00 87.38 334 ASP A C 1
ATOM 2565 O O . ASP A 1 334 ? -48.838 2.945 75.314 1.00 87.38 334 ASP A O 1
ATOM 2569 N N . ALA A 1 335 ? -48.903 3.624 77.458 1.00 87.75 335 ALA A N 1
ATOM 2570 C CA . ALA A 1 335 ? -47.685 4.425 77.392 1.00 87.75 335 ALA A CA 1
ATOM 2571 C C . ALA A 1 335 ? -46.448 3.559 77.103 1.00 87.75 335 ALA A C 1
ATOM 2573 O O . ALA A 1 335 ? -45.645 3.916 76.243 1.00 87.75 335 ALA A O 1
ATOM 2574 N N . PHE A 1 336 ? -46.322 2.395 77.748 1.00 88.88 336 PHE A N 1
ATOM 2575 C CA . PHE A 1 336 ? -45.224 1.457 77.496 1.00 88.88 336 PHE A CA 1
ATOM 2576 C C . PHE A 1 336 ? -45.256 0.879 76.068 1.00 88.88 336 PHE A C 1
ATOM 2578 O O . PHE A 1 336 ? -44.227 0.804 75.393 1.00 88.88 336 PHE A O 1
ATOM 2585 N N . VAL A 1 337 ? -46.438 0.518 75.557 1.00 88.38 337 VAL A N 1
ATOM 2586 C CA . VAL A 1 337 ? -46.607 0.029 74.175 1.00 88.38 337 VAL A CA 1
ATOM 2587 C C . VAL A 1 337 ? -46.321 1.132 73.150 1.00 88.38 337 VAL A C 1
ATOM 2589 O O . VAL A 1 337 ? -45.706 0.873 72.116 1.00 88.38 337 VAL A O 1
ATOM 2592 N N . ALA A 1 338 ? -46.743 2.369 73.415 1.00 89.31 338 ALA A N 1
ATOM 2593 C CA . ALA A 1 338 ? -46.438 3.506 72.549 1.00 89.31 338 ALA A CA 1
ATOM 2594 C C . ALA A 1 338 ? -44.934 3.820 72.533 1.00 89.31 338 ALA A C 1
ATOM 2596 O O . ALA A 1 338 ? -44.369 4.053 71.464 1.00 89.31 338 ALA A O 1
ATOM 2597 N N . GLN A 1 339 ? -44.283 3.769 73.698 1.00 92.19 339 GLN A N 1
ATOM 2598 C CA . GLN A 1 339 ? -42.846 3.979 73.830 1.00 92.19 339 GLN A CA 1
ATOM 2599 C C . GLN A 1 339 ? -42.051 2.917 73.060 1.00 92.19 339 GLN A C 1
ATOM 2601 O O . GLN A 1 339 ? -41.243 3.267 72.205 1.00 92.19 339 GLN A O 1
ATOM 2606 N N . THR A 1 340 ? -42.332 1.633 73.286 1.00 87.50 340 THR A N 1
ATOM 2607 C CA . THR A 1 340 ? -41.636 0.528 72.600 1.00 87.50 340 THR A CA 1
ATOM 2608 C C . THR A 1 340 ? -41.831 0.555 71.082 1.00 87.50 340 THR A C 1
ATOM 2610 O O . THR A 1 340 ? -40.897 0.272 70.336 1.00 87.50 340 THR A O 1
ATOM 2613 N N . ARG A 1 341 ? -43.014 0.953 70.589 1.00 91.19 341 ARG A N 1
ATOM 2614 C CA . ARG A 1 341 ? -43.240 1.172 69.148 1.00 91.19 341 ARG A CA 1
ATOM 2615 C C . ARG A 1 341 ? -42.417 2.331 68.598 1.00 91.19 341 ARG A C 1
ATOM 2617 O O . ARG A 1 341 ? -41.816 2.183 67.542 1.00 91.19 341 ARG A O 1
ATOM 2624 N N . SER A 1 342 ? -42.369 3.457 69.310 1.00 92.75 342 SER A N 1
ATOM 2625 C CA . SER A 1 342 ? -41.553 4.605 68.902 1.00 92.75 342 SER A CA 1
ATOM 2626 C C . SER A 1 342 ? -40.064 4.259 68.870 1.00 92.75 342 SER A C 1
ATOM 2628 O O . SER A 1 342 ? -39.364 4.696 67.963 1.00 92.75 342 SER A O 1
ATOM 2630 N N . GLU A 1 343 ? -39.576 3.497 69.849 1.00 89.69 343 GLU A N 1
ATOM 2631 C CA . GLU A 1 343 ? -38.188 3.023 69.893 1.00 89.69 343 GLU A CA 1
ATOM 2632 C C . GLU A 1 343 ? -37.893 2.096 68.702 1.00 89.69 343 GLU A C 1
ATOM 2634 O O . GLU A 1 343 ? -36.912 2.304 67.990 1.00 89.69 343 GLU A O 1
ATOM 2639 N N . LEU A 1 344 ? -38.792 1.152 68.399 1.00 90.31 344 LEU A N 1
ATOM 2640 C CA . LEU A 1 344 ? -38.650 0.252 67.251 1.00 90.31 344 LEU A CA 1
ATOM 2641 C C . LEU A 1 344 ? -38.682 0.995 65.904 1.00 90.31 344 LEU A C 1
ATOM 2643 O O . LEU A 1 344 ? -37.884 0.697 65.017 1.00 90.31 344 LEU A O 1
ATOM 2647 N N . ASP A 1 345 ? -39.576 1.971 65.736 1.00 91.50 345 ASP A N 1
ATOM 2648 C CA . ASP A 1 345 ? -39.666 2.770 64.508 1.00 91.50 345 ASP A CA 1
ATOM 2649 C C . ASP A 1 345 ? -38.410 3.631 64.299 1.00 91.50 345 ASP A C 1
ATOM 2651 O O . ASP A 1 345 ? -37.937 3.782 63.166 1.00 91.50 345 ASP A O 1
ATOM 2655 N N . GLN A 1 346 ? -37.830 4.158 65.383 1.00 93.00 346 GLN A N 1
ATOM 2656 C CA . GLN A 1 346 ? -36.556 4.876 65.339 1.00 93.00 346 GLN A CA 1
ATOM 2657 C C . GLN A 1 346 ? -35.406 3.947 64.950 1.00 93.00 346 GLN A C 1
ATOM 2659 O O . GLN A 1 346 ? -34.627 4.301 64.066 1.00 93.00 346 GLN A O 1
ATOM 2664 N N . GLU A 1 347 ? -35.322 2.747 65.532 1.00 91.50 347 GLU A N 1
ATOM 2665 C CA . GLU A 1 347 ? -34.300 1.767 65.150 1.00 91.50 347 GLU A CA 1
ATOM 2666 C C . GLU A 1 347 ? -34.455 1.308 63.695 1.00 91.50 347 GLU A C 1
ATOM 2668 O O . GLU A 1 347 ? -33.466 1.231 62.969 1.00 91.50 347 GLU A O 1
ATOM 2673 N N . LEU A 1 348 ? -35.681 1.060 63.225 1.00 88.69 348 LEU A N 1
ATOM 2674 C CA . LEU A 1 348 ? -35.940 0.695 61.829 1.00 88.69 348 LEU A CA 1
ATOM 2675 C C . LEU A 1 348 ? -35.561 1.815 60.859 1.00 88.69 348 LEU A C 1
ATOM 2677 O O . LEU A 1 348 ? -35.021 1.535 59.789 1.00 88.69 348 LEU A O 1
ATOM 2681 N N . THR A 1 349 ? -35.833 3.069 61.216 1.00 93.06 349 THR A N 1
ATOM 2682 C CA . THR A 1 349 ? -35.443 4.229 60.403 1.00 93.06 349 THR A CA 1
ATOM 2683 C C . THR A 1 349 ? -33.925 4.374 60.383 1.00 93.06 349 THR A C 1
ATOM 2685 O O . THR A 1 349 ? -33.341 4.423 59.308 1.00 93.06 349 THR A O 1
ATOM 2688 N N . ALA A 1 350 ? -33.266 4.288 61.543 1.00 93.00 350 ALA A N 1
ATOM 2689 C CA . ALA A 1 350 ? -31.810 4.336 61.636 1.00 93.00 350 ALA A CA 1
ATOM 2690 C C . ALA A 1 350 ? -31.133 3.208 60.837 1.00 93.00 350 ALA A C 1
ATOM 2692 O O . ALA A 1 350 ? -30.142 3.443 60.149 1.00 93.00 350 ALA A O 1
ATOM 2693 N N . ARG A 1 351 ? -31.683 1.986 60.873 1.00 89.50 351 ARG A N 1
ATOM 2694 C CA . ARG A 1 351 ? -31.190 0.854 60.072 1.00 89.50 351 ARG A CA 1
ATOM 2695 C C . ARG A 1 351 ? -31.391 1.072 58.574 1.00 89.50 351 ARG A C 1
ATOM 2697 O O . ARG A 1 351 ? -30.501 0.728 57.803 1.00 89.50 351 ARG A O 1
ATOM 2704 N N . ARG A 1 352 ? -32.528 1.635 58.152 1.00 91.12 352 ARG A N 1
ATOM 2705 C CA . ARG A 1 352 ? -32.779 1.976 56.740 1.00 91.12 352 ARG A CA 1
ATOM 2706 C C . ARG A 1 352 ? -31.819 3.050 56.247 1.00 91.12 352 ARG A C 1
ATOM 2708 O O . ARG A 1 352 ? -31.203 2.843 55.208 1.00 91.12 352 ARG A O 1
ATOM 2715 N N . ASP A 1 353 ? -31.638 4.117 57.018 1.00 93.56 353 ASP A N 1
ATOM 2716 C CA . ASP A 1 353 ? -30.712 5.202 56.688 1.00 93.56 353 ASP A CA 1
ATOM 2717 C C . ASP A 1 353 ? -29.269 4.683 56.606 1.00 93.56 353 ASP A C 1
ATOM 2719 O O . ASP A 1 353 ? -28.529 5.044 55.692 1.00 93.56 353 ASP A O 1
ATOM 2723 N N . GLN A 1 354 ? -28.874 3.784 57.517 1.00 91.50 354 GLN A N 1
ATOM 2724 C CA . GLN A 1 354 ? -27.567 3.129 57.473 1.00 91.50 354 GLN A CA 1
ATOM 2725 C C . GLN A 1 354 ? -27.391 2.308 56.186 1.00 91.50 354 GLN A C 1
ATOM 2727 O O . GLN A 1 354 ? -26.385 2.460 55.497 1.00 91.50 354 GLN A O 1
ATOM 2732 N N . VAL A 1 355 ? -28.367 1.466 55.832 1.00 90.50 355 VAL A N 1
ATOM 2733 C CA . VAL A 1 355 ? -28.308 0.655 54.603 1.00 90.50 355 VAL A CA 1
ATOM 2734 C C . VAL A 1 355 ? -28.290 1.543 53.357 1.00 90.50 355 VAL A C 1
ATOM 2736 O O . VAL A 1 355 ? -27.550 1.266 52.417 1.00 90.50 355 VAL A O 1
ATOM 2739 N N . GLU A 1 356 ? -29.058 2.631 53.333 1.00 92.56 356 GLU A N 1
ATOM 2740 C CA . GLU A 1 356 ? -29.064 3.574 52.212 1.00 92.56 356 GLU A CA 1
ATOM 2741 C C . GLU A 1 356 ? -27.708 4.279 52.051 1.00 92.56 356 GLU A C 1
ATOM 2743 O O . GLU A 1 356 ? -27.212 4.425 50.927 1.00 92.56 356 GLU A O 1
ATOM 2748 N N . GLN A 1 357 ? -27.058 4.640 53.161 1.00 94.19 357 GLN A N 1
ATOM 2749 C CA . GLN A 1 357 ? -25.697 5.180 53.156 1.00 94.19 357 GLN A CA 1
ATOM 2750 C C . GLN A 1 357 ? -24.673 4.153 52.661 1.00 94.19 357 GLN A C 1
ATOM 2752 O O . GLN A 1 357 ? -23.852 4.490 51.809 1.00 94.19 357 GLN A O 1
ATOM 2757 N N . GLU A 1 358 ? -24.736 2.904 53.132 1.00 91.94 358 GLU A N 1
ATOM 2758 C CA . GLU A 1 358 ? -23.848 1.821 52.688 1.00 91.94 358 GLU A CA 1
ATOM 2759 C C . GLU A 1 358 ? -24.020 1.528 51.190 1.00 91.94 358 GLU A C 1
ATOM 2761 O O . GLU A 1 358 ? -23.033 1.444 50.460 1.00 91.94 358 GLU A O 1
ATOM 2766 N N . VAL A 1 359 ? -25.259 1.462 50.691 1.00 89.88 359 VAL A N 1
ATOM 2767 C CA . VAL A 1 359 ? -25.545 1.273 49.259 1.00 89.88 359 VAL A CA 1
ATOM 2768 C C . VAL A 1 359 ? -25.028 2.448 48.431 1.00 89.88 359 VAL A C 1
ATOM 2770 O O . VAL A 1 359 ? -24.457 2.239 47.361 1.00 89.88 359 VAL A O 1
ATOM 2773 N N . THR A 1 360 ? -25.196 3.681 48.910 1.00 93.19 360 THR A N 1
ATOM 2774 C CA . THR A 1 360 ? -24.694 4.876 48.216 1.00 93.19 360 THR A CA 1
ATOM 2775 C C . THR A 1 360 ? -23.166 4.902 48.186 1.00 93.19 360 THR A C 1
ATOM 2777 O O . THR A 1 360 ? -22.587 5.212 47.147 1.00 93.19 360 THR A O 1
ATOM 2780 N N . ALA A 1 361 ? -22.509 4.517 49.282 1.00 93.25 361 ALA A N 1
ATOM 2781 C CA . ALA A 1 361 ? -21.054 4.419 49.359 1.00 93.25 361 ALA A CA 1
ATOM 2782 C C . ALA A 1 361 ? -20.496 3.305 48.456 1.00 93.25 361 ALA A C 1
ATOM 2784 O O . ALA A 1 361 ? -19.496 3.503 47.767 1.00 93.25 361 ALA A O 1
ATOM 2785 N N . LEU A 1 362 ? -21.154 2.144 48.402 1.00 90.44 362 LEU A N 1
ATOM 2786 C CA . LEU A 1 362 ? -20.771 1.061 47.491 1.00 90.44 362 LEU A CA 1
ATOM 2787 C C . LEU A 1 362 ? -20.955 1.467 46.026 1.00 90.44 362 LEU A C 1
ATOM 2789 O O . LEU A 1 362 ? -20.090 1.180 45.203 1.00 90.44 362 LEU A O 1
ATOM 2793 N N . ARG A 1 363 ? -22.042 2.177 45.698 1.00 88.88 363 ARG A N 1
ATOM 2794 C CA . ARG A 1 363 ? -22.270 2.711 44.348 1.00 88.88 363 ARG A CA 1
ATOM 2795 C C . ARG A 1 363 ? -21.209 3.725 43.944 1.00 88.88 363 ARG A C 1
ATOM 2797 O O . ARG A 1 363 ? -20.666 3.594 42.856 1.00 88.88 363 ARG A O 1
ATOM 2804 N N . SER A 1 364 ? -20.880 4.688 44.804 1.00 94.00 364 SER A N 1
ATOM 2805 C CA . SER A 1 364 ? -19.848 5.682 44.486 1.00 94.00 364 SER A CA 1
ATOM 2806 C C . SER A 1 364 ? -18.464 5.048 44.325 1.00 94.00 364 SER A C 1
ATOM 2808 O O . SER A 1 364 ? -17.709 5.445 43.441 1.00 94.00 364 SER A O 1
ATOM 2810 N N . THR A 1 365 ? -18.154 4.026 45.127 1.00 93.88 365 THR A N 1
ATOM 2811 C CA . THR A 1 365 ? -16.910 3.253 44.999 1.00 93.88 365 THR A CA 1
ATOM 2812 C C . THR A 1 365 ? -16.876 2.493 43.672 1.00 93.88 365 THR A C 1
ATOM 2814 O O . THR A 1 365 ? -15.910 2.617 42.927 1.00 93.88 365 THR A O 1
ATOM 2817 N N . ALA A 1 366 ? -17.955 1.789 43.318 1.00 83.75 366 ALA A N 1
ATOM 2818 C CA . ALA A 1 366 ? -18.055 1.079 42.043 1.00 83.75 366 ALA A CA 1
ATOM 2819 C C . ALA A 1 366 ? -17.987 2.030 40.831 1.00 83.75 366 ALA A C 1
ATOM 2821 O O . ALA A 1 366 ? -17.350 1.716 39.829 1.00 83.75 366 ALA A O 1
ATOM 2822 N N . GLU A 1 367 ? -18.612 3.209 40.908 1.00 91.44 367 GLU A N 1
ATOM 2823 C CA . GLU A 1 367 ? -18.514 4.241 39.869 1.00 91.44 367 GLU A CA 1
ATOM 2824 C C . GLU A 1 367 ? -17.077 4.758 39.708 1.00 91.44 367 GLU A C 1
ATOM 2826 O O . GLU A 1 367 ? -16.623 4.940 38.576 1.00 91.44 367 GLU A O 1
ATOM 2831 N N . ALA A 1 368 ? -16.349 4.945 40.814 1.00 93.31 368 ALA A N 1
ATOM 2832 C CA . ALA A 1 368 ? -14.944 5.342 40.794 1.00 93.31 368 ALA A CA 1
ATOM 2833 C C . ALA A 1 368 ? -14.044 4.252 40.187 1.00 93.31 368 ALA A C 1
ATOM 2835 O O . ALA A 1 368 ? -13.234 4.562 39.316 1.00 93.31 368 ALA A O 1
ATOM 2836 N N . GLU A 1 369 ? -14.229 2.984 40.565 1.00 90.12 369 GLU A N 1
ATOM 2837 C CA . GLU A 1 369 ? -13.486 1.850 39.991 1.00 90.12 369 GLU A CA 1
ATOM 2838 C C . GLU A 1 369 ? -13.752 1.700 38.485 1.00 90.12 369 GLU A C 1
ATOM 2840 O O . GLU A 1 369 ? -12.828 1.497 37.697 1.00 90.12 369 GLU A O 1
ATOM 2845 N N . VAL A 1 370 ? -15.005 1.858 38.042 1.00 87.69 370 VAL A N 1
ATOM 2846 C CA . VAL A 1 370 ? -15.352 1.827 36.611 1.00 87.69 370 VAL A CA 1
ATOM 2847 C C . VAL A 1 370 ? -14.725 3.002 35.857 1.00 87.69 370 VAL A C 1
ATOM 2849 O O . VAL A 1 370 ? -14.296 2.826 34.715 1.00 87.69 370 VAL A O 1
ATOM 2852 N N . ALA A 1 371 ? -14.675 4.194 36.458 1.00 92.12 371 ALA A N 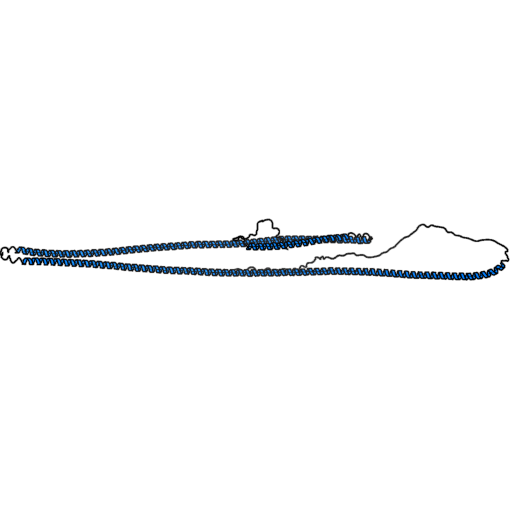1
ATOM 2853 C CA . ALA A 1 371 ? -14.000 5.345 35.865 1.00 92.12 371 ALA A CA 1
ATOM 2854 C C . ALA A 1 371 ? -12.487 5.101 35.740 1.00 92.12 371 ALA A C 1
ATOM 2856 O O . ALA A 1 371 ? -11.930 5.321 34.668 1.00 92.12 371 ALA A O 1
ATOM 2857 N N . GLU A 1 372 ? -11.851 4.556 36.778 1.00 93.19 372 GLU A N 1
ATOM 2858 C CA . GLU A 1 372 ? -10.426 4.214 36.772 1.00 93.19 372 GLU A CA 1
ATOM 2859 C C . GLU A 1 372 ? -10.093 3.151 35.714 1.00 93.19 372 GLU A C 1
ATOM 2861 O O . GLU A 1 372 ? -9.148 3.317 34.940 1.00 93.19 372 GLU A O 1
ATOM 2866 N N . LEU A 1 373 ? -10.905 2.093 35.602 1.00 89.56 373 LEU A N 1
ATOM 2867 C CA . LEU A 1 373 ? -10.738 1.070 34.566 1.00 89.56 373 LEU A CA 1
ATOM 2868 C C . LEU A 1 373 ? -10.904 1.648 33.155 1.00 89.56 373 LEU A C 1
ATOM 2870 O O . LEU A 1 373 ? -10.142 1.294 32.253 1.00 89.56 373 LEU A O 1
ATOM 2874 N N . ARG A 1 374 ? -11.878 2.543 32.947 1.00 89.50 374 ARG A N 1
ATOM 2875 C CA . ARG A 1 374 ? -12.077 3.216 31.653 1.00 89.50 374 ARG A CA 1
ATOM 2876 C C . ARG A 1 374 ? -10.889 4.096 31.287 1.00 89.50 374 ARG A C 1
ATOM 2878 O O . ARG A 1 374 ? -10.421 4.006 30.154 1.00 89.50 374 ARG A O 1
ATOM 2885 N N . ASP A 1 375 ? -10.384 4.886 32.228 1.00 95.19 375 ASP A N 1
ATOM 2886 C CA . ASP A 1 375 ? -9.211 5.733 32.010 1.00 95.19 375 ASP A CA 1
ATOM 2887 C C . ASP A 1 375 ? -7.959 4.889 31.737 1.00 95.19 375 ASP A C 1
ATOM 2889 O O . ASP A 1 375 ? -7.192 5.206 30.828 1.00 95.19 375 ASP A O 1
ATOM 2893 N N . GLY A 1 376 ? -7.779 3.772 32.449 1.00 93.56 376 GLY A N 1
ATOM 2894 C CA . GLY A 1 376 ? -6.686 2.828 32.207 1.00 93.56 376 GLY A CA 1
ATOM 2895 C C . GLY A 1 376 ? -6.735 2.206 30.808 1.00 93.56 376 GLY A C 1
ATOM 2896 O O . GLY A 1 376 ? -5.726 2.187 30.100 1.00 93.56 376 GLY A O 1
ATOM 2897 N N . VAL A 1 377 ? -7.913 1.749 30.366 1.00 88.12 377 VAL A N 1
ATOM 2898 C CA . VAL A 1 377 ? -8.104 1.218 29.004 1.00 88.12 377 VAL A CA 1
ATOM 2899 C C . VAL A 1 377 ? -7.859 2.299 27.953 1.00 88.12 377 VAL A C 1
ATOM 2901 O O . VAL A 1 377 ? -7.187 2.034 26.957 1.00 88.12 377 VAL A O 1
ATOM 2904 N N . GLN A 1 378 ? -8.361 3.517 28.169 1.00 90.12 378 GLN A N 1
ATOM 2905 C CA . GLN A 1 378 ? -8.164 4.627 27.240 1.00 90.12 378 GLN A CA 1
ATOM 2906 C C . GLN A 1 378 ? -6.676 4.977 27.095 1.00 90.12 378 GLN A C 1
ATOM 2908 O O . GLN A 1 378 ? -6.186 5.103 25.974 1.00 90.12 378 GLN A O 1
ATOM 2913 N N . GLN A 1 379 ? -5.934 5.035 28.204 1.00 95.25 379 GLN A N 1
ATOM 2914 C CA . GLN A 1 379 ? -4.488 5.269 28.183 1.00 95.25 379 GLN A CA 1
ATOM 2915 C C . GLN A 1 379 ? -3.724 4.165 27.445 1.00 95.25 379 GLN A C 1
ATOM 2917 O O . GLN A 1 379 ? -2.801 4.468 26.690 1.00 95.25 379 GLN A O 1
ATOM 2922 N N . GLU A 1 380 ? -4.095 2.895 27.621 1.00 87.62 380 GLU A N 1
ATOM 2923 C CA . GLU A 1 380 ? -3.460 1.784 26.904 1.00 87.62 380 GLU A CA 1
ATOM 2924 C C . GLU A 1 380 ? -3.762 1.834 25.397 1.00 87.62 380 GLU A C 1
ATOM 2926 O O . GLU A 1 380 ? -2.873 1.595 24.577 1.00 87.62 380 GLU A O 1
ATOM 2931 N N . VAL A 1 381 ? -4.987 2.203 25.007 1.00 89.00 381 VAL A N 1
ATOM 2932 C CA . VAL A 1 381 ? -5.350 2.424 23.597 1.00 89.00 381 VAL A CA 1
ATOM 2933 C C . VAL A 1 381 ? -4.532 3.563 22.997 1.00 89.00 381 VAL A C 1
ATOM 2935 O O . VAL A 1 381 ? -3.973 3.399 21.911 1.00 89.00 381 VAL A O 1
ATOM 2938 N N . ASP A 1 382 ? -4.420 4.692 23.695 1.00 91.94 382 ASP A N 1
ATOM 2939 C CA . ASP A 1 382 ? -3.650 5.844 23.224 1.00 91.94 382 ASP A CA 1
ATOM 2940 C C . ASP A 1 382 ? -2.152 5.522 23.148 1.00 91.94 382 ASP A C 1
ATOM 2942 O O . ASP A 1 382 ? -1.489 5.881 22.173 1.00 91.94 382 ASP A O 1
ATOM 2946 N N . ARG A 1 383 ? -1.628 4.749 24.107 1.00 95.00 383 ARG A N 1
ATOM 2947 C CA . ARG A 1 383 ? -0.251 4.243 24.084 1.00 95.00 383 ARG A CA 1
ATOM 2948 C C . ARG A 1 383 ? -0.002 3.360 22.863 1.00 95.00 383 ARG A C 1
ATOM 2950 O O . ARG A 1 383 ? 0.969 3.585 22.146 1.00 95.00 383 ARG A O 1
ATOM 2957 N N . ARG A 1 384 ? -0.877 2.384 22.598 1.00 86.31 384 ARG A N 1
ATOM 2958 C CA . ARG A 1 384 ? -0.757 1.493 21.432 1.00 86.31 384 ARG A CA 1
ATOM 2959 C C . ARG A 1 384 ? -0.866 2.252 20.116 1.00 86.31 384 ARG A C 1
ATOM 2961 O O . ARG A 1 384 ? -0.099 1.966 19.202 1.00 86.31 384 ARG A O 1
ATOM 2968 N N . ARG A 1 385 ? -1.769 3.235 20.029 1.00 89.44 385 ARG A N 1
ATOM 2969 C CA . ARG A 1 385 ? -1.885 4.119 18.858 1.00 89.44 385 ARG A CA 1
ATOM 2970 C C . ARG A 1 385 ? -0.606 4.911 18.626 1.00 89.44 385 ARG A C 1
ATOM 2972 O O . ARG A 1 385 ? -0.101 4.884 17.513 1.00 89.44 385 ARG A O 1
ATOM 2979 N N . ALA A 1 386 ? -0.047 5.531 19.663 1.00 93.56 386 ALA A N 1
ATOM 2980 C CA . ALA A 1 386 ? 1.204 6.277 19.551 1.00 93.56 386 ALA A CA 1
ATOM 2981 C C . ALA A 1 386 ? 2.376 5.383 19.104 1.00 93.56 386 ALA A C 1
ATOM 2983 O O . ALA A 1 386 ? 3.168 5.788 18.256 1.00 93.56 386 ALA A O 1
ATOM 2984 N N . THR A 1 387 ? 2.470 4.152 19.623 1.00 93.06 387 THR A N 1
ATOM 2985 C CA . THR A 1 387 ? 3.485 3.183 19.177 1.00 93.06 387 THR A CA 1
ATOM 2986 C C . THR A 1 387 ? 3.290 2.790 17.713 1.00 93.06 387 THR A C 1
ATOM 2988 O O . THR A 1 387 ? 4.247 2.839 16.949 1.00 93.06 387 THR A O 1
ATOM 2991 N N . MET A 1 388 ? 2.061 2.478 17.291 1.00 83.06 388 MET A N 1
ATOM 2992 C CA . MET A 1 388 ? 1.769 2.160 15.887 1.00 83.06 388 MET A CA 1
ATOM 2993 C C . MET A 1 388 ? 2.058 3.340 14.951 1.00 83.06 388 MET A C 1
ATOM 2995 O O . MET A 1 388 ? 2.619 3.147 13.876 1.00 83.06 388 MET A O 1
ATOM 2999 N N . GLU A 1 389 ? 1.707 4.566 15.341 1.00 91.62 389 GLU A N 1
ATOM 3000 C CA . GLU A 1 389 ? 2.017 5.773 14.566 1.00 91.62 389 GLU A CA 1
ATOM 3001 C C . GLU A 1 389 ? 3.529 5.978 14.418 1.00 91.62 389 GLU A C 1
ATOM 3003 O O . GLU A 1 389 ? 3.995 6.330 13.331 1.00 91.62 389 GLU A O 1
ATOM 3008 N N . GLN A 1 390 ? 4.300 5.704 15.474 1.00 94.44 390 GLN A N 1
ATOM 3009 C CA . GLN A 1 390 ? 5.757 5.744 15.418 1.00 94.44 390 GLN A CA 1
ATOM 3010 C C . GLN A 1 390 ? 6.314 4.673 14.468 1.00 94.44 390 GLN A C 1
ATOM 3012 O O . GLN A 1 390 ? 7.104 5.009 13.589 1.00 94.44 390 GLN A O 1
ATOM 3017 N N . GLU A 1 391 ? 5.878 3.416 14.589 1.00 90.38 391 GLU A N 1
ATOM 3018 C CA . GLU A 1 391 ? 6.320 2.315 13.719 1.00 90.38 391 GLU A CA 1
ATOM 3019 C C . GLU A 1 391 ? 5.994 2.590 12.242 1.00 90.38 391 GLU A C 1
ATOM 3021 O O . GLU A 1 391 ? 6.841 2.405 11.367 1.00 90.38 391 GLU A O 1
ATOM 3026 N N . ILE A 1 392 ? 4.795 3.106 11.949 1.00 88.00 392 ILE A N 1
ATOM 3027 C CA . ILE A 1 392 ? 4.404 3.516 10.591 1.00 88.00 392 ILE A CA 1
ATOM 3028 C C . ILE A 1 392 ? 5.291 4.664 10.094 1.00 88.00 392 ILE A C 1
ATOM 3030 O O . ILE A 1 392 ? 5.704 4.662 8.932 1.00 88.00 392 ILE A O 1
ATOM 3034 N N . GLY A 1 393 ? 5.600 5.641 10.951 1.00 93.12 393 GLY A N 1
ATOM 3035 C CA . GLY A 1 393 ? 6.502 6.745 10.622 1.00 93.12 393 GLY A CA 1
ATOM 3036 C C . GLY A 1 393 ? 7.924 6.277 10.304 1.00 93.12 393 GLY A C 1
ATOM 3037 O O . GLY A 1 393 ? 8.525 6.739 9.329 1.00 93.12 393 GLY A O 1
ATOM 3038 N N . GLU A 1 394 ? 8.446 5.326 11.077 1.00 93.88 394 GLU A N 1
ATOM 3039 C CA . GLU A 1 394 ? 9.759 4.713 10.863 1.00 93.88 394 GLU A CA 1
ATOM 3040 C C . GLU A 1 394 ? 9.799 3.912 9.554 1.00 93.88 394 GLU A C 1
ATOM 3042 O O . GLU A 1 394 ? 10.688 4.139 8.730 1.00 93.88 394 GLU A O 1
ATOM 3047 N N . LEU A 1 395 ? 8.801 3.055 9.303 1.00 88.75 395 LEU A N 1
ATOM 3048 C CA . LEU A 1 395 ? 8.683 2.292 8.054 1.00 88.75 395 LEU A CA 1
ATOM 3049 C C . LEU A 1 395 ? 8.559 3.205 6.831 1.00 88.75 395 LEU A C 1
ATOM 3051 O O . LEU A 1 395 ? 9.196 2.962 5.807 1.00 88.75 395 LEU A O 1
ATOM 3055 N N . ARG A 1 396 ? 7.776 4.284 6.936 1.00 90.81 396 ARG A N 1
ATOM 3056 C CA . ARG A 1 396 ? 7.636 5.267 5.859 1.00 90.81 396 ARG A CA 1
ATOM 3057 C C . ARG A 1 396 ? 8.956 5.976 5.572 1.00 90.81 396 ARG A C 1
ATOM 3059 O O . ARG A 1 396 ? 9.327 6.107 4.411 1.00 90.81 396 ARG A O 1
ATOM 3066 N N . THR A 1 397 ? 9.670 6.398 6.612 1.00 95.62 397 THR A N 1
ATOM 3067 C CA . THR A 1 397 ? 10.974 7.059 6.460 1.00 95.62 397 THR A CA 1
ATOM 3068 C C . THR A 1 397 ? 11.996 6.115 5.823 1.00 95.62 397 THR A C 1
ATOM 3070 O O . THR A 1 397 ? 12.747 6.531 4.944 1.00 95.62 397 THR A O 1
ATOM 3073 N N . ALA A 1 398 ? 12.004 4.836 6.213 1.00 93.25 398 ALA A N 1
ATOM 3074 C CA . ALA A 1 398 ? 12.860 3.821 5.601 1.00 93.25 398 ALA A CA 1
ATOM 3075 C C . ALA A 1 398 ? 12.526 3.612 4.114 1.00 93.25 398 ALA A C 1
ATOM 3077 O O . ALA A 1 398 ? 13.424 3.637 3.275 1.00 93.25 398 ALA A O 1
ATOM 3078 N N . ALA A 1 399 ? 11.240 3.498 3.767 1.00 85.50 399 ALA A N 1
ATOM 3079 C CA . ALA A 1 399 ? 10.803 3.366 2.378 1.00 85.50 399 ALA A CA 1
ATOM 3080 C C . ALA A 1 399 ? 11.170 4.597 1.529 1.00 85.50 399 ALA A C 1
ATOM 3082 O O . ALA A 1 399 ? 11.619 4.457 0.394 1.00 85.50 399 ALA A O 1
ATOM 3083 N N . GLU A 1 400 ? 11.025 5.809 2.075 1.00 93.38 400 GLU A N 1
ATOM 3084 C CA . GLU A 1 400 ? 11.436 7.048 1.404 1.00 93.38 400 GLU A CA 1
ATOM 3085 C C . GLU A 1 400 ? 12.955 7.072 1.142 1.00 93.38 400 GLU A C 1
ATOM 3087 O O . GLU A 1 400 ? 13.383 7.462 0.054 1.00 93.38 400 GLU A O 1
ATOM 3092 N N . GLN A 1 401 ? 13.770 6.591 2.087 1.00 95.38 401 GLN A N 1
ATOM 3093 C CA . GLN A 1 401 ? 15.222 6.468 1.911 1.00 95.38 401 GLN A CA 1
ATOM 3094 C C . GLN A 1 401 ? 15.601 5.432 0.848 1.00 95.38 401 GLN A C 1
ATOM 3096 O O . GLN A 1 401 ? 16.473 5.707 0.024 1.00 95.38 401 GLN A O 1
ATOM 3101 N N . GLU A 1 402 ? 14.945 4.269 0.829 1.00 92.19 402 GLU A N 1
ATOM 3102 C CA . GLU A 1 402 ? 15.179 3.254 -0.202 1.00 92.19 402 GLU A CA 1
ATOM 3103 C C . GLU A 1 402 ? 14.822 3.788 -1.590 1.00 92.19 402 GLU A C 1
ATOM 3105 O O . GLU A 1 402 ? 15.614 3.651 -2.521 1.00 92.19 402 GLU A O 1
ATOM 3110 N N . VAL A 1 403 ? 13.669 4.448 -1.743 1.00 91.44 403 VAL A N 1
ATOM 3111 C CA . VAL A 1 403 ? 13.258 5.048 -3.024 1.00 91.44 403 VAL A CA 1
ATOM 3112 C C . VAL A 1 403 ? 14.267 6.095 -3.494 1.00 91.44 403 VAL A C 1
ATOM 3114 O O . VAL A 1 403 ? 14.618 6.110 -4.675 1.00 91.44 403 VAL A O 1
ATOM 3117 N N . GLU A 1 404 ? 14.770 6.943 -2.595 1.00 95.50 404 GLU A N 1
ATOM 3118 C CA . GLU A 1 404 ? 15.795 7.928 -2.946 1.00 95.50 404 GLU A CA 1
ATOM 3119 C C . GLU A 1 404 ? 17.121 7.257 -3.334 1.00 95.50 404 GLU A C 1
ATOM 3121 O O . GLU A 1 404 ? 17.768 7.673 -4.298 1.00 95.50 404 GLU A O 1
ATOM 3126 N N . GLN A 1 405 ? 17.496 6.162 -2.667 1.00 96.00 405 GLN A N 1
ATOM 3127 C CA . GLN A 1 405 ? 18.664 5.366 -3.040 1.00 96.00 405 GLN A CA 1
ATOM 3128 C C . GLN A 1 405 ? 18.506 4.759 -4.441 1.00 96.00 405 GLN A C 1
ATOM 3130 O O . GLN A 1 405 ? 19.378 4.955 -5.288 1.00 96.00 405 GLN A O 1
ATOM 3135 N N . TRP A 1 406 ? 17.384 4.087 -4.722 1.00 90.06 406 TRP A N 1
ATOM 3136 C CA . TRP A 1 406 ? 17.083 3.535 -6.047 1.00 90.06 406 TRP A CA 1
ATOM 3137 C C . TRP A 1 406 ? 17.095 4.616 -7.125 1.00 90.06 406 TRP A C 1
ATOM 3139 O O . TRP A 1 406 ? 17.629 4.402 -8.217 1.00 90.06 406 TRP A O 1
ATOM 3149 N N . ARG A 1 407 ? 16.543 5.795 -6.820 1.00 94.56 407 ARG A N 1
ATOM 3150 C CA . ARG A 1 407 ? 16.531 6.939 -7.730 1.00 94.56 407 ARG A CA 1
ATOM 3151 C C . ARG A 1 407 ? 17.942 7.435 -8.029 1.00 94.56 407 ARG A C 1
ATOM 3153 O O . ARG A 1 407 ? 18.259 7.620 -9.201 1.00 94.56 407 ARG A O 1
ATOM 3160 N N . SER A 1 408 ? 18.774 7.612 -7.007 1.00 96.81 408 SER A N 1
ATOM 3161 C CA . SER A 1 408 ? 20.168 8.041 -7.151 1.00 96.81 408 SER A CA 1
ATOM 3162 C C . SER A 1 408 ? 20.978 7.044 -7.984 1.00 96.81 408 SER A C 1
ATOM 3164 O O . SER A 1 408 ? 21.586 7.420 -8.985 1.00 96.81 408 SER A O 1
ATOM 3166 N N . THR A 1 409 ? 20.887 5.747 -7.670 1.00 95.75 409 THR A N 1
ATOM 3167 C CA . THR A 1 409 ? 21.567 4.694 -8.440 1.00 95.75 409 THR A CA 1
ATOM 3168 C C . THR A 1 409 ? 21.084 4.648 -9.890 1.00 95.75 409 THR A C 1
ATOM 3170 O O . THR A 1 409 ? 21.887 4.524 -10.810 1.00 95.75 409 THR A O 1
ATOM 3173 N N . THR A 1 410 ? 19.779 4.801 -10.125 1.00 91.25 410 THR A N 1
ATOM 3174 C CA . THR A 1 410 ? 19.228 4.845 -11.489 1.00 91.25 410 THR A CA 1
ATOM 3175 C C . THR A 1 410 ? 19.731 6.070 -12.253 1.00 91.25 410 THR A C 1
ATOM 3177 O O . THR A 1 410 ? 20.078 5.962 -13.427 1.00 91.25 410 THR A O 1
ATOM 3180 N N . GLN A 1 411 ? 19.804 7.234 -11.602 1.00 96.06 411 GLN A N 1
ATOM 3181 C CA . GLN A 1 411 ? 20.352 8.450 -12.204 1.00 96.06 411 GLN A CA 1
ATOM 3182 C C . GLN A 1 411 ? 21.829 8.292 -12.572 1.00 96.06 411 GLN A C 1
ATOM 3184 O O . GLN A 1 411 ? 22.220 8.715 -13.657 1.00 96.06 411 GLN A O 1
ATOM 3189 N N . GLU A 1 412 ? 22.626 7.652 -11.717 1.00 96.75 412 GLU A N 1
ATOM 3190 C CA . GLU A 1 412 ? 24.036 7.366 -11.988 1.00 96.75 412 GLU A CA 1
ATOM 3191 C C . GLU A 1 412 ? 24.205 6.410 -13.178 1.00 96.75 412 GLU A C 1
ATOM 3193 O O . GLU A 1 412 ? 24.991 6.687 -14.082 1.00 96.75 412 GLU A O 1
ATOM 3198 N N . ILE A 1 413 ? 23.409 5.336 -13.247 1.00 95.31 413 ILE A N 1
ATOM 3199 C CA . ILE A 1 413 ? 23.419 4.404 -14.387 1.00 95.31 413 ILE A CA 1
ATOM 3200 C C . ILE A 1 413 ? 23.069 5.133 -15.690 1.00 95.31 413 ILE A C 1
ATOM 3202 O O . ILE A 1 413 ? 23.767 4.963 -16.688 1.00 95.31 413 ILE A O 1
ATOM 3206 N N . ILE A 1 414 ? 22.023 5.966 -15.686 1.00 93.62 414 ILE A N 1
ATOM 3207 C CA . ILE A 1 414 ? 21.621 6.744 -16.868 1.00 93.62 414 ILE A CA 1
ATOM 3208 C C . ILE A 1 414 ? 22.724 7.729 -17.273 1.00 93.62 414 ILE A C 1
ATOM 3210 O O . ILE A 1 414 ? 23.001 7.877 -18.462 1.00 93.62 414 ILE A O 1
ATOM 3214 N N . ALA A 1 415 ? 23.361 8.401 -16.309 1.00 95.69 415 ALA A N 1
ATOM 3215 C CA . ALA A 1 415 ? 24.457 9.327 -16.581 1.00 95.69 415 ALA A CA 1
ATOM 3216 C C . ALA A 1 415 ? 25.665 8.609 -17.202 1.00 95.69 415 ALA A C 1
ATOM 3218 O O . ALA A 1 415 ? 26.202 9.093 -18.198 1.00 95.69 415 ALA A O 1
ATOM 3219 N N . ASN A 1 416 ? 26.034 7.436 -16.680 1.00 96.19 416 ASN A N 1
ATOM 3220 C CA . ASN A 1 416 ? 27.125 6.623 -17.216 1.00 96.19 416 ASN A CA 1
ATOM 3221 C C . ASN A 1 416 ? 26.816 6.127 -18.634 1.00 96.19 416 ASN A C 1
ATOM 3223 O O . ASN A 1 416 ? 27.614 6.348 -19.538 1.00 96.19 416 ASN A O 1
ATOM 3227 N N . GLN A 1 417 ? 25.629 5.555 -18.863 1.00 93.19 417 GLN A N 1
ATOM 3228 C CA . GLN A 1 417 ? 25.209 5.102 -20.197 1.00 93.19 417 GLN A CA 1
ATOM 3229 C C . GLN A 1 417 ? 25.179 6.246 -21.213 1.00 93.19 417 GLN A C 1
ATOM 3231 O O . GLN A 1 417 ? 25.544 6.070 -22.375 1.00 93.19 417 GLN A O 1
ATOM 3236 N N . ARG A 1 418 ? 24.749 7.437 -20.784 1.00 94.75 418 ARG A N 1
ATOM 3237 C CA . ARG A 1 418 ? 24.768 8.627 -21.631 1.00 94.75 418 ARG A CA 1
ATOM 3238 C C . ARG A 1 418 ? 26.197 9.067 -21.953 1.00 94.75 418 ARG A C 1
ATOM 3240 O O . ARG A 1 418 ? 26.456 9.394 -23.106 1.00 94.75 418 ARG A O 1
ATOM 3247 N N . GLY A 1 419 ? 27.101 9.048 -20.974 1.00 96.62 419 GLY A N 1
ATOM 3248 C CA . GLY A 1 419 ? 28.522 9.333 -21.186 1.00 96.62 419 GLY A CA 1
ATOM 3249 C C . GLY A 1 419 ? 29.156 8.369 -22.191 1.00 96.62 419 GLY A C 1
ATOM 3250 O O . GLY A 1 419 ? 29.730 8.812 -23.180 1.00 96.62 419 GLY A O 1
ATOM 3251 N N . GLU A 1 420 ? 28.953 7.062 -22.010 1.00 95.88 420 GLU A N 1
ATOM 3252 C CA . GLU A 1 420 ? 29.435 6.026 -22.936 1.00 95.88 420 GLU A CA 1
ATOM 3253 C C . GLU A 1 420 ? 28.882 6.220 -24.360 1.00 95.88 420 GLU A C 1
ATOM 3255 O O . GLU A 1 420 ? 29.616 6.110 -25.344 1.00 95.88 420 GLU A O 1
ATOM 3260 N N . ALA A 1 421 ? 27.595 6.561 -24.491 1.00 91.94 421 ALA A N 1
ATOM 3261 C CA . ALA A 1 421 ? 26.979 6.833 -25.788 1.00 91.94 421 ALA A CA 1
ATOM 3262 C C . ALA A 1 421 ? 27.545 8.099 -26.461 1.00 91.94 421 ALA A C 1
ATOM 3264 O O . ALA A 1 421 ? 27.757 8.108 -27.677 1.00 91.94 421 ALA A O 1
ATOM 3265 N N . GLU A 1 422 ? 27.802 9.163 -25.694 1.00 96.12 422 GLU A N 1
ATOM 3266 C CA . GLU A 1 422 ? 28.407 10.406 -26.189 1.00 96.12 422 GLU A CA 1
ATOM 3267 C C . GLU A 1 422 ? 29.863 10.183 -26.644 1.00 96.12 422 GLU A C 1
ATOM 3269 O O . GLU A 1 422 ? 30.262 10.669 -27.711 1.00 96.12 422 GLU A O 1
ATOM 3274 N N . GLU A 1 423 ? 30.638 9.389 -25.903 1.00 96.19 423 GLU A N 1
ATOM 3275 C CA . GLU A 1 423 ? 31.996 8.986 -26.284 1.00 96.19 423 GLU A CA 1
ATOM 3276 C C . GLU A 1 423 ? 31.998 8.143 -27.562 1.00 96.19 423 GLU A C 1
ATOM 3278 O O . GLU A 1 423 ? 32.739 8.443 -28.502 1.00 96.19 423 GLU A O 1
ATOM 3283 N N . TYR A 1 424 ? 31.122 7.140 -27.654 1.00 94.56 424 TYR A N 1
ATOM 3284 C CA . TYR A 1 424 ? 31.000 6.296 -28.842 1.00 94.56 424 TYR A CA 1
ATOM 3285 C C . TYR A 1 424 ? 30.589 7.099 -30.086 1.00 94.56 424 TYR A C 1
ATOM 3287 O O . TYR A 1 424 ? 31.181 6.945 -31.158 1.00 94.56 424 TYR A O 1
ATOM 3295 N N . ALA A 1 425 ? 29.627 8.018 -29.948 1.00 94.00 425 ALA A N 1
ATOM 3296 C CA . ALA A 1 425 ? 29.218 8.907 -31.034 1.00 94.00 425 ALA A CA 1
ATOM 3297 C C . ALA A 1 425 ? 30.365 9.822 -31.495 1.00 94.00 425 ALA A C 1
ATOM 3299 O O . ALA A 1 425 ? 30.528 10.062 -32.696 1.00 94.00 425 ALA A O 1
ATOM 3300 N N . THR A 1 426 ? 31.178 10.311 -30.555 1.00 96.69 426 THR A N 1
ATOM 3301 C CA . THR A 1 426 ? 32.374 11.110 -30.856 1.00 96.69 426 THR A CA 1
ATOM 3302 C C . THR A 1 426 ? 33.425 10.271 -31.579 1.00 96.69 426 THR A C 1
ATOM 3304 O O . THR A 1 426 ? 33.988 10.725 -32.574 1.00 96.69 426 THR A O 1
ATOM 3307 N N . HIS A 1 427 ? 33.640 9.028 -31.144 1.00 96.81 427 HIS A N 1
ATOM 3308 C CA . HIS A 1 427 ? 34.574 8.103 -31.779 1.00 96.81 427 HIS A CA 1
ATOM 3309 C C . HIS A 1 427 ? 34.187 7.796 -33.233 1.00 96.81 427 HIS A C 1
ATOM 3311 O O . HIS A 1 427 ? 35.024 7.924 -34.128 1.00 96.81 427 HIS A O 1
ATOM 3317 N N . ILE A 1 428 ? 32.915 7.467 -33.495 1.00 94.62 428 ILE A N 1
ATOM 3318 C CA . ILE A 1 428 ? 32.420 7.250 -34.864 1.00 94.62 428 ILE A CA 1
ATOM 3319 C C . ILE A 1 428 ? 32.617 8.504 -35.714 1.00 94.62 428 ILE A C 1
ATOM 3321 O O . ILE A 1 428 ? 33.085 8.401 -36.847 1.00 94.62 428 ILE A O 1
ATOM 3325 N N . ARG A 1 429 ? 32.279 9.686 -35.182 1.00 95.50 429 ARG A N 1
ATOM 3326 C CA . ARG A 1 429 ? 32.423 10.946 -35.922 1.00 95.50 429 ARG A CA 1
ATOM 3327 C C . ARG A 1 429 ? 33.879 11.220 -36.285 1.00 95.50 429 ARG A C 1
ATOM 3329 O O . ARG A 1 429 ? 34.152 11.509 -37.441 1.00 95.50 429 ARG A O 1
ATOM 3336 N N . SER A 1 430 ? 34.798 11.055 -35.335 1.00 96.38 430 SER A N 1
ATOM 3337 C CA . SER A 1 430 ? 36.234 11.225 -35.577 1.00 96.38 430 SER A CA 1
ATOM 3338 C C . SER A 1 430 ? 36.744 10.257 -36.643 1.00 96.38 430 SER A C 1
ATOM 3340 O O . SER A 1 430 ? 37.491 10.665 -37.525 1.00 96.38 430 SER A O 1
ATOM 3342 N N . ARG A 1 431 ? 36.322 8.986 -36.598 1.00 97.19 431 ARG A N 1
ATOM 3343 C CA . ARG A 1 431 ? 36.708 7.986 -37.602 1.00 97.19 431 ARG A CA 1
ATOM 3344 C C . ARG A 1 431 ? 36.153 8.328 -38.985 1.00 97.19 431 ARG A C 1
ATOM 3346 O O . ARG A 1 431 ? 36.863 8.196 -39.974 1.00 97.19 431 ARG A O 1
ATOM 3353 N N . ALA A 1 432 ? 34.906 8.788 -39.060 1.00 92.62 432 ALA A N 1
ATOM 3354 C CA . ALA A 1 432 ?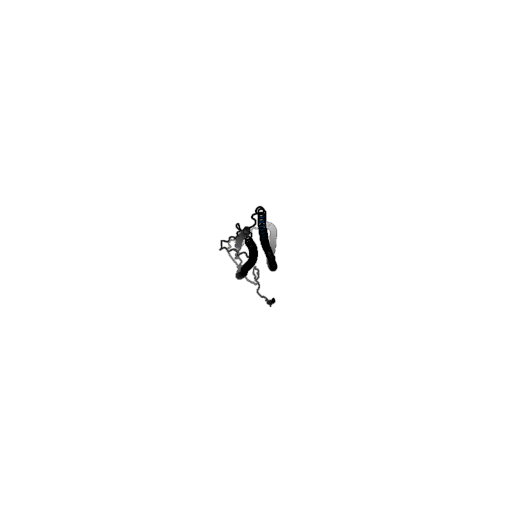 34.298 9.218 -40.315 1.00 92.62 432 ALA A CA 1
ATOM 3355 C C . ALA A 1 432 ? 34.997 10.461 -40.893 1.00 92.62 432 ALA A C 1
ATOM 3357 O O . ALA A 1 432 ? 35.223 10.529 -42.099 1.00 92.62 432 ALA A O 1
ATOM 3358 N N . GLU A 1 433 ? 35.368 11.427 -40.048 1.00 95.38 433 GLU A N 1
ATOM 3359 C CA . GLU A 1 433 ? 36.146 12.606 -40.449 1.00 95.38 433 GLU A CA 1
ATOM 3360 C C . GLU A 1 433 ? 37.536 12.215 -40.964 1.00 95.38 433 GLU A C 1
ATOM 3362 O O . GLU A 1 433 ? 37.949 12.701 -42.016 1.00 95.38 433 GLU A O 1
ATOM 3367 N N . GLU A 1 434 ? 38.226 11.299 -40.281 1.00 95.38 434 GLU A N 1
ATOM 3368 C CA . GLU A 1 434 ? 39.519 10.761 -40.716 1.00 95.38 434 GLU A CA 1
ATOM 3369 C C . GLU A 1 434 ? 39.405 10.074 -42.083 1.00 95.38 434 GLU A C 1
ATOM 3371 O O . GLU A 1 434 ? 40.122 10.434 -43.016 1.00 95.38 434 GLU A O 1
ATOM 3376 N N . GLN A 1 435 ? 38.436 9.170 -42.249 1.00 94.44 435 GLN A N 1
ATOM 3377 C CA . GLN A 1 435 ? 38.182 8.497 -43.526 1.00 94.44 435 GLN A CA 1
ATOM 3378 C C . GLN A 1 435 ? 37.841 9.490 -44.644 1.00 94.44 435 GLN A C 1
ATOM 3380 O O . GLN A 1 435 ? 38.331 9.353 -45.764 1.00 94.44 435 GLN A O 1
ATOM 3385 N N . ALA A 1 436 ? 37.038 10.517 -44.353 1.00 93.81 436 ALA A N 1
ATOM 3386 C CA . ALA A 1 436 ? 36.701 11.553 -45.324 1.00 93.81 436 ALA A CA 1
ATOM 3387 C C . ALA A 1 436 ? 37.924 12.387 -45.741 1.00 93.81 436 ALA A C 1
ATOM 3389 O O . ALA A 1 436 ? 37.998 12.825 -46.890 1.00 93.81 436 ALA A O 1
ATOM 3390 N N . VAL A 1 437 ? 38.877 12.620 -44.831 1.00 96.69 437 VAL A N 1
ATOM 3391 C CA . VAL A 1 437 ? 40.155 13.268 -45.159 1.00 96.69 437 VAL A CA 1
ATOM 3392 C C . VAL A 1 437 ? 41.006 12.357 -46.039 1.00 96.69 437 VAL A C 1
ATOM 3394 O O . VAL A 1 437 ? 41.497 12.831 -47.060 1.00 96.69 437 VAL A O 1
ATOM 3397 N N . THR A 1 438 ? 41.132 11.069 -45.710 1.00 95.69 438 THR A N 1
ATOM 3398 C CA . THR A 1 438 ? 41.902 10.108 -46.517 1.00 95.69 438 THR A CA 1
ATOM 3399 C C . THR A 1 438 ? 41.362 9.998 -47.940 1.00 95.69 438 THR A C 1
ATOM 3401 O O . THR A 1 438 ? 42.123 10.151 -48.890 1.00 95.69 438 THR A O 1
ATOM 3404 N N . ILE A 1 439 ? 40.046 9.826 -48.103 1.00 93.44 439 ILE A N 1
ATOM 3405 C CA . ILE A 1 439 ? 39.412 9.742 -49.429 1.00 93.44 439 ILE A CA 1
ATOM 3406 C C . ILE A 1 439 ? 39.652 11.030 -50.224 1.00 93.44 439 ILE A C 1
ATOM 3408 O O . ILE A 1 439 ? 39.938 10.984 -51.418 1.00 93.44 439 ILE A O 1
ATOM 3412 N N . ARG A 1 440 ? 39.568 12.197 -49.570 1.00 95.06 440 ARG A N 1
ATOM 3413 C CA . ARG A 1 440 ? 39.831 13.481 -50.230 1.00 95.06 440 ARG A CA 1
ATOM 3414 C C . ARG A 1 440 ? 41.282 13.603 -50.685 1.00 95.06 440 ARG A C 1
ATOM 3416 O O . ARG A 1 440 ? 41.509 14.047 -51.801 1.00 95.06 440 ARG A O 1
ATOM 3423 N N . GLN A 1 441 ? 42.238 13.197 -49.850 1.00 95.56 441 GLN A N 1
ATOM 3424 C CA . GLN A 1 441 ? 43.659 13.202 -50.206 1.00 95.56 441 GLN A CA 1
ATOM 3425 C C . GLN A 1 441 ? 43.942 12.276 -51.390 1.00 95.56 441 GLN A C 1
ATOM 3427 O O . GLN A 1 441 ? 44.600 12.699 -52.331 1.00 95.56 441 GLN A O 1
ATOM 3432 N N . GLN A 1 442 ? 43.382 11.064 -51.387 1.00 94.81 442 GLN A N 1
ATOM 3433 C CA . GLN A 1 442 ? 43.506 10.123 -52.505 1.00 94.81 442 GLN A CA 1
ATOM 3434 C C . GLN A 1 442 ? 42.904 10.691 -53.796 1.00 94.81 442 GLN A C 1
ATOM 3436 O O . GLN A 1 442 ? 43.517 10.607 -54.856 1.00 94.81 442 GLN A O 1
ATOM 3441 N N . ALA A 1 443 ? 41.733 11.329 -53.714 1.00 92.44 443 ALA A N 1
ATOM 3442 C CA . ALA A 1 443 ? 41.108 11.974 -54.866 1.00 92.44 443 ALA A CA 1
ATOM 3443 C C . ALA A 1 443 ? 41.928 13.169 -55.391 1.00 92.44 443 ALA A C 1
ATOM 3445 O O . ALA A 1 443 ? 42.036 13.351 -56.603 1.00 92.44 443 ALA A O 1
ATOM 3446 N N . GLU A 1 444 ? 42.512 13.980 -54.503 1.00 94.81 444 GLU A N 1
ATOM 3447 C CA . GLU A 1 444 ? 43.408 15.082 -54.877 1.00 94.81 444 GLU A CA 1
ATOM 3448 C C . GLU A 1 444 ? 44.697 14.568 -55.530 1.00 94.81 444 GLU A C 1
ATOM 3450 O O . GLU A 1 444 ? 45.125 15.116 -56.545 1.00 94.81 444 GLU A O 1
ATOM 3455 N N . GLU A 1 445 ? 45.293 13.505 -54.990 1.00 94.81 445 GLU A N 1
ATOM 3456 C CA . GLU A 1 445 ? 46.489 12.868 -55.545 1.00 94.81 445 GLU A CA 1
ATOM 3457 C C . GLU A 1 445 ? 46.218 12.273 -56.929 1.00 94.81 445 GLU A C 1
ATOM 3459 O O . GLU A 1 445 ? 46.960 12.553 -57.873 1.00 94.81 445 GLU A O 1
ATOM 3464 N N . TYR A 1 446 ? 45.110 11.546 -57.087 1.00 92.56 446 TYR A N 1
ATOM 3465 C CA . TYR A 1 446 ? 44.675 11.027 -58.380 1.00 92.56 446 TYR A CA 1
ATOM 3466 C C . TYR A 1 446 ? 44.446 12.162 -59.388 1.00 92.56 446 TYR A C 1
ATOM 3468 O O . TYR A 1 446 ? 44.994 12.133 -60.487 1.00 92.56 446 TYR A O 1
ATOM 3476 N N . ALA A 1 447 ? 43.732 13.225 -58.998 1.00 92.81 447 ALA A N 1
ATOM 3477 C CA . ALA A 1 447 ? 43.495 14.377 -59.868 1.00 92.81 447 ALA A CA 1
ATOM 3478 C C . ALA A 1 447 ? 44.798 15.088 -60.285 1.00 92.81 447 ALA A C 1
ATOM 3480 O O . ALA A 1 447 ? 44.917 15.543 -61.427 1.00 92.81 447 ALA A O 1
ATOM 3481 N N . LEU A 1 448 ? 45.780 15.190 -59.382 1.00 95.44 448 LEU A N 1
ATOM 3482 C CA . LEU A 1 448 ? 47.107 15.729 -59.693 1.00 95.44 448 LEU A CA 1
ATOM 3483 C C . LEU A 1 448 ? 47.884 14.819 -60.649 1.00 95.44 448 LEU A C 1
ATOM 3485 O O . LEU A 1 448 ? 48.501 15.339 -61.578 1.00 95.44 448 LEU A O 1
ATOM 3489 N N . SER A 1 449 ? 47.819 13.500 -60.460 1.00 94.62 449 SER A N 1
ATOM 3490 C CA . SER A 1 449 ? 48.432 12.510 -61.351 1.00 94.62 449 SER A CA 1
ATOM 3491 C C . SER A 1 449 ? 47.860 12.605 -62.768 1.00 94.62 449 SER A C 1
ATOM 3493 O O . SER A 1 449 ? 48.602 12.872 -63.712 1.00 94.62 449 SER A O 1
ATOM 3495 N N . THR A 1 450 ? 46.532 12.538 -62.916 1.00 92.31 450 THR A N 1
ATOM 3496 C CA . THR A 1 450 ? 45.856 12.663 -64.217 1.00 92.31 450 THR A CA 1
ATOM 3497 C C . THR A 1 450 ? 46.195 13.984 -64.904 1.00 92.31 450 THR A C 1
ATOM 3499 O O . THR A 1 450 ? 46.459 14.017 -66.106 1.00 92.31 450 THR A O 1
ATOM 3502 N N . ARG A 1 451 ? 46.229 15.091 -64.149 1.00 93.31 451 ARG A N 1
ATOM 3503 C CA . ARG A 1 451 ? 46.622 16.394 -64.694 1.00 93.31 451 ARG A CA 1
ATOM 3504 C C . ARG A 1 451 ? 48.085 16.413 -65.137 1.00 93.31 451 ARG A C 1
ATOM 3506 O O . ARG A 1 451 ? 48.373 16.976 -66.187 1.00 93.31 451 ARG A O 1
ATOM 3513 N N . GLY A 1 452 ? 48.983 15.807 -64.362 1.00 93.94 452 GLY A N 1
ATOM 3514 C CA . GLY A 1 452 ? 50.396 15.666 -64.706 1.00 93.94 452 GLY A CA 1
ATOM 3515 C C . GLY A 1 452 ? 50.585 14.905 -66.015 1.00 93.94 452 GLY A C 1
ATOM 3516 O O . GLY A 1 452 ? 51.203 15.434 -66.938 1.00 93.94 452 GLY A O 1
ATOM 3517 N N . SER A 1 453 ? 49.967 13.728 -66.141 1.00 92.31 453 SER A N 1
ATOM 3518 C CA . SER A 1 453 ? 49.994 12.934 -67.374 1.00 92.31 453 SER A CA 1
ATOM 3519 C C . SER A 1 453 ? 49.412 13.711 -68.557 1.00 92.31 453 SER A C 1
ATOM 3521 O O . SER A 1 453 ? 50.027 13.772 -69.621 1.00 92.31 453 SER A O 1
ATOM 3523 N N . ALA A 1 454 ? 48.273 14.389 -68.382 1.00 90.50 454 ALA A N 1
ATOM 3524 C CA . ALA A 1 454 ? 47.678 15.217 -69.431 1.00 90.50 454 ALA A CA 1
ATOM 3525 C C . ALA A 1 454 ? 48.601 16.372 -69.871 1.00 90.50 454 ALA A C 1
ATOM 3527 O O . ALA A 1 454 ? 48.746 16.625 -71.071 1.00 90.50 454 ALA A O 1
ATOM 3528 N N . ASP A 1 455 ? 49.257 17.054 -68.927 1.00 92.81 455 ASP A N 1
ATOM 3529 C CA . ASP A 1 455 ? 50.218 18.124 -69.212 1.00 92.81 455 ASP A CA 1
ATOM 3530 C C . ASP A 1 455 ? 51.465 17.585 -69.945 1.00 92.81 455 ASP A C 1
ATOM 3532 O O . ASP A 1 455 ? 51.968 18.236 -70.871 1.00 92.81 455 ASP A O 1
ATOM 3536 N N . GLU A 1 456 ? 51.940 16.383 -69.599 1.00 92.50 456 GLU A N 1
ATOM 3537 C CA . GLU A 1 456 ? 53.037 15.691 -70.286 1.00 92.50 456 GLU A CA 1
ATOM 3538 C C . GLU A 1 456 ? 52.667 15.284 -71.714 1.00 92.50 456 GLU A C 1
ATOM 3540 O O . GLU A 1 456 ? 53.423 15.577 -72.649 1.00 92.50 456 GLU A O 1
ATOM 3545 N N . HIS A 1 457 ? 51.489 14.687 -71.913 1.00 89.75 457 HIS A N 1
ATOM 3546 C CA . HIS A 1 457 ? 50.962 14.377 -73.241 1.00 89.75 457 HIS A CA 1
ATOM 3547 C C . HIS A 1 457 ? 50.829 15.652 -74.080 1.00 89.75 457 HIS A C 1
ATOM 3549 O O . HIS A 1 457 ? 51.338 15.711 -75.202 1.00 89.75 457 HIS A O 1
ATOM 3555 N N . ALA A 1 458 ? 50.262 16.726 -73.522 1.00 90.94 458 ALA A N 1
ATOM 3556 C CA . ALA A 1 458 ? 50.155 18.016 -74.198 1.00 90.94 458 ALA A CA 1
ATOM 3557 C C . ALA A 1 458 ? 51.531 18.627 -74.530 1.00 90.94 458 ALA A C 1
ATOM 3559 O O . ALA A 1 458 ? 51.699 19.275 -75.567 1.00 90.94 458 ALA A O 1
ATOM 3560 N N . ALA A 1 459 ? 52.540 18.452 -73.673 1.00 91.88 459 ALA A N 1
ATOM 3561 C CA . ALA A 1 459 ? 53.913 18.874 -73.951 1.00 91.88 459 ALA A CA 1
ATOM 3562 C C . ALA A 1 459 ? 54.588 18.007 -75.029 1.00 91.88 459 ALA A C 1
ATOM 3564 O O . ALA A 1 459 ? 55.364 18.527 -75.833 1.00 91.88 459 ALA A O 1
ATOM 3565 N N . SER A 1 460 ? 54.306 16.704 -75.065 1.00 92.69 460 SER A N 1
ATOM 3566 C CA . SER A 1 460 ? 54.793 15.785 -76.099 1.00 92.69 460 SER A CA 1
ATOM 3567 C C . SER A 1 460 ? 54.208 16.132 -77.469 1.00 92.69 460 SER A C 1
ATOM 3569 O O . SER A 1 460 ? 54.957 16.365 -78.417 1.00 92.69 460 SER A O 1
ATOM 3571 N N . VAL A 1 461 ? 52.884 16.307 -77.549 1.00 92.50 461 VAL A N 1
ATOM 3572 C CA . VAL A 1 461 ? 52.186 16.735 -78.772 1.00 92.50 461 VAL A CA 1
ATOM 3573 C C . VAL A 1 461 ? 52.719 18.081 -79.262 1.00 92.50 461 VAL A C 1
ATOM 3575 O O . VAL A 1 461 ? 53.002 18.230 -80.450 1.00 92.50 461 VAL A O 1
ATOM 3578 N N . ARG A 1 462 ? 52.934 19.051 -78.359 1.00 92.81 462 ARG A N 1
ATOM 3579 C CA . ARG A 1 462 ? 53.554 20.335 -78.722 1.00 92.81 462 ARG A CA 1
ATOM 3580 C C . ARG A 1 462 ? 54.949 20.150 -79.315 1.00 92.81 462 ARG A C 1
ATOM 3582 O O . ARG A 1 462 ? 55.190 20.666 -80.402 1.00 92.81 462 ARG A O 1
ATOM 3589 N N . ARG A 1 463 ? 55.830 19.373 -78.676 1.00 92.50 463 ARG A N 1
ATOM 3590 C CA . ARG A 1 463 ? 57.183 19.095 -79.195 1.00 92.50 463 ARG A CA 1
ATOM 3591 C C . ARG A 1 463 ? 57.157 18.445 -80.577 1.00 92.50 463 ARG A C 1
ATOM 3593 O O . ARG A 1 463 ? 57.846 18.923 -81.472 1.00 92.50 463 ARG A O 1
ATOM 3600 N N . LEU A 1 464 ? 56.335 17.413 -80.770 1.00 92.75 464 LEU A N 1
ATOM 3601 C CA . LEU A 1 464 ? 56.175 16.760 -82.073 1.00 92.75 464 LEU A CA 1
ATOM 3602 C C . LEU A 1 464 ? 55.656 17.745 -83.125 1.00 92.75 464 LEU A C 1
ATOM 3604 O O . LEU A 1 464 ? 56.172 17.799 -84.238 1.00 92.75 464 LEU A O 1
ATOM 3608 N N . SER A 1 465 ? 54.681 18.586 -82.769 1.00 85.50 465 SER A N 1
ATOM 3609 C CA . SER A 1 465 ? 54.157 19.605 -83.681 1.00 85.50 465 SER A CA 1
ATOM 3610 C C . SER A 1 465 ? 55.206 20.659 -84.057 1.00 85.50 465 SER A C 1
ATOM 3612 O O . SER A 1 465 ? 55.279 21.056 -85.219 1.00 85.50 465 SER A O 1
ATOM 3614 N N . GLU A 1 466 ? 56.058 21.074 -83.113 1.00 92.75 466 GLU A N 1
ATOM 3615 C CA . GLU A 1 466 ? 57.168 22.000 -83.353 1.00 92.75 466 GLU A CA 1
ATOM 3616 C C . GLU A 1 466 ? 58.242 21.365 -84.242 1.00 92.75 466 GLU A C 1
ATOM 3618 O O . GLU A 1 466 ? 58.757 22.021 -85.148 1.00 92.75 466 GLU A O 1
ATOM 3623 N N . GLU A 1 467 ? 58.546 20.082 -84.043 1.00 91.06 467 GLU A N 1
ATOM 3624 C CA . GLU A 1 467 ? 59.468 19.332 -84.893 1.00 91.06 467 GLU A CA 1
ATOM 3625 C C . GLU A 1 467 ? 58.924 19.191 -86.319 1.00 91.06 467 GLU A C 1
ATOM 3627 O O . GLU A 1 467 ? 59.623 19.515 -87.283 1.00 91.06 467 GLU A O 1
ATOM 3632 N N . HIS A 1 468 ? 57.657 18.801 -86.476 1.00 88.31 468 HIS A N 1
ATOM 3633 C CA . HIS A 1 468 ? 56.998 18.754 -87.780 1.00 88.31 468 HIS A CA 1
ATOM 3634 C C . HIS A 1 468 ? 56.953 20.134 -88.445 1.00 88.31 468 HIS A C 1
ATOM 3636 O O . HIS A 1 468 ? 57.237 20.243 -89.640 1.00 88.31 468 HIS A O 1
ATOM 3642 N N . ALA A 1 469 ? 56.676 21.199 -87.688 1.00 87.69 469 ALA A N 1
ATOM 3643 C CA . ALA A 1 469 ? 56.723 22.568 -88.190 1.00 87.69 469 ALA A CA 1
ATOM 3644 C C . ALA A 1 469 ? 58.141 22.959 -88.637 1.00 87.69 469 ALA A C 1
ATOM 3646 O O . ALA A 1 469 ? 58.301 23.565 -89.697 1.00 87.69 469 ALA A O 1
ATOM 3647 N N . ALA A 1 470 ? 59.181 22.573 -87.894 1.00 88.38 470 ALA A N 1
ATOM 3648 C CA . ALA A 1 470 ? 60.574 22.820 -88.259 1.00 88.38 470 ALA A CA 1
ATOM 3649 C C . ALA A 1 470 ? 60.995 22.032 -89.511 1.00 88.38 470 ALA A C 1
ATOM 3651 O O . ALA A 1 470 ? 61.686 22.574 -90.378 1.00 88.38 470 ALA A O 1
ATOM 3652 N N . ILE A 1 471 ? 60.563 20.774 -89.647 1.00 90.19 471 ILE A N 1
ATOM 3653 C CA . ILE A 1 471 ? 60.779 19.961 -90.853 1.00 90.19 471 ILE A CA 1
ATOM 3654 C C . ILE A 1 471 ? 60.085 20.613 -92.052 1.00 90.19 471 ILE A C 1
ATOM 3656 O O . ILE A 1 471 ? 60.727 20.819 -93.084 1.00 90.19 471 ILE A O 1
ATOM 3660 N N . ALA A 1 472 ? 58.818 21.009 -91.907 1.00 87.00 472 ALA A N 1
ATOM 3661 C CA . ALA A 1 472 ? 58.067 21.697 -92.953 1.00 87.00 472 ALA A CA 1
ATOM 3662 C C . ALA A 1 472 ? 58.730 23.029 -93.346 1.00 87.00 472 ALA A C 1
ATOM 3664 O O . ALA A 1 472 ? 58.868 23.325 -94.532 1.00 87.00 472 ALA A O 1
ATOM 3665 N N . GLN A 1 473 ? 59.228 23.807 -92.377 1.00 91.06 473 GLN A N 1
ATOM 3666 C CA . GLN A 1 473 ? 59.984 25.036 -92.640 1.00 91.06 473 GLN A CA 1
ATOM 3667 C C . GLN A 1 473 ? 61.301 24.766 -93.378 1.00 91.06 473 GLN A C 1
ATOM 3669 O O . GLN A 1 473 ? 61.634 25.502 -94.306 1.00 91.06 473 GLN A O 1
ATOM 3674 N N . ARG A 1 474 ? 62.046 23.709 -93.022 1.00 90.50 474 ARG A N 1
ATOM 3675 C CA . ARG A 1 474 ? 63.269 23.317 -93.746 1.00 90.50 474 ARG A CA 1
ATOM 3676 C C . ARG A 1 474 ? 62.971 22.885 -95.178 1.00 90.50 474 ARG A C 1
ATOM 3678 O O . ARG A 1 474 ? 63.702 23.286 -96.079 1.00 90.50 474 ARG A O 1
ATOM 3685 N N . GLN A 1 475 ? 61.913 22.105 -95.395 1.00 90.62 475 GLN A N 1
ATOM 3686 C CA . GLN A 1 475 ? 61.464 21.716 -96.735 1.00 90.62 475 GLN A CA 1
ATOM 3687 C C . GLN A 1 475 ? 61.017 22.933 -97.553 1.00 90.62 475 GLN A C 1
ATOM 3689 O O . GLN A 1 475 ? 61.348 23.051 -98.732 1.00 90.62 475 GLN A O 1
ATOM 3694 N N . LEU A 1 476 ? 60.323 23.888 -96.928 1.00 88.50 476 LEU A N 1
ATOM 3695 C CA . LEU A 1 476 ? 59.960 25.137 -97.587 1.00 88.50 476 LEU A CA 1
ATOM 3696 C C . LEU A 1 476 ? 61.214 25.935 -97.965 1.00 88.50 476 LEU A C 1
ATOM 3698 O O . LEU A 1 476 ? 61.332 26.355 -99.112 1.00 88.50 476 LEU A O 1
ATOM 3702 N N . ALA A 1 477 ? 62.175 26.089 -97.053 1.00 89.06 477 ALA A N 1
ATOM 3703 C CA . ALA A 1 477 ? 63.430 26.788 -97.324 1.00 89.06 477 ALA A CA 1
ATOM 3704 C C . ALA A 1 477 ? 64.252 26.105 -98.431 1.00 89.06 477 ALA A C 1
ATOM 3706 O O . ALA A 1 477 ? 64.779 26.789 -99.309 1.00 89.06 477 ALA A O 1
ATOM 3707 N N . SER A 1 478 ? 64.325 24.769 -98.445 1.00 89.94 478 SER A N 1
ATOM 3708 C CA . SER A 1 478 ? 65.020 24.030 -99.504 1.00 89.94 478 SER A CA 1
ATOM 3709 C C . SER A 1 478 ? 64.316 24.187 -100.853 1.00 89.94 478 SER A C 1
ATOM 3711 O O . SER A 1 478 ? 64.988 24.442 -101.852 1.00 89.94 478 SER A O 1
ATOM 3713 N N . SER A 1 479 ? 62.979 24.146 -100.888 1.00 86.44 479 SER A N 1
ATOM 3714 C CA . SER A 1 479 ? 62.208 24.417 -102.108 1.00 86.44 479 SER A CA 1
ATOM 3715 C C . SER A 1 479 ? 62.394 25.860 -102.598 1.00 86.44 479 SER A C 1
ATOM 3717 O O . SER A 1 479 ? 62.610 26.084 -103.785 1.00 86.44 479 SER A O 1
ATOM 3719 N N . GLN A 1 480 ? 62.416 26.849 -101.696 1.00 90.44 480 GLN A N 1
ATOM 3720 C CA . GLN A 1 480 ? 62.692 28.249 -102.031 1.00 90.44 480 GLN A CA 1
ATOM 3721 C C . GLN A 1 480 ? 64.111 28.429 -102.578 1.00 90.44 480 GLN A C 1
ATOM 3723 O O . GLN A 1 480 ? 64.307 29.168 -103.541 1.00 90.44 480 GLN A O 1
ATOM 3728 N N . GLN A 1 481 ? 65.102 27.732 -102.014 1.00 89.50 481 GLN A N 1
ATOM 3729 C CA . GLN A 1 481 ? 66.470 27.742 -102.526 1.00 89.50 481 GLN A CA 1
ATOM 3730 C C . GLN A 1 481 ? 66.559 27.105 -103.919 1.00 89.50 481 GLN A C 1
ATOM 3732 O O . GLN A 1 481 ? 67.239 27.662 -104.778 1.00 89.50 481 GLN A O 1
ATOM 3737 N N . GLN A 1 482 ? 65.854 25.994 -104.161 1.00 87.94 482 GLN A N 1
ATOM 3738 C CA . GLN A 1 482 ? 65.753 25.367 -105.485 1.00 87.94 482 GLN A CA 1
ATOM 3739 C C . GLN A 1 482 ? 65.084 26.297 -106.506 1.00 87.94 482 GLN A C 1
ATOM 3741 O O . GLN A 1 482 ? 65.552 26.419 -107.636 1.00 87.94 482 GLN A O 1
ATOM 3746 N N . VAL A 1 483 ? 64.028 27.014 -106.110 1.00 86.56 483 VAL A N 1
ATOM 3747 C CA . VAL A 1 483 ? 63.395 28.033 -106.960 1.00 86.56 483 VAL A CA 1
ATOM 3748 C C . VAL A 1 483 ? 64.369 29.176 -107.245 1.00 86.56 483 VAL A C 1
ATOM 3750 O O . VAL A 1 483 ? 64.475 29.610 -108.387 1.00 86.56 483 VAL A O 1
ATOM 3753 N N . ALA A 1 484 ? 65.125 29.645 -106.251 1.00 86.25 484 ALA A N 1
ATOM 3754 C CA . ALA A 1 484 ? 66.116 30.701 -106.443 1.00 86.25 484 ALA A CA 1
ATOM 3755 C C . ALA A 1 484 ? 67.287 30.257 -107.338 1.00 86.25 484 ALA A C 1
ATOM 3757 O O . ALA A 1 484 ? 67.761 31.052 -108.151 1.00 86.25 484 ALA A O 1
ATOM 3758 N N . SER A 1 485 ? 67.761 29.010 -107.226 1.00 87.12 485 SER A N 1
ATOM 3759 C CA . SER A 1 485 ? 68.779 28.472 -108.137 1.00 87.12 485 SER A CA 1
ATOM 3760 C C . SER A 1 485 ? 68.232 28.323 -109.553 1.00 87.12 485 SER A C 1
ATOM 3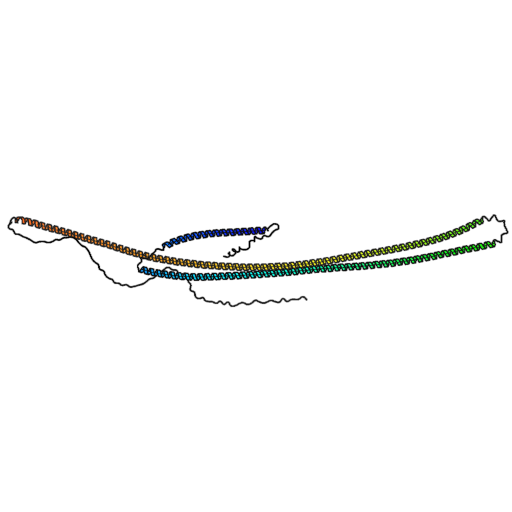762 O O . SER A 1 485 ? 68.887 28.781 -110.481 1.00 87.12 485 SER A O 1
ATOM 3764 N N . ALA A 1 486 ? 67.010 27.807 -109.716 1.00 83.44 486 ALA A N 1
ATOM 3765 C CA . ALA A 1 486 ? 66.345 27.734 -111.015 1.00 83.44 486 ALA A CA 1
ATOM 3766 C C . ALA A 1 486 ? 66.145 29.130 -111.630 1.00 83.44 486 ALA A C 1
ATOM 3768 O O . ALA A 1 486 ? 66.395 29.329 -112.812 1.00 83.44 486 ALA A O 1
ATOM 3769 N N . GLN A 1 487 ? 65.775 30.139 -110.833 1.00 84.50 487 GLN A N 1
ATOM 3770 C CA . GLN A 1 487 ? 65.696 31.529 -111.294 1.00 84.50 487 GLN A CA 1
ATOM 3771 C C . GLN A 1 487 ? 67.060 32.067 -111.742 1.00 84.50 487 GLN A C 1
ATOM 3773 O O . GLN A 1 487 ? 67.131 32.741 -112.766 1.00 84.50 487 GLN A O 1
ATOM 3778 N N . ARG A 1 488 ? 68.152 31.769 -111.020 1.00 86.56 488 ARG A N 1
ATOM 3779 C CA . ARG A 1 488 ? 69.509 32.152 -111.451 1.00 86.56 488 ARG A CA 1
ATOM 3780 C C . ARG A 1 488 ? 69.916 31.449 -112.738 1.00 86.56 488 ARG A C 1
ATOM 3782 O O . ARG A 1 488 ? 70.477 32.116 -113.595 1.00 86.56 488 ARG A O 1
ATOM 3789 N N . GLU A 1 489 ? 69.608 30.162 -112.884 1.00 85.44 489 GLU A N 1
ATOM 3790 C CA . GLU A 1 489 ? 69.844 29.411 -114.121 1.00 85.44 489 GLU A CA 1
ATOM 3791 C C . GLU A 1 489 ? 69.058 30.001 -115.293 1.00 85.44 489 GLU A C 1
ATOM 3793 O O . GLU A 1 489 ? 69.611 30.173 -116.373 1.00 85.44 489 GLU A O 1
ATOM 3798 N N . VAL A 1 490 ? 67.801 30.397 -115.075 1.00 83.88 490 VAL A N 1
ATOM 3799 C CA . VAL A 1 490 ? 66.988 31.098 -116.080 1.00 83.88 490 VAL A CA 1
ATOM 3800 C C . VAL A 1 490 ? 67.600 32.454 -116.437 1.00 83.88 490 VAL A C 1
ATOM 3802 O O . VAL A 1 490 ? 67.655 32.801 -117.614 1.00 83.88 490 VAL A O 1
ATOM 3805 N N . VAL A 1 491 ? 68.102 33.217 -115.461 1.00 85.12 491 VAL A N 1
ATOM 3806 C CA . VAL A 1 491 ? 68.792 34.490 -115.725 1.00 85.12 491 VAL A CA 1
ATOM 3807 C C . VAL A 1 491 ? 70.113 34.263 -116.464 1.00 85.12 491 VAL A C 1
ATOM 3809 O O . VAL A 1 491 ? 70.384 34.989 -117.415 1.00 85.12 491 VAL A O 1
ATOM 3812 N N . SER A 1 492 ? 70.915 33.257 -116.097 1.00 83.75 492 SER A N 1
ATOM 3813 C CA . SER A 1 492 ? 72.165 32.937 -116.798 1.00 83.75 492 SER A CA 1
ATOM 3814 C C . SER A 1 492 ? 71.914 32.389 -118.199 1.00 83.75 492 SER A C 1
ATOM 3816 O O . SER A 1 492 ? 72.621 32.765 -119.124 1.00 83.75 492 SER A O 1
ATOM 3818 N N . ALA A 1 493 ? 70.880 31.567 -118.387 1.00 78.19 493 ALA A N 1
ATOM 3819 C CA . ALA A 1 493 ? 70.439 31.118 -119.704 1.00 78.19 493 ALA A CA 1
ATOM 3820 C C . ALA A 1 493 ? 69.933 32.304 -120.538 1.00 78.19 493 ALA A C 1
ATOM 3822 O O . ALA A 1 493 ? 70.223 32.391 -121.726 1.00 78.19 493 ALA A O 1
ATOM 3823 N N . GLY A 1 494 ? 69.244 33.263 -119.909 1.00 80.06 494 GLY A N 1
ATOM 3824 C CA . GLY A 1 494 ? 68.885 34.541 -120.520 1.00 80.06 494 GLY A CA 1
ATOM 3825 C C . GLY A 1 494 ? 70.110 35.358 -120.940 1.00 80.06 494 GLY A C 1
ATOM 3826 O O . GLY A 1 494 ? 70.129 35.876 -122.051 1.00 80.06 494 GLY A O 1
ATOM 3827 N N . GLN A 1 495 ? 71.149 35.422 -120.100 1.00 81.50 495 GLN A N 1
ATOM 3828 C CA . GLN A 1 495 ? 72.413 36.098 -120.410 1.00 81.50 495 GLN A CA 1
ATOM 3829 C C . GLN A 1 495 ? 73.157 35.424 -121.566 1.00 81.50 495 GLN A C 1
ATOM 3831 O O . GLN A 1 495 ? 73.542 36.112 -122.508 1.00 81.50 495 GLN A O 1
ATOM 3836 N N . GLN A 1 496 ? 73.278 34.095 -121.538 1.00 80.31 496 GLN A N 1
ATOM 3837 C CA . GLN A 1 496 ? 73.841 33.300 -122.632 1.00 80.31 496 GLN A CA 1
ATOM 3838 C C . GLN A 1 496 ? 73.049 33.496 -123.927 1.00 80.31 496 GLN A C 1
ATOM 3840 O O . GLN A 1 496 ? 73.639 33.628 -124.992 1.00 80.31 496 GLN A O 1
ATOM 3845 N N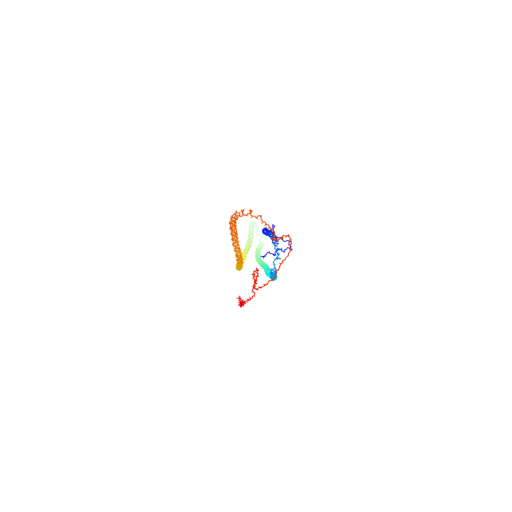 . LEU A 1 497 ? 71.718 33.584 -123.856 1.00 78.69 497 LEU A N 1
ATOM 3846 C CA . LEU A 1 497 ? 70.888 33.887 -125.020 1.00 78.69 497 LEU A CA 1
ATOM 3847 C C . LEU A 1 497 ? 71.194 35.285 -125.575 1.00 78.69 497 LEU A C 1
ATOM 3849 O O . LEU A 1 497 ? 71.305 35.437 -126.786 1.00 78.69 497 LEU A O 1
ATOM 3853 N N . THR A 1 498 ? 71.355 36.303 -124.723 1.00 76.44 498 THR A N 1
ATOM 3854 C CA . THR A 1 498 ? 71.804 37.634 -125.174 1.00 76.44 498 THR A CA 1
ATOM 3855 C C . THR A 1 498 ? 73.210 37.618 -125.758 1.00 76.44 498 THR A C 1
ATOM 3857 O O . THR A 1 498 ? 73.435 38.312 -126.741 1.00 76.44 498 THR A O 1
ATOM 3860 N N . GLU A 1 499 ? 74.131 36.828 -125.210 1.00 79.44 499 GLU A N 1
ATOM 3861 C CA . GLU A 1 499 ? 75.489 36.681 -125.740 1.00 79.44 499 GLU A CA 1
ATOM 3862 C C . GLU A 1 499 ? 75.460 36.023 -127.125 1.00 79.44 499 GLU A C 1
ATOM 3864 O O . GLU A 1 499 ? 76.008 36.577 -128.069 1.00 79.44 499 GLU A O 1
ATOM 3869 N N . VAL A 1 500 ? 74.688 34.946 -127.304 1.00 79.56 500 VAL A N 1
ATOM 3870 C CA . VAL A 1 500 ? 74.450 34.324 -128.618 1.00 79.56 500 VAL A CA 1
ATOM 3871 C C . VAL A 1 500 ? 73.766 35.296 -129.583 1.00 79.56 500 VAL A C 1
ATOM 3873 O O . VAL A 1 500 ? 74.132 35.367 -130.752 1.00 79.56 500 VAL A O 1
ATOM 3876 N N . LEU A 1 501 ? 72.783 36.080 -129.131 1.00 76.12 501 LEU A N 1
ATOM 3877 C CA . LEU A 1 501 ? 72.156 37.110 -129.968 1.00 76.12 501 LEU A CA 1
ATOM 3878 C C . LEU A 1 501 ? 73.150 38.209 -130.363 1.00 76.12 501 LEU A C 1
ATOM 3880 O O . LEU A 1 501 ? 73.067 38.720 -131.480 1.00 76.12 501 LEU A O 1
ATOM 3884 N N . GLN A 1 502 ? 74.088 38.556 -129.482 1.00 80.88 502 GLN A N 1
ATOM 3885 C CA . GLN A 1 502 ? 75.145 39.518 -129.763 1.00 80.88 502 GLN A CA 1
ATOM 3886 C C . GLN A 1 502 ? 76.185 38.941 -130.729 1.00 80.88 502 GLN A C 1
ATOM 3888 O O . GLN A 1 502 ? 76.509 39.609 -131.703 1.00 80.88 502 GLN A O 1
ATOM 3893 N N . GLU A 1 503 ? 76.618 37.690 -130.561 1.00 78.62 503 GLU A N 1
ATOM 3894 C CA . GLU A 1 503 ? 77.472 36.988 -131.529 1.00 78.62 503 GLU A CA 1
ATOM 3895 C C . GLU A 1 503 ? 76.796 36.879 -132.901 1.00 78.62 503 GLU A C 1
ATOM 3897 O O . GLU A 1 503 ? 77.432 37.081 -133.934 1.00 78.62 503 GLU A O 1
ATOM 3902 N N . VAL A 1 504 ? 75.486 36.619 -132.944 1.00 74.75 504 VAL A N 1
ATOM 3903 C CA . VAL A 1 504 ? 74.710 36.623 -134.192 1.00 74.75 504 VAL A CA 1
ATOM 3904 C C . VAL A 1 504 ? 74.650 38.028 -134.796 1.00 74.75 504 VAL A C 1
ATOM 3906 O O . VAL A 1 504 ? 74.767 38.161 -136.015 1.00 74.75 504 VAL A O 1
ATOM 3909 N N . ALA A 1 505 ? 74.500 39.081 -133.988 1.00 72.88 505 ALA A N 1
ATOM 3910 C CA . ALA A 1 505 ? 74.531 40.464 -134.462 1.00 72.88 505 ALA A CA 1
ATOM 3911 C C . ALA A 1 505 ? 75.921 40.855 -134.999 1.00 72.88 505 ALA A C 1
ATOM 3913 O O . ALA A 1 505 ? 76.018 41.437 -136.079 1.00 72.88 505 ALA A O 1
ATOM 3914 N N . GLU A 1 506 ? 76.996 40.469 -134.312 1.00 75.50 506 GLU A N 1
ATOM 3915 C CA . GLU A 1 506 ? 78.381 40.662 -134.750 1.00 75.50 506 GLU A CA 1
ATOM 3916 C C . GLU A 1 506 ? 78.677 39.866 -136.028 1.00 75.50 506 GLU A C 1
ATOM 3918 O O . GLU A 1 506 ? 79.268 40.403 -136.964 1.00 75.50 506 GLU A O 1
ATOM 3923 N N . ALA A 1 507 ? 78.183 38.631 -136.145 1.00 72.19 507 ALA A N 1
ATOM 3924 C CA . ALA A 1 507 ? 78.280 37.835 -137.366 1.00 72.19 507 ALA A CA 1
ATOM 3925 C C . ALA A 1 507 ? 77.496 38.462 -138.532 1.00 72.19 507 ALA A C 1
ATOM 3927 O O . ALA A 1 507 ? 77.968 38.461 -139.672 1.00 72.19 507 ALA A O 1
ATOM 3928 N N . GLN A 1 508 ? 76.319 39.041 -138.272 1.00 72.31 508 GLN A N 1
ATOM 3929 C CA . GLN A 1 508 ? 75.560 39.795 -139.274 1.00 72.31 508 GLN A CA 1
ATOM 3930 C C . GLN A 1 508 ? 76.286 41.077 -139.699 1.00 72.31 508 GLN A C 1
ATOM 3932 O O . GLN A 1 508 ? 76.263 41.423 -140.882 1.00 72.31 508 GLN A O 1
ATOM 3937 N N . GLN A 1 509 ? 76.960 41.756 -138.772 1.00 74.88 509 GLN A N 1
ATOM 3938 C CA . GLN A 1 509 ? 77.741 42.955 -139.053 1.00 74.88 509 GLN A CA 1
ATOM 3939 C C . GLN A 1 509 ? 79.022 42.623 -139.833 1.00 74.88 509 GLN A C 1
ATOM 3941 O O . GLN A 1 509 ? 79.286 43.253 -140.853 1.00 74.88 509 GLN A O 1
ATOM 3946 N N . ALA A 1 510 ? 79.727 41.546 -139.479 1.00 72.00 510 ALA A N 1
ATOM 3947 C CA . ALA A 1 510 ? 80.843 41.011 -140.260 1.00 72.00 510 ALA A CA 1
ATOM 3948 C C . ALA A 1 510 ? 80.408 40.590 -141.678 1.00 72.00 510 ALA A C 1
ATOM 3950 O O . ALA A 1 510 ? 81.124 40.823 -142.652 1.00 72.00 510 ALA A O 1
ATOM 3951 N N . LEU A 1 511 ? 79.205 40.023 -141.829 1.00 73.69 511 LEU A N 1
ATOM 3952 C CA . LEU A 1 511 ? 78.623 39.712 -143.138 1.00 73.69 511 LEU A CA 1
ATOM 3953 C C . LEU A 1 511 ? 78.285 40.985 -143.937 1.00 73.69 511 LEU A C 1
ATOM 3955 O O . LEU A 1 511 ? 78.430 41.001 -145.164 1.00 73.69 511 LEU A O 1
ATOM 3959 N N . ALA A 1 512 ? 77.832 42.048 -143.269 1.00 71.44 512 ALA A N 1
ATOM 3960 C CA . ALA A 1 512 ? 77.580 43.348 -143.885 1.00 71.44 512 ALA A CA 1
ATOM 3961 C C . ALA A 1 512 ? 78.885 44.022 -144.338 1.00 71.44 512 ALA A C 1
ATOM 3963 O O . ALA A 1 512 ? 78.945 44.507 -145.468 1.00 71.44 512 ALA A O 1
ATOM 3964 N N . ASP A 1 513 ? 79.943 43.961 -143.530 1.00 74.31 513 ASP A N 1
ATOM 3965 C CA . ASP A 1 513 ? 81.271 44.478 -143.874 1.00 74.31 513 ASP A CA 1
ATOM 3966 C C . ASP A 1 513 ? 81.907 43.684 -145.022 1.00 74.31 513 ASP A C 1
ATOM 3968 O O . ASP A 1 513 ? 82.428 44.274 -145.970 1.00 74.31 513 ASP A O 1
ATOM 3972 N N . LEU A 1 514 ? 81.771 42.352 -145.033 1.00 72.62 514 LEU A N 1
ATOM 3973 C CA . LEU A 1 514 ? 82.202 41.510 -146.155 1.00 72.62 514 LEU A CA 1
ATOM 3974 C C . LEU A 1 514 ? 81.417 41.833 -147.439 1.00 72.62 514 LEU A C 1
ATOM 3976 O O . LEU A 1 514 ? 81.983 41.878 -148.534 1.00 72.62 514 LEU A O 1
ATOM 3980 N N . ARG A 1 515 ? 80.108 42.106 -147.329 1.00 71.38 515 ARG A N 1
ATOM 3981 C CA . ARG A 1 515 ? 79.298 42.598 -148.455 1.00 71.38 515 ARG A CA 1
ATOM 3982 C C . ARG A 1 515 ? 79.762 43.973 -148.920 1.00 71.38 515 ARG A C 1
ATOM 3984 O O . ARG A 1 515 ? 79.838 44.187 -150.128 1.00 71.38 515 ARG A O 1
ATOM 3991 N N . HIS A 1 516 ? 80.104 44.877 -148.008 1.00 73.75 516 HIS A N 1
ATOM 3992 C CA . HIS A 1 516 ? 80.615 46.196 -148.359 1.00 73.75 516 HIS A CA 1
ATOM 3993 C C . HIS A 1 516 ? 81.972 46.098 -149.075 1.00 73.75 516 HIS A C 1
ATOM 3995 O O . HIS A 1 516 ? 82.166 46.758 -150.099 1.00 73.75 516 HIS A O 1
ATOM 4001 N N . GLN A 1 517 ? 82.863 45.211 -148.624 1.00 73.25 517 GLN A N 1
ATOM 4002 C CA . GLN A 1 517 ? 84.129 44.900 -149.296 1.00 73.25 517 GLN A CA 1
ATOM 4003 C C . GLN A 1 517 ? 83.917 44.241 -150.670 1.00 73.25 517 GLN A C 1
ATOM 4005 O O . GLN A 1 517 ? 84.611 44.578 -151.630 1.00 73.25 517 GLN A O 1
ATOM 4010 N N . MET A 1 518 ? 82.916 43.367 -150.827 1.00 68.81 518 MET A N 1
ATOM 4011 C CA . MET A 1 518 ? 82.545 42.817 -152.139 1.00 68.81 518 MET A CA 1
ATOM 4012 C C . MET A 1 518 ? 81.957 43.863 -153.099 1.00 68.81 518 MET A C 1
ATOM 4014 O O . MET A 1 518 ? 82.116 43.739 -154.312 1.00 68.81 518 MET A O 1
ATOM 4018 N N . VAL A 1 519 ? 81.276 44.893 -152.593 1.00 71.00 519 VAL A N 1
ATOM 4019 C CA . VAL A 1 519 ? 80.784 46.009 -153.420 1.00 71.00 519 VAL A CA 1
ATOM 4020 C C . VAL A 1 519 ? 81.935 46.923 -153.845 1.00 71.00 519 VAL A C 1
ATOM 4022 O O . VAL A 1 519 ? 81.985 47.313 -155.009 1.00 71.00 519 VAL A O 1
ATOM 4025 N N . LEU A 1 520 ? 82.892 47.194 -152.954 1.00 71.12 520 LEU A N 1
ATOM 4026 C CA . LEU A 1 520 ? 84.079 47.999 -153.266 1.00 71.12 520 LEU A CA 1
ATOM 4027 C C . LEU A 1 520 ? 84.996 47.303 -154.286 1.00 71.12 520 LEU A C 1
ATOM 4029 O O . LEU A 1 520 ? 85.354 47.900 -155.295 1.00 71.12 520 LEU A O 1
ATOM 4033 N N . THR A 1 521 ? 85.267 46.006 -154.116 1.00 69.56 521 THR A N 1
ATOM 4034 C CA . THR A 1 521 ? 86.041 45.214 -155.098 1.00 69.56 521 THR A CA 1
ATOM 4035 C C . THR A 1 521 ? 85.314 45.044 -156.441 1.00 69.56 521 THR A C 1
ATOM 4037 O O . THR A 1 521 ? 85.957 44.947 -157.492 1.00 69.56 521 THR A O 1
ATOM 4040 N N . ARG A 1 522 ? 83.970 45.066 -156.451 1.00 63.50 522 ARG A N 1
ATOM 4041 C CA . ARG A 1 522 ? 83.175 45.158 -157.690 1.00 63.50 522 ARG A CA 1
ATOM 4042 C C . ARG A 1 522 ? 83.267 46.534 -158.349 1.00 63.50 522 ARG A C 1
ATOM 4044 O O . ARG A 1 522 ? 83.411 46.578 -159.566 1.00 63.50 522 ARG A O 1
ATOM 4051 N N . GLN A 1 523 ? 83.235 47.629 -157.588 1.00 64.00 523 GLN A N 1
ATOM 4052 C CA . GLN A 1 523 ? 83.417 48.984 -158.127 1.00 64.00 523 GLN A CA 1
ATOM 4053 C C . GLN A 1 523 ? 84.799 49.164 -158.771 1.00 64.00 523 GLN A C 1
ATOM 4055 O O . GLN A 1 523 ? 84.878 49.671 -159.888 1.00 64.00 523 GLN A O 1
ATOM 4060 N N . GLU A 1 524 ? 85.860 48.657 -158.138 1.00 64.94 524 GLU A N 1
ATOM 4061 C CA . GLU A 1 524 ? 87.222 48.681 -158.695 1.00 64.94 524 GLU A CA 1
ATOM 4062 C C . GLU A 1 524 ? 87.354 47.795 -159.954 1.00 64.94 524 GLU A C 1
ATOM 4064 O O . GLU A 1 524 ? 88.023 48.163 -160.923 1.00 64.94 524 GLU A O 1
ATOM 4069 N N . SER A 1 525 ? 86.648 46.656 -160.004 1.00 58.94 525 SER A N 1
ATOM 4070 C CA . SER A 1 525 ? 86.606 45.782 -161.190 1.00 58.94 525 SER A CA 1
ATOM 4071 C C . SER A 1 525 ? 85.807 46.378 -162.358 1.00 58.94 525 SER A C 1
ATOM 4073 O O . SER A 1 525 ? 86.156 46.156 -163.521 1.00 58.94 525 SER A O 1
ATOM 4075 N N . ASP A 1 526 ? 84.751 47.144 -162.081 1.00 60.94 526 ASP A N 1
ATOM 4076 C CA . ASP A 1 526 ? 83.925 47.783 -163.110 1.00 60.94 526 ASP A CA 1
ATOM 4077 C C . ASP A 1 526 ? 84.572 49.067 -163.676 1.00 60.94 526 ASP A C 1
ATOM 4079 O O . ASP A 1 526 ? 84.393 49.369 -164.860 1.00 60.94 526 ASP A O 1
ATOM 4083 N N . GLU A 1 527 ? 85.408 49.777 -162.907 1.00 61.47 527 GLU A N 1
ATOM 4084 C CA . GLU A 1 527 ? 86.263 50.868 -163.416 1.00 61.47 527 GLU A CA 1
ATOM 4085 C C . GLU A 1 527 ? 87.418 50.358 -164.299 1.00 61.47 527 GLU A C 1
ATOM 4087 O O . GLU A 1 527 ? 87.698 50.938 -165.357 1.00 61.47 527 GLU A O 1
ATOM 4092 N N . ALA A 1 528 ? 88.016 49.210 -163.960 1.00 57.81 528 ALA A N 1
ATOM 4093 C CA . ALA A 1 528 ? 88.987 48.526 -164.821 1.00 57.81 528 ALA A CA 1
ATOM 4094 C C . ALA A 1 528 ? 88.348 47.977 -166.118 1.00 57.81 528 ALA A C 1
ATOM 4096 O O . ALA A 1 528 ? 88.965 47.995 -167.185 1.00 57.81 528 ALA A O 1
ATOM 4097 N N . ARG A 1 529 ? 87.079 47.542 -166.072 1.00 59.72 529 ARG A N 1
ATOM 4098 C CA . ARG A 1 529 ? 86.331 47.087 -167.262 1.00 59.72 529 ARG A CA 1
ATOM 4099 C C . ARG A 1 529 ? 85.921 48.229 -168.194 1.00 59.72 529 ARG A C 1
ATOM 4101 O O . ARG A 1 529 ? 85.962 48.051 -169.411 1.00 59.72 529 ARG A O 1
ATOM 4108 N N . ARG A 1 530 ? 85.590 49.413 -167.667 1.00 60.41 530 ARG A N 1
ATOM 4109 C CA . ARG A 1 530 ? 85.244 50.595 -168.484 1.00 60.41 530 ARG A CA 1
ATOM 4110 C C . ARG A 1 530 ? 86.437 51.140 -169.276 1.00 60.41 530 ARG A C 1
ATOM 4112 O O . ARG A 1 530 ? 86.266 51.511 -170.435 1.00 60.41 530 ARG A O 1
ATOM 4119 N N . THR A 1 531 ? 87.642 51.111 -168.707 1.00 59.25 531 THR A N 1
ATOM 4120 C CA . THR A 1 531 ? 88.876 51.577 -169.373 1.00 59.25 531 THR A CA 1
ATOM 4121 C C . THR A 1 531 ? 89.393 50.604 -170.442 1.00 59.25 531 THR A C 1
ATOM 4123 O O . THR A 1 531 ? 89.891 51.046 -171.475 1.00 59.25 531 THR A O 1
ATOM 4126 N N . LEU A 1 532 ? 89.172 49.295 -170.279 1.00 57.72 532 LEU A N 1
ATOM 4127 C CA . LEU A 1 532 ? 89.459 48.278 -171.304 1.00 57.72 532 LEU A CA 1
ATOM 4128 C C . LEU A 1 532 ? 88.428 48.262 -172.452 1.00 57.72 532 LEU A C 1
ATOM 4130 O O . LEU A 1 532 ? 88.810 48.092 -173.611 1.00 57.72 532 LEU A O 1
ATOM 4134 N N . SER A 1 533 ? 87.143 48.520 -172.171 1.00 58.41 533 SER A N 1
ATOM 4135 C CA . SER A 1 533 ? 86.085 48.561 -173.200 1.00 58.41 533 SER A CA 1
ATOM 4136 C C . SER A 1 533 ? 86.173 49.759 -174.160 1.00 58.41 533 SER A C 1
ATOM 4138 O O . SER A 1 533 ? 85.691 49.670 -175.287 1.00 58.41 533 SER A O 1
ATOM 4140 N N . ALA A 1 534 ? 86.835 50.852 -173.757 1.00 57.84 534 ALA A N 1
ATOM 4141 C CA . ALA A 1 534 ? 87.051 52.030 -174.602 1.00 57.84 534 ALA A CA 1
ATOM 4142 C C . ALA A 1 534 ? 88.189 51.841 -175.628 1.00 57.84 534 ALA A C 1
ATOM 4144 O O . ALA A 1 534 ? 88.153 52.450 -176.690 1.00 57.84 534 ALA A O 1
ATOM 4145 N N . VAL A 1 535 ? 89.156 50.953 -175.354 1.00 58.78 535 VAL A N 1
ATOM 4146 C CA . VAL A 1 535 ? 90.265 50.608 -176.272 1.00 58.78 535 VAL A CA 1
ATOM 4147 C C . VAL A 1 535 ? 89.903 49.413 -177.173 1.00 58.78 535 VAL A C 1
ATOM 4149 O O . VAL A 1 535 ? 90.406 49.286 -178.285 1.00 58.78 535 VAL A O 1
ATOM 4152 N N . GLN A 1 536 ? 88.971 48.555 -176.741 1.00 52.44 536 GLN A N 1
ATOM 4153 C CA . GLN A 1 536 ? 88.505 47.393 -177.514 1.00 52.44 536 GLN A CA 1
ATOM 4154 C C . GLN A 1 536 ? 87.405 47.714 -178.548 1.00 52.44 536 GLN A C 1
ATOM 4156 O O . GLN A 1 536 ? 87.167 46.904 -179.443 1.00 52.44 536 GLN A O 1
ATOM 4161 N N . ALA A 1 537 ? 86.777 48.897 -178.488 1.00 54.31 537 ALA A N 1
ATOM 4162 C CA . ALA A 1 537 ? 85.774 49.345 -179.463 1.00 54.31 537 ALA A CA 1
ATOM 4163 C C . ALA A 1 537 ? 86.374 49.928 -180.765 1.00 54.31 537 ALA A C 1
ATOM 4165 O O . ALA A 1 537 ? 85.695 49.916 -181.790 1.00 54.31 537 ALA A O 1
ATOM 4166 N N . GLU A 1 538 ? 87.641 50.366 -180.772 1.00 49.78 538 GLU A N 1
ATOM 4167 C CA . GLU A 1 538 ? 88.342 50.806 -181.998 1.00 49.78 538 GLU A CA 1
ATOM 4168 C C . GLU A 1 538 ? 88.923 49.638 -182.817 1.00 49.78 538 GLU A C 1
ATOM 4170 O O . GLU A 1 538 ? 89.093 49.765 -184.026 1.00 49.78 538 GLU A O 1
ATOM 4175 N N . LEU A 1 539 ? 89.149 48.469 -182.205 1.00 47.22 539 LEU A N 1
ATOM 4176 C CA . LEU A 1 539 ? 89.722 47.294 -182.881 1.00 47.22 539 LEU A CA 1
ATOM 4177 C C . LEU A 1 539 ? 88.656 46.321 -183.439 1.00 47.22 539 LEU A C 1
ATOM 4179 O O . LEU A 1 539 ? 88.962 45.447 -184.245 1.00 47.22 539 LEU A O 1
ATOM 4183 N N . ALA A 1 540 ? 87.383 46.477 -183.050 1.00 48.00 540 ALA A N 1
ATOM 4184 C CA . ALA A 1 540 ? 86.276 45.591 -183.440 1.00 48.00 540 ALA A CA 1
ATOM 4185 C C . ALA A 1 540 ? 85.679 45.878 -184.837 1.00 48.00 540 ALA A C 1
ATOM 4187 O O . ALA A 1 540 ? 84.859 45.100 -185.327 1.00 48.00 540 ALA A O 1
ATOM 4188 N N . GLY A 1 541 ? 86.109 46.956 -185.506 1.00 44.03 541 GLY A N 1
ATOM 4189 C CA . GLY A 1 541 ? 85.850 47.178 -186.936 1.00 44.03 541 GLY A CA 1
ATOM 4190 C C . GLY A 1 541 ? 86.747 46.335 -187.850 1.00 44.03 541 GLY A C 1
ATOM 4191 O O . GLY A 1 541 ? 86.473 46.192 -189.040 1.00 44.03 541 GLY A O 1
ATOM 4192 N N . GLU A 1 542 ? 87.802 45.735 -187.302 1.00 42.41 542 GLU A N 1
ATOM 4193 C CA . GLU A 1 542 ? 88.877 45.142 -188.079 1.00 42.41 542 GLU A CA 1
ATOM 4194 C C . GLU A 1 542 ? 88.955 43.634 -187.865 1.00 42.41 542 GLU A C 1
ATOM 4196 O O . GLU A 1 542 ? 89.963 43.117 -187.401 1.00 42.41 542 GLU A O 1
ATOM 4201 N N . GLN A 1 543 ? 87.903 42.943 -188.331 1.00 40.00 543 GLN A N 1
ATOM 4202 C CA . GLN A 1 543 ? 87.831 41.501 -188.636 1.00 40.00 543 GLN A CA 1
ATOM 4203 C C . GLN A 1 543 ? 86.826 40.752 -187.748 1.00 40.00 543 GLN A C 1
ATOM 4205 O O . GLN A 1 543 ? 87.135 39.777 -187.071 1.00 40.00 543 GLN A O 1
ATOM 4210 N N . GLN A 1 544 ? 85.534 41.044 -187.891 1.00 49.06 544 GLN A N 1
ATOM 4211 C CA . GLN A 1 544 ? 84.699 40.406 -188.927 1.00 49.06 544 GLN A CA 1
ATOM 4212 C C . GLN A 1 544 ? 85.494 39.674 -190.026 1.00 49.06 544 GLN A C 1
ATOM 4214 O O . GLN A 1 544 ? 85.443 39.994 -191.211 1.00 49.06 544 GLN A O 1
ATOM 4219 N N . ARG A 1 545 ? 86.282 38.682 -189.614 1.00 34.34 545 ARG A N 1
ATOM 4220 C CA . ARG A 1 545 ? 86.936 37.747 -190.509 1.00 34.34 545 ARG A CA 1
ATOM 4221 C C . ARG A 1 545 ? 87.134 36.435 -189.765 1.00 34.34 545 ARG A C 1
ATOM 4223 O O . ARG A 1 545 ? 88.200 36.137 -189.255 1.00 34.34 545 ARG A O 1
ATOM 4230 N N . LEU A 1 546 ? 86.056 35.655 -189.835 1.00 32.06 546 LEU A N 1
ATOM 4231 C CA . LEU A 1 546 ? 86.045 34.193 -189.805 1.00 32.06 546 LEU A CA 1
ATOM 4232 C C . LEU A 1 546 ? 86.149 33.601 -188.390 1.00 32.06 546 LEU A C 1
ATOM 4234 O O . LEU A 1 546 ? 87.208 33.565 -187.788 1.00 32.06 546 LEU A O 1
ATOM 4238 N N . ALA A 1 547 ? 85.017 33.269 -187.772 1.00 28.61 547 ALA A N 1
ATOM 4239 C CA . ALA A 1 547 ? 84.233 32.046 -188.011 1.00 28.61 547 ALA A CA 1
ATOM 4240 C C . ALA A 1 547 ? 84.817 30.820 -187.295 1.00 28.61 547 ALA A C 1
ATOM 4242 O O . ALA A 1 547 ? 86.007 30.545 -187.375 1.00 28.61 547 ALA A O 1
ATOM 4243 N N . GLY A 1 548 ? 83.929 30.048 -186.668 1.00 30.41 548 GLY A N 1
ATOM 4244 C CA . GLY A 1 548 ? 84.257 28.777 -186.022 1.00 30.41 548 GLY A CA 1
ATOM 4245 C C . GLY A 1 548 ? 83.717 28.755 -184.598 1.00 30.41 548 GLY A C 1
ATOM 4246 O O . GLY A 1 548 ? 84.354 29.278 -183.702 1.00 30.41 548 GLY A O 1
ATOM 4247 N N . MET A 1 549 ? 82.449 28.404 -184.397 1.00 26.81 549 MET A N 1
ATOM 4248 C CA . MET A 1 549 ? 81.982 27.020 -184.231 1.00 26.81 549 MET A CA 1
ATOM 4249 C C . MET A 1 549 ? 82.195 26.480 -182.813 1.00 26.81 549 MET A C 1
ATOM 4251 O O . MET A 1 549 ? 83.327 26.308 -182.385 1.00 26.81 549 MET A O 1
ATOM 4255 N N . ARG A 1 550 ? 81.053 26.046 -182.253 1.00 27.70 550 ARG A N 1
ATOM 4256 C CA . ARG A 1 550 ? 80.856 24.848 -181.418 1.00 27.70 550 ARG A CA 1
ATOM 4257 C C . ARG A 1 550 ? 81.318 24.939 -179.962 1.00 27.70 550 ARG A C 1
ATOM 4259 O O . ARG A 1 550 ? 82.420 25.375 -179.680 1.00 27.70 550 ARG A O 1
ATOM 4266 N N . GLU A 1 551 ? 80.350 24.804 -179.046 1.00 27.19 551 GLU A N 1
ATOM 4267 C CA . GLU A 1 551 ? 80.003 23.553 -178.317 1.00 27.19 551 GLU A CA 1
ATOM 4268 C C . GLU A 1 551 ? 81.098 23.260 -177.284 1.00 27.19 551 GLU A C 1
ATOM 4270 O O . GLU A 1 551 ? 82.274 23.372 -177.581 1.00 27.19 551 GLU A O 1
ATOM 4275 N N . SER A 1 552 ? 80.856 22.880 -176.042 1.00 25.83 552 SER A N 1
ATOM 4276 C CA . SER A 1 552 ? 79.707 22.358 -175.300 1.00 25.83 552 SER A CA 1
ATOM 4277 C C . SER A 1 552 ? 80.315 21.961 -173.955 1.00 25.83 552 SER A C 1
ATOM 4279 O O . SER A 1 552 ? 81.430 21.453 -174.004 1.00 25.83 552 SER A O 1
ATOM 4281 N N . GLU A 1 553 ? 79.625 22.125 -172.820 1.00 25.09 553 GLU A N 1
ATOM 4282 C CA . GLU A 1 553 ? 79.618 21.174 -171.682 1.00 25.09 553 GLU A CA 1
ATOM 4283 C C . GLU A 1 553 ? 78.874 21.742 -170.448 1.00 25.09 553 GLU A C 1
ATOM 4285 O O . GLU A 1 553 ? 78.581 22.937 -170.430 1.00 25.09 553 GLU A O 1
ATOM 4290 N N . PRO A 1 554 ? 78.396 20.902 -169.502 1.00 44.00 554 PRO A N 1
ATOM 4291 C CA . PRO A 1 554 ? 76.960 20.640 -169.416 1.00 44.00 554 PRO A CA 1
ATOM 4292 C C . PRO A 1 554 ? 76.380 20.703 -167.981 1.00 44.00 554 PRO A C 1
ATOM 4294 O O . PRO A 1 554 ? 77.083 20.987 -167.021 1.00 44.00 554 PRO A O 1
ATOM 4297 N N . ALA A 1 555 ? 75.063 20.451 -167.904 1.00 24.19 555 ALA A N 1
ATOM 4298 C CA . ALA A 1 555 ? 74.345 19.498 -167.028 1.00 24.19 555 ALA A CA 1
ATOM 4299 C C . ALA A 1 555 ? 74.880 19.231 -165.605 1.00 24.19 555 ALA A C 1
ATOM 4301 O O . ALA A 1 555 ? 76.062 19.021 -165.392 1.00 24.19 555 ALA A O 1
ATOM 4302 N N . ALA A 1 556 ? 74.079 19.085 -164.558 1.00 25.77 556 ALA A N 1
ATOM 4303 C CA . ALA A 1 556 ? 72.877 18.271 -164.322 1.00 25.77 556 ALA A CA 1
ATOM 4304 C C . ALA A 1 556 ? 72.647 18.412 -162.788 1.00 25.77 556 ALA A C 1
ATOM 4306 O O . ALA A 1 556 ? 73.568 18.803 -162.080 1.00 25.77 556 ALA A O 1
ATOM 4307 N N . GLN A 1 557 ? 71.546 18.115 -162.114 1.00 27.42 557 GLN A N 1
ATOM 4308 C CA . GLN A 1 557 ? 70.273 17.455 -162.361 1.00 27.42 557 GLN A CA 1
ATOM 4309 C C . GLN A 1 557 ? 69.451 17.786 -161.099 1.00 27.42 557 GLN A C 1
ATOM 4311 O O . GLN A 1 557 ? 69.979 17.741 -159.988 1.00 27.42 557 GLN A O 1
ATOM 4316 N N . GLU A 1 558 ? 68.171 18.109 -161.255 1.00 37.41 558 GLU A N 1
ATOM 4317 C CA . GLU A 1 558 ? 67.193 17.989 -160.166 1.00 37.41 558 GLU A CA 1
ATOM 4318 C C . GLU A 1 558 ? 66.959 16.491 -159.855 1.00 37.41 558 GLU A C 1
ATOM 4320 O O . GLU A 1 558 ? 67.288 15.643 -160.694 1.00 37.41 558 GLU A O 1
ATOM 4325 N N . PRO A 1 559 ? 66.365 16.128 -158.701 1.00 38.69 559 PRO A N 1
ATOM 4326 C CA . PRO A 1 559 ? 64.897 16.093 -158.666 1.00 38.69 559 PRO A CA 1
ATOM 4327 C C . PRO A 1 559 ? 64.255 16.434 -157.301 1.00 38.69 559 PRO A C 1
ATOM 4329 O O . PRO A 1 559 ? 64.769 16.127 -156.230 1.00 38.69 559 PRO A O 1
ATOM 4332 N N . LYS A 1 560 ? 63.042 16.992 -157.358 1.00 41.47 560 LYS A N 1
ATOM 4333 C CA . LYS A 1 560 ? 61.952 16.735 -156.393 1.00 41.47 560 LYS A CA 1
ATOM 4334 C C . LYS A 1 560 ? 61.271 15.414 -156.781 1.00 41.47 560 LYS A C 1
ATOM 4336 O O . LYS A 1 560 ? 61.203 15.136 -157.980 1.00 41.47 560 LYS A O 1
ATOM 4341 N N . PRO A 1 561 ? 60.704 14.633 -155.839 1.00 42.84 561 PRO A N 1
ATOM 4342 C CA . PRO A 1 561 ? 59.242 14.682 -155.677 1.00 42.84 561 PRO A CA 1
ATOM 4343 C C . PRO A 1 561 ? 58.721 14.330 -154.257 1.00 42.84 561 PRO A C 1
ATOM 4345 O O . PRO A 1 561 ? 59.438 14.363 -153.266 1.00 42.84 561 PRO A O 1
ATOM 4348 N N . ALA A 1 562 ? 57.409 14.104 -154.214 1.00 28.94 562 ALA A N 1
ATOM 4349 C CA . ALA A 1 562 ? 56.451 13.996 -153.123 1.00 28.94 562 ALA A CA 1
ATOM 4350 C C . ALA A 1 562 ? 56.610 12.862 -152.080 1.00 28.94 562 ALA A C 1
ATOM 4352 O O . ALA A 1 562 ? 57.062 11.771 -152.393 1.00 28.94 562 ALA A O 1
ATOM 4353 N N . ALA A 1 563 ? 56.070 13.163 -150.890 1.00 33.56 563 ALA A N 1
ATOM 4354 C CA . ALA A 1 563 ? 55.183 12.371 -150.020 1.00 33.56 563 ALA A CA 1
ATOM 4355 C C . ALA A 1 563 ? 55.461 10.878 -149.740 1.00 33.56 563 ALA A C 1
ATOM 4357 O O . ALA A 1 563 ? 55.250 10.043 -150.611 1.00 33.56 563 ALA A O 1
ATOM 4358 N N . GLN A 1 564 ? 55.714 10.566 -148.459 1.00 32.78 564 GLN A N 1
ATOM 4359 C CA . GLN A 1 564 ? 55.028 9.587 -147.579 1.00 32.78 564 GLN A CA 1
ATOM 4360 C C . GLN A 1 564 ? 55.968 9.225 -146.416 1.00 32.78 564 GLN A C 1
ATOM 4362 O O . GLN A 1 564 ? 57.121 8.910 -146.672 1.00 32.78 564 GLN A O 1
ATOM 4367 N N . GLU A 1 565 ? 55.487 9.189 -145.168 1.00 30.66 565 GLU A N 1
ATOM 4368 C CA . GLU A 1 565 ? 56.161 8.393 -144.132 1.00 30.66 565 GLU A CA 1
ATOM 4369 C C . GLU A 1 565 ? 55.158 7.884 -143.086 1.00 30.66 565 GLU A C 1
ATOM 4371 O O . GLU A 1 565 ? 54.433 8.641 -142.440 1.00 30.66 565 GLU A O 1
ATOM 4376 N N . GLN A 1 566 ? 55.079 6.558 -143.009 1.00 27.03 566 GLN A N 1
ATOM 4377 C CA . GLN A 1 566 ? 54.425 5.753 -141.990 1.00 27.03 566 GLN A CA 1
ATOM 4378 C C . GLN A 1 566 ? 55.518 5.116 -141.119 1.00 27.03 566 GLN A C 1
ATOM 4380 O O . GLN A 1 566 ? 56.552 4.730 -141.648 1.00 27.03 566 GLN A O 1
ATOM 4385 N N . ALA A 1 567 ? 55.157 4.888 -139.853 1.00 25.22 567 ALA A N 1
ATOM 4386 C CA . ALA A 1 567 ? 55.459 3.704 -139.036 1.00 25.22 567 ALA A CA 1
ATOM 4387 C C . ALA A 1 567 ? 56.886 3.427 -138.504 1.00 25.22 567 ALA A C 1
ATOM 4389 O O . ALA A 1 567 ? 57.822 3.279 -139.274 1.00 25.22 567 ALA A O 1
ATOM 4390 N N . GLN A 1 568 ? 56.898 3.155 -137.179 1.00 26.38 568 GLN A N 1
ATOM 4391 C CA . GLN A 1 568 ? 57.687 2.146 -136.424 1.00 26.38 568 GLN A CA 1
ATOM 4392 C C . GLN A 1 568 ? 59.210 2.366 -136.389 1.00 26.38 568 GLN A C 1
ATOM 4394 O O . GLN A 1 568 ? 59.812 2.698 -137.392 1.00 26.38 568 GLN A O 1
ATOM 4399 N N . GLU A 1 569 ? 59.982 2.211 -135.315 1.00 26.16 569 GLU A N 1
ATOM 4400 C CA . GLU A 1 569 ? 59.998 1.556 -133.986 1.00 26.16 569 GLU A CA 1
ATOM 4401 C C . GLU A 1 569 ? 61.402 1.974 -133.402 1.00 26.16 569 GLU A C 1
ATOM 4403 O O . GLU A 1 569 ? 62.088 2.760 -134.066 1.00 26.16 569 GLU A O 1
ATOM 4408 N N . PRO A 1 570 ? 62.003 1.435 -132.318 1.00 43.50 570 PRO A N 1
ATOM 4409 C CA . PRO A 1 570 ? 61.516 0.837 -131.074 1.00 43.50 570 PRO A CA 1
ATOM 4410 C C . PRO A 1 570 ? 62.287 1.343 -129.809 1.00 43.50 570 PRO A C 1
ATOM 4412 O O . PRO A 1 570 ? 63.175 2.193 -129.848 1.00 43.50 570 PRO A O 1
ATOM 4415 N N . GLU A 1 571 ? 61.915 0.754 -128.672 1.00 38.38 571 GLU A N 1
ATOM 4416 C CA . GLU A 1 571 ? 62.728 0.341 -127.503 1.00 38.38 571 GLU A CA 1
ATOM 4417 C C . GLU A 1 571 ? 64.129 -0.269 -127.846 1.00 38.38 571 GLU A C 1
ATOM 4419 O O . GLU A 1 571 ? 64.363 -0.529 -129.028 1.00 38.38 571 GLU A O 1
ATOM 4424 N N . PRO A 1 572 ? 65.077 -0.556 -126.901 1.00 42.06 572 PRO A N 1
ATOM 4425 C CA . PRO A 1 572 ? 64.865 -1.281 -125.627 1.00 42.06 572 PRO A CA 1
ATOM 4426 C C . PRO A 1 572 ? 65.611 -0.706 -124.393 1.00 42.06 572 PRO A C 1
ATOM 4428 O O . PRO A 1 572 ? 66.575 0.037 -124.509 1.00 42.06 572 PRO A O 1
ATOM 4431 N N . GLN A 1 573 ? 65.110 -0.829 -123.161 1.00 28.59 573 GLN A N 1
ATOM 4432 C CA . GLN A 1 573 ? 64.989 -2.024 -122.311 1.00 28.59 573 GLN A CA 1
ATOM 4433 C C . GLN A 1 573 ? 66.357 -2.563 -121.806 1.00 28.59 573 GLN A C 1
ATOM 4435 O O . GLN A 1 573 ? 67.208 -2.951 -122.601 1.00 28.59 573 GLN A O 1
ATOM 4440 N N . VAL A 1 574 ? 66.483 -2.650 -120.465 1.00 29.27 574 VAL A N 1
ATOM 4441 C CA . VAL A 1 574 ? 67.010 -3.793 -119.670 1.00 29.27 574 VAL A CA 1
ATOM 4442 C C . VAL A 1 574 ? 68.129 -3.508 -118.619 1.00 29.27 574 VAL A C 1
ATOM 4444 O O . VAL A 1 574 ? 69.268 -3.211 -118.950 1.00 29.27 574 VAL A O 1
ATOM 4447 N N . GLN A 1 575 ? 67.736 -3.775 -117.354 1.00 28.48 575 GLN A N 1
ATOM 4448 C CA . GLN A 1 575 ? 68.446 -4.310 -116.158 1.00 28.48 575 GLN A CA 1
ATOM 4449 C C . GLN A 1 575 ? 69.397 -3.450 -115.288 1.00 28.48 575 GLN A C 1
ATOM 4451 O O . GLN A 1 575 ? 70.502 -3.110 -115.681 1.00 28.48 575 GLN A O 1
ATOM 4456 N N . GLN A 1 576 ? 68.933 -3.193 -114.047 1.00 32.31 576 GLN A N 1
ATOM 4457 C CA . GLN A 1 576 ? 69.450 -3.675 -112.735 1.00 32.31 576 GLN A CA 1
ATOM 4458 C C . GLN A 1 576 ? 70.973 -3.913 -112.554 1.00 32.31 576 GLN A C 1
ATOM 4460 O O . GLN A 1 576 ? 71.613 -4.447 -113.455 1.00 32.31 576 GLN A O 1
ATOM 4465 N N . PRO A 1 577 ? 71.550 -3.636 -111.356 1.00 39.97 577 PRO A N 1
ATOM 4466 C CA . PRO A 1 577 ? 71.134 -4.304 -110.112 1.00 39.97 577 PRO A CA 1
ATOM 4467 C C . PRO A 1 577 ? 71.094 -3.451 -108.825 1.00 39.97 577 PRO A C 1
ATOM 4469 O O . PRO A 1 577 ? 71.559 -2.318 -108.763 1.00 39.97 577 PRO A O 1
ATOM 4472 N N . GLU A 1 578 ? 70.476 -4.064 -107.812 1.00 30.03 578 GLU A N 1
ATOM 4473 C CA . GLU A 1 578 ? 70.798 -4.076 -106.371 1.00 30.03 578 GLU A CA 1
ATOM 4474 C C . GLU A 1 578 ? 72.238 -3.653 -105.953 1.00 30.03 578 GLU A C 1
ATOM 4476 O O . GLU A 1 578 ? 73.145 -3.718 -106.784 1.00 30.03 578 GLU A O 1
ATOM 4481 N N . PRO A 1 579 ? 72.513 -3.314 -104.663 1.00 42.22 579 PRO A N 1
ATOM 4482 C CA . PRO A 1 579 ? 71.892 -3.948 -103.494 1.00 42.22 579 PRO A CA 1
ATOM 4483 C C . PRO A 1 579 ? 71.516 -3.046 -102.305 1.00 42.22 579 PRO A C 1
ATOM 4485 O O . PRO A 1 579 ? 71.926 -1.898 -102.155 1.00 42.22 579 PRO A O 1
ATOM 4488 N N . ALA A 1 580 ? 70.733 -3.666 -101.423 1.00 29.92 580 ALA A N 1
ATOM 4489 C CA . ALA A 1 580 ? 70.596 -3.355 -100.005 1.00 29.92 580 ALA A CA 1
ATOM 4490 C C . ALA A 1 580 ? 71.987 -3.372 -99.292 1.00 29.92 580 ALA A C 1
ATOM 4492 O O . ALA A 1 580 ? 72.958 -3.858 -99.878 1.00 29.92 580 ALA A O 1
ATOM 4493 N N . PRO A 1 581 ? 72.133 -2.907 -98.035 1.00 41.88 581 PRO A N 1
ATOM 4494 C CA . PRO A 1 581 ? 71.446 -3.574 -96.931 1.00 41.88 581 PRO A CA 1
ATOM 4495 C C . PRO A 1 581 ? 70.948 -2.630 -95.825 1.00 41.88 581 PRO A C 1
ATOM 4497 O O . PRO A 1 581 ? 71.415 -1.507 -95.695 1.00 41.88 581 PRO A O 1
ATOM 4500 N N . ALA A 1 582 ? 70.077 -3.200 -94.985 1.00 26.31 582 ALA A N 1
ATOM 4501 C CA . ALA A 1 582 ? 70.050 -3.000 -93.535 1.00 26.31 582 ALA A CA 1
ATOM 4502 C C . ALA A 1 582 ? 69.622 -1.592 -93.040 1.00 26.31 582 ALA A C 1
ATOM 4504 O O . ALA A 1 582 ? 70.034 -0.560 -93.536 1.00 26.31 582 ALA A O 1
ATOM 4505 N N . THR A 1 583 ? 68.793 -1.426 -92.020 1.00 27.02 583 THR A N 1
ATOM 4506 C CA . THR A 1 583 ? 68.320 -2.335 -90.976 1.00 27.02 583 THR A CA 1
ATOM 4507 C C . THR A 1 583 ? 67.204 -1.609 -90.224 1.00 27.02 583 THR A C 1
ATOM 4509 O O . THR A 1 583 ? 67.173 -0.383 -90.242 1.00 27.02 583 THR A O 1
ATOM 4512 N N . ALA A 1 584 ? 66.422 -2.393 -89.480 1.00 30.16 584 ALA A N 1
ATOM 4513 C CA . ALA A 1 584 ? 65.696 -2.018 -88.266 1.00 30.16 584 ALA A CA 1
ATOM 4514 C C . ALA A 1 584 ? 64.464 -1.102 -88.462 1.00 30.16 584 ALA A C 1
ATOM 4516 O O . ALA A 1 584 ? 64.573 0.028 -88.920 1.00 30.16 584 ALA A O 1
ATOM 4517 N N . GLN A 1 585 ? 63.245 -1.650 -88.353 1.00 27.23 585 GLN A N 1
ATOM 4518 C CA . GLN A 1 585 ? 62.516 -1.949 -87.093 1.00 27.23 585 GLN A CA 1
ATOM 4519 C C . GLN A 1 585 ? 61.999 -0.630 -86.490 1.00 27.23 585 GLN A C 1
ATOM 4521 O O . GLN A 1 585 ? 62.789 0.274 -86.257 1.00 27.23 585 GLN A O 1
ATOM 4526 N N . ALA A 1 586 ? 60.679 -0.387 -86.457 1.00 29.45 586 ALA A N 1
ATOM 4527 C CA . ALA A 1 586 ? 59.744 -0.876 -85.421 1.00 29.45 586 ALA A CA 1
ATOM 4528 C C . ALA A 1 586 ? 60.205 -0.450 -84.009 1.00 29.45 586 ALA A C 1
ATOM 4530 O O . ALA A 1 586 ? 61.408 -0.536 -83.754 1.00 29.45 586 ALA A O 1
ATOM 4531 N N . PRO A 1 587 ? 59.323 -0.042 -83.076 1.00 43.78 587 PRO A N 1
ATOM 4532 C CA . PRO A 1 587 ? 57.894 -0.390 -82.982 1.00 43.78 587 PRO A CA 1
ATOM 4533 C C . PRO A 1 587 ? 56.945 0.847 -82.999 1.00 43.78 587 PRO A C 1
ATOM 4535 O O . PRO A 1 587 ? 57.437 1.974 -82.999 1.00 43.78 587 PRO A O 1
ATOM 4538 N N . GLU A 1 588 ? 55.630 0.744 -83.268 1.00 29.20 588 GLU A N 1
ATOM 4539 C CA . GLU A 1 588 ? 54.566 0.078 -82.456 1.00 29.20 588 GLU A CA 1
ATOM 4540 C C . GLU A 1 588 ? 54.320 0.915 -81.182 1.00 29.20 588 GLU A C 1
ATOM 4542 O O . GLU A 1 588 ? 55.261 1.240 -80.465 1.00 29.20 588 GLU A O 1
ATOM 4547 N N . GLU A 1 589 ? 53.160 1.560 -81.047 1.00 29.62 589 GLU A N 1
ATOM 4548 C CA . GLU A 1 589 ? 51.992 1.158 -80.223 1.00 29.62 589 GLU A CA 1
ATOM 4549 C C . GLU A 1 589 ? 51.749 2.335 -79.248 1.00 29.62 589 GLU A C 1
ATOM 4551 O O . GLU A 1 589 ? 52.698 2.938 -78.754 1.00 29.62 589 GLU A O 1
ATOM 4556 N N . ALA A 1 590 ? 50.573 2.959 -79.276 1.00 28.95 590 ALA A N 1
ATOM 4557 C CA . ALA A 1 590 ? 49.371 2.633 -78.505 1.00 28.95 590 ALA A CA 1
ATOM 4558 C C . ALA A 1 590 ? 49.288 3.459 -77.209 1.00 28.95 590 ALA A C 1
ATOM 4560 O O . ALA A 1 590 ? 50.249 3.603 -76.456 1.00 28.95 590 ALA A O 1
ATOM 4561 N N . GLU A 1 591 ? 48.115 4.059 -77.018 1.00 38.50 591 GLU A N 1
ATOM 4562 C CA . GLU A 1 591 ? 47.596 4.433 -75.708 1.00 38.50 591 GLU A CA 1
ATOM 4563 C C . GLU A 1 591 ? 47.429 3.151 -74.884 1.00 38.50 591 GLU A C 1
ATOM 4565 O O . GLU A 1 591 ? 46.896 2.187 -75.418 1.00 38.50 591 GLU A O 1
ATOM 4570 N N . GLU A 1 592 ? 47.848 3.141 -73.618 1.00 32.25 592 GLU A N 1
ATOM 4571 C CA . GLU A 1 592 ? 46.972 2.756 -72.504 1.00 32.25 592 GLU A CA 1
ATOM 4572 C C . GLU A 1 592 ? 47.644 2.936 -71.138 1.00 32.25 592 GLU A C 1
ATOM 4574 O O . GLU A 1 592 ? 48.865 3.001 -70.986 1.00 32.25 592 GLU A O 1
ATOM 4579 N N . GLU A 1 593 ? 46.754 3.098 -70.168 1.00 37.06 593 GLU A N 1
ATOM 4580 C CA . GLU A 1 593 ? 46.924 3.266 -68.733 1.00 37.06 593 GLU A CA 1
ATOM 4581 C C . GLU A 1 593 ? 47.682 2.114 -68.049 1.00 37.06 593 GLU A C 1
ATOM 4583 O O . GLU A 1 593 ? 47.832 1.024 -68.601 1.00 37.06 593 GLU A O 1
ATOM 4588 N N . PRO A 1 594 ? 48.041 2.297 -66.769 1.00 37.84 594 PRO A N 1
ATOM 4589 C CA . PRO A 1 594 ? 47.978 1.203 -65.819 1.00 37.84 594 PRO A CA 1
ATOM 4590 C C . PRO A 1 594 ? 46.984 1.510 -64.691 1.00 37.84 594 PRO A C 1
ATOM 4592 O O . PRO A 1 594 ? 47.154 2.462 -63.925 1.00 37.84 594 PRO A O 1
ATOM 4595 N N . ASP A 1 595 ? 45.981 0.639 -64.590 1.00 31.14 595 ASP A N 1
ATOM 4596 C CA . ASP A 1 595 ? 45.234 0.340 -63.371 1.00 31.14 595 ASP A CA 1
ATOM 4597 C C . ASP A 1 595 ? 46.145 -0.403 -62.379 1.00 31.14 595 ASP A C 1
ATOM 4599 O O . ASP A 1 595 ? 47.043 -1.171 -62.745 1.00 31.14 595 ASP A O 1
ATOM 4603 N N . GLU A 1 596 ? 45.893 -0.153 -61.102 1.00 38.34 596 GLU A N 1
ATOM 4604 C CA . GLU A 1 596 ? 46.457 -0.866 -59.968 1.00 38.34 596 GLU A CA 1
ATOM 4605 C C . GLU A 1 596 ? 46.159 -2.369 -60.069 1.00 38.34 596 GLU A C 1
ATOM 4607 O O . GLU A 1 596 ? 45.002 -2.767 -60.130 1.00 38.34 596 GLU A O 1
ATOM 4612 N N . THR A 1 597 ? 47.169 -3.232 -59.927 1.00 31.31 597 THR A N 1
ATOM 4613 C CA . THR A 1 597 ? 46.985 -4.492 -59.190 1.00 31.31 597 THR A CA 1
ATOM 4614 C C . THR A 1 597 ? 48.222 -4.843 -58.367 1.00 31.31 597 THR A C 1
ATOM 4616 O O . THR A 1 597 ? 49.375 -4.737 -58.783 1.00 31.31 597 THR A O 1
ATOM 4619 N N . LEU A 1 598 ? 47.923 -5.208 -57.125 1.00 34.16 598 LEU A N 1
ATOM 4620 C CA . LEU A 1 598 ? 48.805 -5.511 -56.008 1.00 34.16 598 LEU A CA 1
ATOM 4621 C C . LEU A 1 598 ? 49.581 -6.825 -56.214 1.00 34.16 598 LEU A C 1
ATOM 4623 O O . LEU A 1 598 ? 49.004 -7.795 -56.704 1.00 34.16 598 LEU A O 1
ATOM 4627 N N . PRO A 1 599 ? 50.819 -6.951 -55.700 1.00 35.81 599 PRO A N 1
ATOM 4628 C CA . PRO A 1 599 ? 51.368 -8.248 -55.347 1.00 35.81 599 PRO A CA 1
ATOM 4629 C C . PRO A 1 599 ? 50.834 -8.691 -53.976 1.00 35.81 599 PRO A C 1
ATOM 4631 O O . PRO A 1 599 ? 50.993 -8.013 -52.960 1.00 35.81 599 PRO A O 1
ATOM 4634 N N . VAL A 1 600 ? 50.239 -9.880 -53.959 1.00 40.12 600 VAL A N 1
ATOM 4635 C CA . VAL A 1 600 ? 50.083 -10.718 -52.770 1.00 40.12 600 VAL A CA 1
ATOM 4636 C C . VAL A 1 600 ? 51.455 -11.315 -52.457 1.00 40.12 600 VAL A C 1
ATOM 4638 O O . VAL A 1 600 ? 51.932 -12.135 -53.231 1.00 40.12 600 VAL A O 1
ATOM 4641 N N . ASP A 1 601 ? 52.094 -10.904 -51.357 1.00 30.67 601 ASP A N 1
ATOM 4642 C CA . ASP A 1 601 ? 52.748 -11.833 -50.425 1.00 30.67 601 ASP A CA 1
ATOM 4643 C C . ASP A 1 601 ? 53.342 -11.147 -49.184 1.00 30.67 601 ASP A C 1
ATOM 4645 O O . ASP A 1 601 ? 53.807 -10.009 -49.216 1.00 30.67 601 ASP A O 1
ATOM 4649 N N . ALA A 1 602 ? 53.399 -11.945 -48.115 1.00 30.61 602 ALA A N 1
ATOM 4650 C CA . ALA A 1 602 ? 54.161 -11.769 -46.876 1.00 30.61 602 ALA A CA 1
ATOM 4651 C C . ALA A 1 602 ? 53.565 -10.866 -45.777 1.00 30.61 602 ALA A C 1
ATOM 4653 O O . ALA A 1 602 ? 54.041 -9.781 -45.452 1.00 30.61 602 ALA A O 1
ATOM 4654 N N . VAL A 1 603 ? 52.600 -11.460 -45.075 1.00 36.12 603 VAL A N 1
ATOM 4655 C CA . VAL A 1 603 ? 52.393 -11.307 -43.628 1.00 36.12 603 VAL A CA 1
ATOM 4656 C C . VAL A 1 603 ? 53.713 -11.534 -42.862 1.00 36.12 603 VAL A C 1
ATOM 4658 O O . VAL A 1 603 ? 54.298 -12.611 -42.993 1.00 36.12 603 VAL A O 1
ATOM 4661 N N . PRO A 1 604 ? 54.131 -10.632 -41.953 1.00 38.22 604 PRO A N 1
ATOM 4662 C CA . PRO A 1 604 ? 54.826 -11.011 -40.740 1.00 38.22 604 PRO A CA 1
ATOM 4663 C C . PRO A 1 604 ? 53.816 -11.073 -39.594 1.00 38.22 604 PRO A C 1
ATOM 4665 O O . PRO A 1 604 ? 53.308 -10.077 -39.084 1.00 38.22 604 PRO A O 1
ATOM 4668 N N . THR A 1 605 ? 53.543 -12.305 -39.192 1.00 43.75 605 THR A N 1
ATOM 4669 C CA . THR A 1 605 ? 53.070 -12.690 -37.870 1.00 43.75 605 THR A CA 1
ATOM 4670 C C . THR A 1 605 ? 54.022 -12.165 -36.792 1.00 43.75 605 THR A C 1
ATOM 4672 O O . THR A 1 605 ? 55.114 -12.701 -36.631 1.00 43.75 605 THR A O 1
ATOM 4675 N N . GLU A 1 606 ? 53.566 -11.201 -35.998 1.00 32.75 606 GLU A N 1
ATOM 4676 C CA . GLU A 1 606 ? 53.931 -11.042 -34.583 1.00 32.75 606 GLU A CA 1
ATOM 4677 C C . GLU A 1 606 ? 52.601 -10.975 -33.811 1.00 32.75 606 GLU A C 1
ATOM 4679 O O . GLU A 1 606 ? 51.871 -9.995 -33.870 1.00 32.75 606 GLU A O 1
ATOM 4684 N N . ALA A 1 607 ? 52.068 -12.083 -33.296 1.00 42.22 607 ALA A N 1
ATOM 4685 C CA . ALA A 1 607 ? 52.485 -12.715 -32.045 1.00 42.22 607 ALA A CA 1
ATOM 4686 C C . ALA A 1 607 ? 52.583 -11.721 -30.871 1.00 42.22 607 ALA A C 1
ATOM 4688 O O . ALA A 1 607 ? 53.646 -11.549 -30.283 1.00 42.22 607 ALA A O 1
ATOM 4689 N N . VAL A 1 608 ? 51.451 -11.127 -30.474 1.00 30.62 608 VAL A N 1
ATOM 4690 C CA . VAL A 1 608 ? 51.269 -10.672 -29.088 1.00 30.62 608 VAL A CA 1
ATOM 4691 C C . VAL A 1 608 ? 50.396 -11.683 -28.356 1.00 30.62 608 VAL A C 1
ATOM 4693 O O . VAL A 1 608 ? 49.177 -11.751 -28.484 1.00 30.62 608 VAL A O 1
ATOM 4696 N N . SER A 1 609 ? 51.110 -12.507 -27.606 1.00 34.50 609 SER A N 1
ATOM 4697 C CA . SER A 1 609 ? 50.680 -13.333 -26.490 1.00 34.50 609 SER A CA 1
ATOM 4698 C C . SER A 1 609 ? 49.683 -12.623 -25.567 1.00 34.50 609 SER A C 1
ATOM 4700 O O . SER A 1 609 ? 50.047 -11.696 -24.845 1.00 34.50 609 SER A O 1
ATOM 4702 N N . VAL A 1 610 ? 48.449 -13.130 -25.528 1.00 33.28 610 VAL A N 1
ATOM 4703 C CA . VAL A 1 610 ? 47.542 -12.955 -24.388 1.00 33.28 610 VAL A CA 1
ATOM 4704 C C . VAL A 1 610 ? 47.912 -14.026 -23.368 1.00 33.28 610 VAL A C 1
ATOM 4706 O O . VAL A 1 610 ? 47.443 -15.161 -23.438 1.00 33.28 610 VAL A O 1
ATOM 4709 N N . ASP A 1 611 ? 48.802 -13.665 -22.446 1.00 33.78 611 ASP A N 1
ATOM 4710 C CA . ASP A 1 611 ? 49.006 -14.419 -21.217 1.00 33.78 611 ASP A CA 1
ATOM 4711 C C . ASP A 1 611 ? 48.100 -13.840 -20.124 1.00 33.78 611 ASP A C 1
ATOM 4713 O O . ASP A 1 611 ? 48.130 -12.651 -19.818 1.00 33.78 611 ASP A O 1
ATOM 4717 N N . GLN A 1 612 ? 47.248 -14.724 -19.612 1.00 37.91 612 GLN A N 1
ATOM 4718 C CA . GLN A 1 612 ? 46.742 -14.809 -18.245 1.00 37.91 612 GLN A CA 1
ATOM 4719 C C . GLN A 1 612 ? 46.537 -13.510 -17.450 1.00 37.91 612 GLN A C 1
ATOM 4721 O O . GLN A 1 612 ? 47.477 -12.877 -16.986 1.00 37.91 612 GLN A O 1
ATOM 4726 N N . THR A 1 613 ? 45.287 -13.272 -17.043 1.00 32.94 613 THR A N 1
ATOM 4727 C CA . THR A 1 613 ? 44.944 -13.231 -15.605 1.00 32.94 613 THR A CA 1
ATOM 4728 C C . THR A 1 613 ? 43.429 -13.273 -15.393 1.00 32.94 613 THR A C 1
ATOM 4730 O O . THR A 1 613 ? 42.751 -12.264 -15.242 1.00 32.94 613 THR A O 1
ATOM 4733 N N . ALA A 1 614 ? 42.896 -14.492 -15.301 1.00 36.28 614 ALA A N 1
ATOM 4734 C CA . ALA A 1 614 ? 41.663 -14.775 -14.578 1.00 36.28 614 ALA A CA 1
ATOM 4735 C C . ALA A 1 614 ? 42.024 -15.432 -13.238 1.00 36.28 614 ALA A C 1
ATOM 4737 O O . ALA A 1 614 ? 42.430 -16.594 -13.201 1.00 36.28 614 ALA A O 1
ATOM 4738 N N . LYS A 1 615 ? 41.910 -14.671 -12.144 1.00 35.44 615 LYS A N 1
ATOM 4739 C CA . LYS A 1 615 ? 41.738 -15.101 -10.736 1.00 35.44 615 LYS A CA 1
ATOM 4740 C C . LYS A 1 615 ? 41.845 -13.822 -9.896 1.00 35.44 615 LYS A C 1
ATOM 4742 O O . LYS A 1 615 ? 42.862 -13.155 -9.956 1.00 35.44 615 LYS A O 1
ATOM 4747 N N . LYS A 1 616 ? 40.885 -13.416 -9.066 1.00 38.03 616 LYS A N 1
ATOM 4748 C CA . LYS A 1 616 ? 40.274 -14.197 -7.985 1.00 38.03 616 LYS A CA 1
ATOM 4749 C C . LYS A 1 616 ? 39.388 -13.242 -7.174 1.00 38.03 616 LYS A C 1
ATOM 4751 O O . LYS A 1 616 ? 39.961 -12.440 -6.455 1.00 38.03 616 LYS A O 1
ATOM 4756 N N . VAL A 1 617 ? 38.059 -13.364 -7.198 1.00 32.88 617 VAL A N 1
ATOM 4757 C CA . VAL A 1 617 ? 37.217 -12.994 -6.039 1.00 32.88 617 VAL A CA 1
ATOM 4758 C C . VAL A 1 617 ? 35.961 -13.867 -6.040 1.00 32.88 617 VAL A C 1
ATOM 4760 O O . VAL A 1 617 ? 34.983 -13.587 -6.720 1.00 32.88 617 VAL A O 1
ATOM 4763 N N . ALA A 1 618 ? 36.001 -14.944 -5.263 1.00 35.59 618 ALA A N 1
ATOM 4764 C CA . ALA A 1 618 ? 34.814 -15.616 -4.759 1.00 35.59 618 ALA A CA 1
ATOM 4765 C C . ALA A 1 618 ? 35.112 -16.124 -3.342 1.00 35.59 618 ALA A C 1
ATOM 4767 O O . ALA A 1 618 ? 36.217 -16.603 -3.079 1.00 35.59 618 ALA A O 1
ATOM 4768 N N . ALA A 1 619 ? 34.077 -16.050 -2.501 1.00 34.22 619 ALA A N 1
ATOM 4769 C CA . ALA A 1 619 ? 33.914 -16.603 -1.153 1.00 34.22 619 ALA A CA 1
ATOM 4770 C C . ALA A 1 619 ? 34.438 -15.767 0.034 1.00 34.22 619 ALA A C 1
ATOM 4772 O O . ALA A 1 619 ? 35.640 -15.621 0.246 1.00 34.22 619 ALA A O 1
ATOM 4773 N N . GLY A 1 620 ? 33.495 -15.294 0.865 1.00 30.56 620 GLY A N 1
ATOM 4774 C CA . GLY A 1 620 ? 33.793 -14.631 2.136 1.00 30.56 620 GLY A CA 1
ATOM 4775 C C . GLY A 1 620 ? 32.598 -14.143 2.974 1.00 30.56 620 GLY A C 1
ATOM 4776 O O . GLY A 1 620 ? 32.688 -13.068 3.547 1.00 30.56 620 GLY A O 1
ATOM 4777 N N . ALA A 1 621 ? 31.498 -14.894 3.073 1.00 37.59 621 ALA A N 1
ATOM 4778 C CA . ALA A 1 621 ? 30.546 -14.804 4.195 1.00 37.59 621 ALA A CA 1
ATOM 4779 C C . ALA A 1 621 ? 30.054 -16.235 4.476 1.00 37.59 621 ALA A C 1
ATOM 4781 O O . ALA A 1 621 ? 29.737 -16.931 3.508 1.00 37.59 621 ALA A O 1
ATOM 4782 N N . PRO A 1 622 ? 30.065 -16.724 5.734 1.00 48.56 622 PRO A N 1
ATOM 4783 C CA . PRO A 1 622 ? 29.082 -16.272 6.728 1.00 48.56 622 PRO A CA 1
ATOM 4784 C C . PRO A 1 622 ? 29.604 -16.230 8.183 1.00 48.56 622 PRO A C 1
ATOM 4786 O O . PRO A 1 622 ? 30.559 -16.911 8.520 1.00 48.56 622 PRO A O 1
ATOM 4789 N N . GLU A 1 623 ? 28.942 -15.458 9.055 1.00 34.91 623 GLU A N 1
ATOM 4790 C CA . GLU A 1 623 ? 28.603 -15.827 10.450 1.00 34.91 623 GLU A CA 1
ATOM 4791 C C . GLU A 1 623 ? 28.087 -14.594 11.217 1.00 34.91 623 GLU A C 1
ATOM 4793 O O . GLU A 1 623 ? 28.851 -13.809 11.779 1.00 34.91 623 GLU A O 1
ATOM 4798 N N . ARG A 1 624 ? 26.759 -14.432 11.305 1.00 38.38 624 ARG A N 1
ATOM 4799 C CA . ARG A 1 624 ? 26.143 -13.651 12.387 1.00 38.38 624 ARG A CA 1
ATOM 4800 C C . ARG A 1 624 ? 25.644 -14.618 13.450 1.00 38.38 624 ARG A C 1
ATOM 4802 O O . ARG A 1 624 ? 24.656 -15.326 13.269 1.00 38.38 624 ARG A O 1
ATOM 4809 N N . LYS A 1 625 ? 26.374 -14.641 14.564 1.00 44.03 625 LYS A N 1
ATOM 4810 C CA . LYS A 1 625 ? 26.005 -15.338 15.794 1.00 44.03 625 LYS A CA 1
ATOM 4811 C C . LYS A 1 625 ? 24.664 -14.821 16.306 1.00 44.03 625 LYS A C 1
ATOM 4813 O O . LYS A 1 625 ? 24.516 -13.640 16.611 1.00 44.03 625 LYS A O 1
ATOM 4818 N N . ARG A 1 626 ? 23.730 -15.757 16.469 1.00 42.88 626 ARG A N 1
ATOM 4819 C CA . ARG A 1 626 ? 22.614 -15.668 17.411 1.00 42.88 626 ARG A CA 1
ATOM 4820 C C . ARG A 1 626 ? 23.172 -15.317 18.792 1.00 42.88 626 ARG A C 1
ATOM 4822 O O . ARG A 1 626 ? 24.048 -16.024 19.292 1.00 42.88 626 ARG A O 1
ATOM 4829 N N . ARG A 1 627 ? 22.644 -14.269 19.422 1.00 46.19 627 ARG A N 1
ATOM 4830 C CA . ARG A 1 627 ? 22.716 -14.113 20.875 1.00 46.19 627 ARG A CA 1
ATOM 4831 C C . ARG A 1 627 ? 21.291 -14.076 21.404 1.00 46.19 627 ARG A C 1
ATOM 4833 O O . ARG A 1 627 ? 20.506 -13.194 21.089 1.00 46.19 627 ARG A O 1
ATOM 4840 N N . THR A 1 628 ? 20.996 -15.155 22.101 1.00 50.38 628 THR A N 1
ATOM 4841 C CA . THR A 1 628 ? 19.787 -15.517 22.819 1.00 50.38 628 THR A CA 1
ATOM 4842 C C . THR A 1 628 ? 19.489 -14.547 23.957 1.00 50.38 628 THR A C 1
ATOM 4844 O O . THR A 1 628 ? 20.399 -14.165 24.693 1.00 50.38 628 THR A O 1
ATOM 4847 N N . HIS A 1 629 ? 18.202 -14.243 24.124 1.00 47.03 629 HIS A N 1
ATOM 4848 C CA . HIS A 1 629 ? 17.606 -13.953 25.422 1.00 47.03 629 HIS A CA 1
ATOM 4849 C C . HIS A 1 629 ? 17.785 -15.156 26.359 1.00 47.03 629 HIS A C 1
ATOM 4851 O O . HIS A 1 629 ? 17.524 -16.294 25.962 1.00 47.03 629 HIS A O 1
ATOM 4857 N N . ALA A 1 630 ? 18.209 -14.870 27.585 1.00 53.75 630 ALA A N 1
ATOM 4858 C CA . ALA A 1 630 ? 17.837 -15.565 28.810 1.00 53.75 630 ALA A CA 1
ATOM 4859 C C . ALA A 1 630 ? 17.815 -14.509 29.917 1.00 53.75 630 ALA A C 1
ATOM 4861 O O . ALA A 1 630 ? 18.798 -13.731 29.973 1.00 53.75 630 ALA A O 1
#

Sequence (630 aa):
MAQGEELFNLDGDSGSGPNFELAIRGYDKRQVDRYIARTENELATLGAEREQIYVQMHTLAAQIEQLQVDLTEARRETSFLDQVSFRHLGPRVEQILGLAEDQAEEIRFNAAEEIDSRRAEAEQVLADARQQADTAMRDFELALAARRAEEDRANAARRAEAEATVTSAREESDNLRAAAEAALVAAREEADQLIATAQQQADDALHAARREADDTVKAAQREARQTVTTAQEQASNAVSTAQETADRTLTDAQAEAERLVTQARMDASRMVTTAQEEATNLREAAEAAVAAARQDAERIRAEGEAAAESARREAGQAVEQATEYVTRTHAETDAFVAQTRSELDQELTARRDQVEQEVTALRSTAEAEVAELRDGVQQEVDRRRATMEQEIGELRTAAEQEVEQWRSTTQEIIANQRGEAEEYATHIRSRAEEQAVTIRQQAEEYALSTRGSADEHAASVRRLSEEHAAIAQRQLASSQQQVASAQREVVSAGQQLTEVLQEVAEAQQALADLRHQMVLTRQESDEARRTLSAVQAELAGEQQRLAGMRESEPAAQEPKPAAQEQAQEPEPQVQQPEPAPATAQAPEEAEEEPDETLPVDAVPTEAVSVDQTAKKVAAGAPERKRRTHA

Foldseek 3Di:
DPDDPPDPPPDDDPDDDPDFDQDPDGGDPVVVVVVVVVVVVVVVVVVVVVVVVVVVVVVVVVVVVVVVVVVVVVVVVVVVPPDDDPPPDDPVVVVVVVVVVVVVVVVVVVVVVVVVVVVVVVVVVVVVVVVVVVVVVVVVVVVVVVVVVVVVVVVVVVVVVVVVVVVVVVVVVVVVVVVVVVVVVVVVVVVVVVVVVVVVVVVVVVVVVVVVVVVVVVVVVVVVVVVVVVVVVVVVVVVVVVVVVVVVVVVVVVVVVVVVVVVVVVVVVVVVVVVVPPPPDDPPPPPPPPVVVVVVVVVVVVVVVVVVVVVVVVVVVVVVVVVVVVVVVVVVVVVVVVVVVVVVVVVVVVVVVVVVVVVVVVVVVVVVVVVVVVVVVVVVVVVVVVVVVVVVVVVVVVVVVVVVVVVVVVVVVVVVVVVVVVVVVVVVVVVVVVVVVVVVVVVVVVVVVVVVVVVVVVVVVVVVVVVVVVVVVVVVVVVVVVVVVVVVVVVVVVVVVVVVVVVVVVVVVVVVVVVVVVVVVVVVVVVVVVVVVVVVVVCVVPDPDDDDDDDDDDDDDDDDDDDDDDDDDDDDDDDDDDDDDDDDDDDDDDDDDDDDDDDDDDDDDDDDDPDDDDDDDDDDDDDDDDDDDD

pLDDT: mean 74.47, std 21.66, range [24.19, 97.19]

Secondary structure (DSSP, 8-state):
----SSS---SS-TT------EETTEE-HHHHHHHHHHHHHHHHHHHHHHHHHHHHHHHHHHHHHHHHHHHHHHHHHHTTSS----TTS-HHHHHHHHHHHHHHHHHHHHHHHHHHHHHHHHHHHHHHHHHHHHHHHHHHHHHHHHHHHHHHHHHHHHHHHHHHHHHHHHHHHHHHHHHHHHHHHHHHHHHHHHHHHHHHHHHHHHHHHHHHHHHHHHHHHHHHHHHHHHHHHHHHHHHHHHHHHHHHHHHHHHHHHHHHHHHHHHHHHHHHHHTTS-SSS-TT-TTSSTTHHHHHHHHHHHHHHHHHHHHHHHHHHHHHHHHHHHHHHHHHHHHHHHHHHHHHHHHHHHHHHHHHHHHHHHHHHHHHHHHHHHHHHHHHHHHHHHHHHHHHHHHHHHHHHHHHHHHHHHHHHHHHHHHHHHHHHHHHHHHHHHHHHHHHHHHHHHHHHHHHHHHHHHHHHHHHHHHHHHHHHHHHHHHHHHHHHHHHHHHHHHHHHHHHHHHHHHHHHHHHHHHHHHHHHHHHHHHHHHHHHHHHTTTTTS----------------------------------------------------------------------------------------

Radius of gyration: 99.27 Å; chains: 1; bounding box: 194×69×329 Å